Protein AF-A0A958AZ83-F1 (afdb_monomer)

Radius of gyration: 58.03 Å; Cα contacts (8 Å, |Δi|>4): 622; chains: 1; bounding box: 111×53×204 Å

Nearest PDB structures (foldseek):
  6x3m-assembly1_B  TM=1.385E-01  e=1.671E+00  Streptococcus pyogenes phage H4489A
  6x3m-assembly2_D  TM=1.745E-01  e=7.903E+00  Streptococcus pyogenes phage H4489A

Secondary structure (DSSP, 8-state):
------------------PPPPPPPPPPPPPPPP-TTS---TTS-SS-SSS--HHHHHHHHTTTT--S-----TT---TT----STT------S--PTTT--S-----SSS-SS-----SS-SS-----SS-SS--S--SS-SS--S--SS-SS--S--SS-SS--S--SS-SEEES-BSS--PPPPP-S--SEEES-BSS-SS-----SS-SS-----SS-SS--S--SS-SS-----SS-SEEES-BSS-------SS--SEEES-BSS-SS--S--SS-SS-----SS-SS---S-SS-SS--S--SS-SS--S--SS-SS--SS-SSSS--S--SS-S---SS----SS--TT--EEEEEEE-SSS-B-TT-EEEEEEEEE--STT-SEEEEEEE--TT--EEEEEEEEEEEEE-TTT--EEEEE-TT--B-TT-EEEEEEEEEEEEEBSS---TT-EEEE-TTS-EEEPPEEEETTEEEE--S---EEEEEE-STTEEEEEE---

pLDDT: mean 73.68, std 17.36, range [32.81, 97.94]

Sequence (510 aa):
MRLRTILTLALTLGLLLPAVAAAAPTPSALAGPCAPGQTYDPACDVDHDGDVDVMDVQLSAGHWNQSGTWMSDNDHDHLGQTWVGSNNPLKIGGSFGAPDYAALVLANGSGSGLSVGAAAATGVYVGSAGGTGLLVSSAGADGVFVDTAGNTGVSINSAGTYGVNVVDSGSDGIHVCRAGSADTCGQFSTNNGVEIGSAEHHGVFVSDTGGSGVVVNDTNGNGLWVVEAVFDGLRVDDPGNDGVSICRAGNATQCFSSSTNNGVEIGSAQDHGVRVIQAGSAGLRVDTAGGTGVYLDQIGGSGMYVENATNDGLHVNQAGQSGVYVGSAINGINVNSASNWAATFGGNVNISGTCTGCLLAQMAINAGGETLEPGDAVAIDGIDASPFGGQDKLLRVRRATPGSALVGVVSGRAEPYTSPEDGANTLVPRNDEPAAPGEYLSVVIYGPVQVKAAGELEVGQRVTADDTGEVRAMRRVEVEGVTLDEGGPSLGMVLDIAKDGLVWVLVNPQ

Structure (mmCIF, N/CA/C/O backbone):
data_AF-A0A958A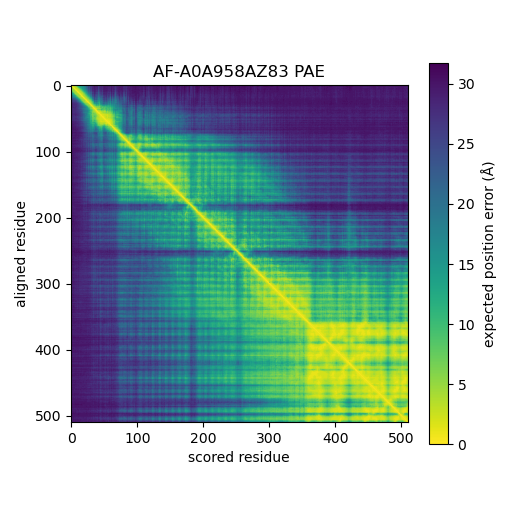Z83-F1
#
_entry.id   AF-A0A958AZ83-F1
#
loop_
_atom_site.group_PDB
_atom_site.id
_atom_site.type_symbol
_atom_site.label_atom_id
_atom_site.label_alt_id
_atom_site.label_comp_id
_atom_site.label_asym_id
_atom_site.label_entity_id
_atom_site.label_seq_id
_atom_site.pdbx_PDB_ins_code
_atom_site.Cartn_x
_atom_site.Cartn_y
_atom_site.Cartn_z
_atom_site.occupancy
_atom_site.B_iso_or_equiv
_atom_site.auth_seq_id
_atom_site.auth_comp_id
_atom_site.auth_asym_id
_atom_site.auth_atom_id
_atom_site.pdbx_PDB_model_num
ATOM 1 N N . MET A 1 1 ? -0.906 5.733 -131.269 1.00 35.16 1 MET A N 1
ATOM 2 C CA . MET A 1 1 ? -1.115 6.493 -132.522 1.00 35.16 1 MET A CA 1
ATOM 3 C C . MET A 1 1 ? -0.155 7.677 -132.465 1.00 35.16 1 MET A C 1
ATOM 5 O O . MET A 1 1 ? -0.240 8.420 -131.506 1.00 35.16 1 MET A O 1
ATOM 9 N N . ARG A 1 2 ? 0.982 7.593 -133.179 1.00 35.34 2 ARG A N 1
ATOM 10 C CA . ARG A 1 2 ? 1.389 8.548 -134.239 1.00 35.34 2 ARG A CA 1
ATOM 11 C C . ARG A 1 2 ? 1.339 10.022 -133.770 1.00 35.34 2 ARG A C 1
ATOM 13 O O . ARG A 1 2 ? 0.275 10.465 -133.391 1.00 35.34 2 ARG A O 1
ATOM 20 N N . LEU A 1 3 ? 2.357 10.874 -133.873 1.00 33.28 3 LEU A N 1
ATOM 21 C CA . LEU A 1 3 ? 3.564 10.908 -134.702 1.00 33.28 3 LEU A CA 1
ATOM 22 C C . LEU A 1 3 ? 4.126 12.350 -134.546 1.00 33.28 3 LEU A C 1
ATOM 24 O O . LEU A 1 3 ? 3.310 13.252 -134.674 1.00 33.28 3 LEU A O 1
ATOM 28 N N . ARG A 1 4 ? 5.461 12.542 -134.436 1.00 39.25 4 ARG A N 1
ATOM 29 C CA . ARG A 1 4 ? 6.243 13.698 -134.988 1.00 39.25 4 ARG A CA 1
ATOM 30 C C . ARG A 1 4 ? 5.944 15.127 -134.452 1.00 39.25 4 ARG A C 1
ATOM 32 O O . ARG A 1 4 ? 4.845 15.390 -134.010 1.00 39.25 4 ARG A O 1
ATOM 39 N N . THR A 1 5 ? 6.780 16.171 -134.498 1.00 39.88 5 THR A N 1
ATOM 40 C CA . THR A 1 5 ? 8.195 16.516 -134.799 1.00 39.88 5 THR A CA 1
ATOM 41 C C . THR A 1 5 ? 8.317 18.039 -134.496 1.00 39.88 5 THR A C 1
ATOM 43 O O . THR A 1 5 ? 7.288 18.704 -134.418 1.00 39.88 5 THR A O 1
ATOM 46 N N . ILE A 1 6 ? 9.547 18.588 -134.499 1.00 44.12 6 ILE A N 1
ATOM 47 C CA . ILE A 1 6 ? 9.941 20.009 -134.753 1.00 44.12 6 ILE A CA 1
ATOM 48 C C . ILE A 1 6 ? 9.992 20.871 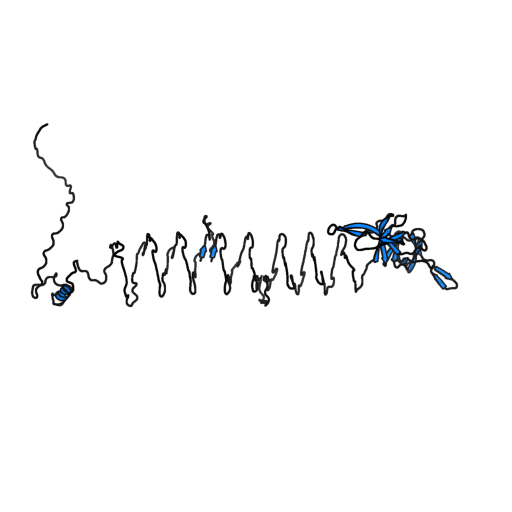-133.469 1.00 44.12 6 ILE A C 1
ATOM 50 O O . ILE A 1 6 ? 8.961 21.129 -132.870 1.00 44.12 6 ILE A O 1
ATOM 54 N N . LEU A 1 7 ? 11.144 21.205 -132.861 1.00 38.66 7 LEU A N 1
ATOM 55 C CA . LEU A 1 7 ? 12.343 21.976 -133.278 1.00 38.66 7 LEU A CA 1
ATOM 56 C C . LEU A 1 7 ? 12.107 23.496 -133.445 1.00 38.66 7 LEU A C 1
ATOM 58 O O . LEU A 1 7 ? 11.855 23.926 -134.561 1.00 38.66 7 LEU A O 1
ATOM 62 N N . THR A 1 8 ? 12.318 24.303 -132.386 1.00 39.66 8 THR A N 1
ATOM 63 C CA . THR A 1 8 ? 12.788 25.711 -132.510 1.00 39.66 8 THR A CA 1
ATOM 64 C C . THR A 1 8 ? 13.344 26.308 -131.200 1.00 39.66 8 THR A C 1
ATOM 66 O O . THR A 1 8 ? 12.617 26.555 -130.247 1.00 39.66 8 THR A O 1
ATOM 69 N N . LEU A 1 9 ? 14.667 26.493 -131.213 1.00 35.06 9 LEU A N 1
ATOM 70 C CA . LEU A 1 9 ? 15.554 27.553 -130.693 1.00 35.06 9 LEU A CA 1
ATOM 71 C C . LEU A 1 9 ? 14.975 28.794 -129.949 1.00 35.06 9 LEU A C 1
ATOM 73 O O . LEU A 1 9 ? 14.146 29.493 -130.521 1.00 35.06 9 LEU A O 1
ATOM 77 N N . ALA A 1 10 ? 15.542 29.127 -128.768 1.00 36.91 10 ALA A N 1
ATOM 78 C CA . ALA A 1 10 ? 15.971 30.468 -128.265 1.00 36.91 10 ALA A CA 1
ATOM 79 C C . ALA A 1 10 ? 16.075 30.455 -126.713 1.00 36.91 10 ALA A C 1
ATOM 81 O O . ALA A 1 10 ? 15.078 30.247 -126.038 1.00 36.91 10 ALA A O 1
ATOM 82 N N . LEU A 1 11 ? 17.274 30.407 -126.117 1.00 33.84 11 LEU A N 1
ATOM 83 C CA . LEU A 1 11 ? 18.126 31.516 -125.629 1.00 33.84 11 LEU A CA 1
ATOM 84 C C . LEU A 1 11 ? 17.853 31.922 -124.154 1.00 33.84 11 LEU A C 1
ATOM 86 O O . LEU A 1 11 ? 16.716 32.159 -123.770 1.00 33.84 11 LEU A O 1
ATOM 90 N N . THR A 1 12 ? 18.947 32.080 -123.388 1.00 34.81 12 THR A N 1
ATOM 91 C CA . THR A 1 12 ? 19.113 32.638 -122.015 1.00 34.81 12 THR A CA 1
ATOM 92 C C . THR A 1 12 ? 18.620 31.769 -120.839 1.00 34.81 12 THR A C 1
ATOM 94 O O . THR A 1 12 ? 17.436 31.502 -120.716 1.00 34.81 12 THR A O 1
ATOM 97 N N . LEU A 1 13 ? 19.491 31.104 -120.063 1.00 32.81 13 LEU A N 1
ATOM 98 C CA . LEU A 1 13 ? 20.481 31.556 -119.055 1.00 32.81 13 LEU A CA 1
ATOM 99 C C . LEU A 1 13 ? 19.849 31.754 -117.659 1.00 32.81 13 LEU A C 1
ATOM 101 O O . LEU A 1 13 ? 19.236 32.778 -117.386 1.00 32.81 13 LEU A O 1
ATOM 105 N N . GLY A 1 14 ? 20.064 30.777 -116.770 1.00 36.16 14 GLY A N 1
ATOM 106 C CA . GLY A 1 14 ? 19.716 30.832 -115.347 1.00 36.16 14 GLY A CA 1
ATOM 107 C C . GLY A 1 14 ? 20.205 29.580 -114.612 1.00 36.16 14 GLY A C 1
ATOM 108 O O . GLY A 1 14 ? 19.648 28.503 -114.791 1.00 36.16 14 GLY A O 1
ATOM 109 N N . LEU A 1 15 ? 21.290 29.738 -113.850 1.00 36.34 15 LEU A N 1
ATOM 110 C CA . LEU A 1 15 ? 22.006 28.736 -113.052 1.00 36.34 15 LEU A CA 1
ATOM 111 C C . LEU A 1 15 ? 21.103 27.884 -112.132 1.00 36.34 15 LEU A C 1
ATOM 113 O O . LEU A 1 15 ? 20.364 28.429 -111.319 1.00 36.34 15 LEU A O 1
ATOM 117 N N . LEU A 1 16 ? 21.312 26.564 -112.150 1.00 36.44 16 LEU A N 1
ATOM 118 C CA . LEU A 1 16 ? 21.061 25.636 -111.038 1.00 36.44 16 LEU A CA 1
ATOM 119 C C . LEU A 1 16 ? 22.089 24.492 -111.131 1.00 36.44 16 LEU A C 1
ATOM 121 O O . LEU A 1 16 ? 22.045 23.700 -112.070 1.00 36.44 16 LEU A O 1
ATOM 125 N N . LEU A 1 17 ? 23.031 24.423 -110.183 1.00 38.59 17 LEU A N 1
ATOM 126 C CA . LEU A 1 17 ? 23.919 23.268 -109.992 1.00 38.59 17 LEU A CA 1
ATOM 127 C C . LEU A 1 17 ? 23.268 22.260 -109.028 1.00 38.59 17 LEU A C 1
ATOM 129 O O . LEU A 1 17 ? 22.898 22.660 -107.924 1.00 38.59 17 LEU A O 1
ATOM 133 N N . PRO A 1 18 ? 23.240 20.958 -109.359 1.00 42.81 18 PRO A N 1
ATOM 134 C CA . PRO A 1 18 ? 23.283 19.886 -108.380 1.00 42.81 18 PRO A CA 1
ATOM 135 C C . PRO A 1 18 ? 24.673 19.231 -108.341 1.00 42.81 18 PRO A C 1
ATOM 137 O O . PRO A 1 18 ? 25.374 19.120 -109.348 1.00 42.81 18 PRO A O 1
ATOM 140 N N . ALA A 1 19 ? 25.053 18.819 -107.134 1.00 41.00 19 ALA A N 1
ATOM 141 C CA . ALA A 1 19 ? 26.315 18.191 -106.775 1.00 41.00 19 ALA A CA 1
ATOM 142 C C . ALA A 1 19 ? 26.608 16.925 -107.597 1.00 41.00 19 ALA A C 1
ATOM 144 O O . ALA A 1 19 ? 25.789 16.009 -107.675 1.00 41.00 19 ALA A O 1
ATOM 145 N N . VAL A 1 20 ? 27.810 16.872 -108.171 1.00 41.81 20 VAL A N 1
ATOM 146 C CA . VAL A 1 20 ? 28.370 15.680 -108.811 1.00 41.81 20 VAL A CA 1
ATOM 147 C C . VAL A 1 20 ? 29.165 14.908 -107.762 1.00 41.81 20 VAL A C 1
ATOM 149 O O . VAL A 1 20 ? 30.031 15.467 -107.091 1.00 41.81 20 VAL A O 1
ATOM 152 N N . ALA A 1 21 ? 28.849 13.621 -107.636 1.00 46.06 21 ALA A N 1
ATOM 153 C CA . ALA A 1 21 ? 29.601 12.646 -106.865 1.00 46.06 21 ALA A CA 1
ATOM 154 C C . ALA A 1 21 ? 31.067 12.608 -107.330 1.00 46.06 21 ALA A C 1
ATOM 156 O O . ALA A 1 21 ? 31.347 12.362 -108.505 1.00 46.06 21 ALA A O 1
ATOM 157 N N . ALA A 1 22 ? 31.996 12.856 -106.407 1.00 42.56 22 ALA A N 1
ATOM 158 C CA . ALA A 1 22 ? 33.422 12.712 -106.655 1.00 42.56 22 ALA A CA 1
ATOM 159 C C . ALA A 1 22 ? 33.787 11.221 -106.705 1.00 42.56 22 ALA A C 1
ATOM 161 O O . ALA A 1 22 ? 33.528 10.465 -105.769 1.00 42.56 22 ALA A O 1
ATOM 162 N N . ALA A 1 23 ? 34.368 10.815 -107.832 1.00 42.72 23 ALA A N 1
ATOM 163 C CA . ALA A 1 23 ? 34.969 9.508 -108.027 1.00 42.72 23 ALA A CA 1
ATOM 164 C C . ALA A 1 23 ? 36.169 9.315 -107.084 1.00 42.72 23 ALA A C 1
ATOM 166 O O . ALA A 1 23 ? 36.919 10.255 -106.817 1.00 42.72 23 ALA A O 1
ATOM 167 N N . ALA A 1 24 ? 36.337 8.085 -106.598 1.00 43.59 24 ALA A N 1
ATOM 168 C CA . ALA A 1 24 ? 37.454 7.678 -105.756 1.00 43.59 24 ALA A CA 1
ATOM 169 C C . ALA A 1 24 ? 38.811 7.925 -106.453 1.00 43.59 24 ALA A C 1
ATOM 171 O O . ALA A 1 24 ? 38.929 7.662 -107.655 1.00 43.59 24 ALA A O 1
ATOM 172 N N . PRO A 1 25 ? 39.837 8.400 -105.723 1.00 44.31 25 PRO A N 1
ATOM 173 C CA . PRO A 1 25 ? 41.175 8.566 -106.269 1.00 44.31 25 PRO A CA 1
ATOM 174 C C . PRO A 1 25 ? 41.787 7.203 -106.612 1.00 44.31 25 PRO A C 1
ATOM 176 O O . PRO A 1 25 ? 41.776 6.264 -105.818 1.00 44.31 25 PRO A O 1
ATOM 179 N N . THR A 1 26 ? 42.320 7.102 -107.826 1.00 45.03 26 THR A N 1
ATOM 180 C CA . THR A 1 26 ? 43.178 6.002 -108.277 1.00 45.03 26 THR A CA 1
ATOM 181 C C . THR A 1 26 ? 44.392 5.853 -107.352 1.00 45.03 26 THR A C 1
ATOM 183 O O . THR A 1 26 ? 44.977 6.876 -106.995 1.00 45.03 26 THR A O 1
ATOM 186 N N . PRO A 1 27 ? 44.804 4.623 -106.986 1.00 44.47 27 PRO A N 1
ATOM 187 C CA . PRO A 1 27 ? 45.958 4.410 -106.121 1.00 44.47 27 PRO A CA 1
ATOM 188 C C . PRO A 1 27 ? 47.224 4.973 -106.771 1.00 44.47 27 PRO A C 1
ATOM 190 O O . PRO A 1 27 ? 47.541 4.658 -107.921 1.00 44.47 27 PRO A O 1
ATOM 193 N N . SER A 1 28 ? 47.919 5.827 -106.021 1.00 45.66 28 SER A N 1
ATOM 194 C CA . SER A 1 28 ? 49.230 6.363 -106.367 1.00 45.66 28 SER A CA 1
ATOM 195 C C . SER A 1 28 ? 50.200 5.219 -106.648 1.00 45.66 28 SER A C 1
ATOM 197 O O . SER A 1 28 ? 50.214 4.211 -105.940 1.00 45.66 28 SER A O 1
ATOM 199 N N . ALA A 1 29 ? 50.987 5.374 -107.711 1.00 41.19 29 ALA A N 1
ATOM 200 C CA . ALA A 1 29 ? 52.022 4.429 -108.092 1.00 41.19 29 ALA A CA 1
ATOM 201 C C . ALA A 1 29 ? 52.949 4.154 -106.899 1.00 41.19 29 ALA A C 1
ATOM 203 O O . ALA A 1 29 ? 53.442 5.088 -106.270 1.00 41.19 29 ALA A O 1
ATOM 204 N N . LEU A 1 30 ? 53.160 2.869 -106.602 1.00 46.84 30 LEU A N 1
ATOM 205 C CA . LEU A 1 30 ? 54.171 2.403 -105.658 1.00 46.84 30 LEU A CA 1
ATOM 206 C C . LEU A 1 30 ? 55.509 3.062 -106.014 1.00 46.84 30 LEU A C 1
ATOM 208 O O . LEU A 1 30 ? 55.990 2.901 -107.140 1.00 46.84 30 LEU A O 1
ATOM 212 N N . ALA A 1 31 ? 56.071 3.816 -105.066 1.00 50.44 31 ALA A N 1
ATOM 213 C CA . ALA A 1 31 ? 57.424 4.338 -105.171 1.00 50.44 31 ALA A CA 1
ATOM 214 C C . ALA A 1 31 ? 58.376 3.166 -105.460 1.00 50.44 31 ALA A C 1
ATOM 216 O O . ALA A 1 31 ? 58.262 2.089 -104.868 1.00 50.44 31 ALA A O 1
ATOM 217 N N . GLY A 1 32 ? 59.262 3.345 -106.442 1.00 57.78 32 GLY A N 1
ATOM 218 C CA . GLY A 1 32 ? 60.286 2.352 -106.756 1.00 57.78 32 GLY A CA 1
ATOM 219 C C . GLY A 1 32 ? 61.223 2.129 -105.559 1.00 57.78 32 GLY A C 1
ATOM 220 O O . GLY A 1 32 ? 61.268 2.962 -104.659 1.00 57.78 32 GLY A O 1
ATOM 221 N N . PRO A 1 33 ? 61.977 1.017 -105.525 1.00 60.88 33 PRO A N 1
ATOM 222 C CA . PRO A 1 33 ? 62.866 0.712 -104.406 1.00 60.88 33 PRO A CA 1
ATOM 223 C C . PRO A 1 33 ? 63.883 1.843 -104.183 1.00 60.88 33 PRO A C 1
ATOM 225 O O . PRO A 1 33 ? 64.644 2.170 -105.098 1.00 60.88 33 PRO A O 1
ATOM 228 N N . CYS A 1 34 ? 63.898 2.420 -102.974 1.00 63.75 34 CYS A N 1
ATOM 229 C CA . CYS A 1 34 ? 64.882 3.419 -102.556 1.00 63.75 34 CYS A CA 1
ATOM 230 C C . CYS A 1 34 ? 66.284 2.782 -102.659 1.00 63.75 34 CYS A C 1
ATOM 232 O O . CYS A 1 34 ? 66.558 1.752 -102.038 1.00 63.75 34 CYS A O 1
ATOM 234 N N . ALA A 1 35 ? 67.156 3.344 -103.500 1.00 60.88 35 ALA A N 1
ATOM 235 C CA . ALA A 1 35 ? 68.512 2.844 -103.722 1.00 60.88 35 ALA A CA 1
ATOM 236 C C . ALA A 1 35 ? 69.536 3.826 -103.123 1.00 60.88 35 ALA A C 1
ATOM 238 O O . ALA A 1 35 ? 69.427 5.027 -103.390 1.00 60.88 35 ALA A O 1
ATOM 239 N N . PRO A 1 36 ? 70.552 3.350 -102.374 1.00 55.09 36 PRO A N 1
ATOM 240 C CA . PRO A 1 36 ? 71.575 4.219 -101.796 1.00 55.09 36 PRO A CA 1
ATOM 241 C C . PRO A 1 36 ? 72.254 5.096 -102.860 1.00 55.09 36 PRO A C 1
ATOM 243 O O . PRO A 1 36 ? 72.711 4.591 -103.889 1.00 55.09 36 PRO A O 1
ATOM 246 N N . GLY A 1 37 ? 72.331 6.407 -102.611 1.00 61.34 37 GLY A N 1
ATOM 247 C CA . GLY A 1 37 ? 72.984 7.382 -1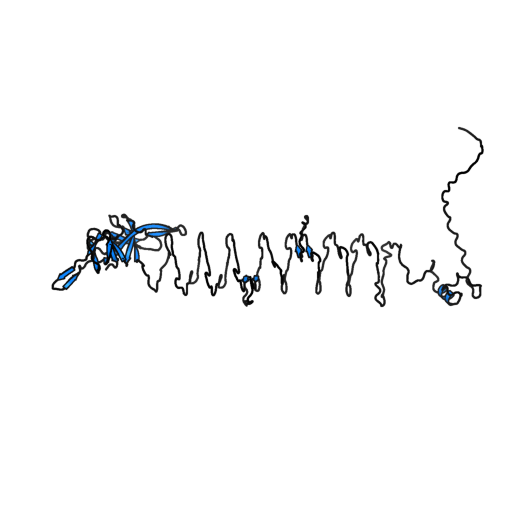03.496 1.00 61.34 37 GLY A CA 1
ATOM 248 C C . GLY A 1 37 ? 72.095 8.026 -104.571 1.00 61.34 37 GLY A C 1
ATOM 249 O O . GLY A 1 37 ? 72.624 8.709 -105.449 1.00 61.34 37 GLY A O 1
ATOM 250 N N . GLN A 1 38 ? 70.773 7.824 -104.534 1.00 65.69 38 GLN A N 1
ATOM 251 C CA . GLN A 1 38 ? 69.821 8.601 -105.341 1.00 65.69 38 GLN A CA 1
ATOM 252 C C . GLN A 1 38 ? 69.504 9.963 -104.699 1.00 65.69 38 GLN A C 1
ATOM 254 O O . GLN A 1 38 ? 69.857 10.232 -103.554 1.00 65.69 38 GLN A O 1
ATOM 259 N N . THR A 1 39 ? 68.872 10.853 -105.468 1.00 67.44 39 THR A N 1
ATOM 260 C CA . THR A 1 39 ? 68.388 12.154 -104.981 1.00 67.44 39 THR A CA 1
ATOM 261 C C . THR A 1 39 ? 67.352 11.941 -103.873 1.00 67.44 39 THR A C 1
ATOM 263 O O . THR A 1 39 ? 66.472 11.104 -104.045 1.00 67.44 39 THR A O 1
ATOM 266 N N . TYR A 1 40 ? 67.477 12.683 -102.768 1.00 67.81 40 TYR A N 1
ATOM 267 C CA . TYR A 1 40 ? 66.604 12.607 -101.590 1.00 67.81 40 TYR A CA 1
ATOM 268 C C . TYR A 1 40 ? 65.114 12.578 -101.973 1.00 67.81 40 TYR A C 1
ATOM 270 O O . TYR A 1 40 ? 64.633 13.482 -102.664 1.00 67.81 40 TYR A O 1
ATOM 278 N N . ASP A 1 41 ? 64.412 11.534 -101.526 1.00 71.69 41 ASP A N 1
ATOM 279 C CA . ASP A 1 41 ? 62.961 11.384 -101.632 1.00 71.69 41 ASP A CA 1
ATOM 280 C C . ASP A 1 41 ? 62.384 11.440 -100.208 1.00 71.69 41 ASP A C 1
ATOM 282 O O . ASP A 1 41 ? 62.678 10.538 -99.423 1.00 71.69 41 ASP A O 1
ATOM 286 N N . PRO A 1 42 ? 61.566 12.453 -99.862 1.00 69.94 42 PRO A N 1
ATOM 287 C CA . PRO A 1 42 ? 60.946 12.561 -98.541 1.00 69.94 42 PRO A CA 1
ATOM 288 C C . PRO A 1 42 ? 60.074 11.355 -98.168 1.00 69.94 42 PRO A C 1
ATOM 290 O O . PRO A 1 42 ? 59.722 11.197 -97.009 1.00 69.94 42 PRO A O 1
ATOM 293 N N . ALA A 1 43 ? 59.674 10.524 -99.136 1.00 67.94 43 ALA A N 1
ATOM 294 C CA . ALA A 1 43 ? 58.947 9.288 -98.864 1.00 67.94 43 ALA A CA 1
ATOM 295 C C . ALA A 1 43 ? 59.854 8.131 -98.394 1.00 67.94 43 ALA A C 1
ATOM 297 O O . ALA A 1 43 ? 59.331 7.099 -97.975 1.00 67.94 43 ALA A O 1
ATOM 298 N N . CYS A 1 44 ? 61.181 8.275 -98.500 1.00 69.88 44 CYS A N 1
ATOM 299 C CA . CYS A 1 44 ? 62.183 7.285 -98.090 1.00 69.88 44 CYS A CA 1
ATOM 300 C C . CYS A 1 44 ? 62.916 7.658 -96.779 1.00 69.88 44 CYS A C 1
ATOM 302 O O . CYS A 1 44 ? 63.718 6.846 -96.329 1.00 69.88 44 CYS A O 1
ATOM 304 N N . ASP A 1 45 ? 62.657 8.839 -96.206 1.00 74.88 45 ASP A N 1
ATOM 305 C CA . ASP A 1 45 ? 63.165 9.314 -94.906 1.00 74.88 45 ASP A CA 1
ATOM 306 C C . ASP A 1 45 ? 62.101 8.995 -93.837 1.00 74.88 45 ASP A C 1
ATOM 308 O O . ASP A 1 45 ? 61.069 9.664 -93.738 1.00 74.88 45 ASP A O 1
ATOM 312 N N . VAL A 1 46 ? 62.267 7.861 -93.151 1.00 75.06 46 VAL A N 1
ATOM 313 C CA . VAL A 1 46 ? 61.246 7.278 -92.266 1.00 75.06 46 VAL A CA 1
ATOM 314 C C . VAL A 1 46 ? 61.239 7.966 -90.906 1.00 75.06 46 VAL A C 1
ATOM 316 O O . VAL A 1 46 ? 60.169 8.082 -90.297 1.00 75.06 46 VAL A O 1
ATOM 319 N N . ASP A 1 47 ? 62.395 8.414 -90.420 1.00 76.75 47 ASP A N 1
ATOM 320 C CA . ASP A 1 47 ? 62.492 9.147 -89.156 1.00 76.75 47 ASP A CA 1
ATOM 321 C C . ASP A 1 47 ? 62.482 10.680 -89.312 1.00 76.75 47 ASP A C 1
ATOM 323 O O . ASP A 1 47 ? 62.343 11.390 -88.310 1.00 76.75 47 ASP A O 1
ATOM 327 N N . HIS A 1 48 ? 62.410 11.175 -90.551 1.00 78.44 48 HIS A N 1
ATOM 328 C CA . HIS A 1 48 ? 62.282 12.582 -90.938 1.00 78.44 48 HIS A CA 1
ATOM 329 C C . HIS A 1 48 ? 63.464 13.455 -90.492 1.00 78.44 48 HIS A C 1
ATOM 331 O O . HIS A 1 48 ? 63.266 14.627 -90.133 1.00 78.44 48 HIS A O 1
ATOM 337 N N . ASP A 1 49 ? 64.680 12.908 -90.473 1.00 80.12 49 ASP A N 1
ATOM 338 C CA . ASP A 1 49 ? 65.875 13.635 -90.040 1.00 80.12 49 ASP A CA 1
ATOM 339 C C . ASP A 1 49 ? 66.588 14.405 -91.170 1.00 80.12 49 ASP A C 1
ATOM 341 O O . ASP A 1 49 ? 67.429 15.278 -90.907 1.00 80.12 49 ASP A O 1
ATOM 345 N N . GLY A 1 50 ? 66.124 14.233 -92.411 1.00 78.81 50 GLY A N 1
ATOM 346 C CA . GLY A 1 50 ? 66.559 14.989 -93.577 1.00 78.81 50 GLY A CA 1
ATOM 347 C C . GLY A 1 50 ? 67.667 14.323 -94.391 1.00 78.81 50 GLY A C 1
ATOM 348 O O . GLY A 1 50 ? 68.122 14.929 -95.373 1.00 78.81 50 GLY A O 1
ATOM 349 N N . ASP A 1 51 ? 68.074 13.100 -94.052 1.00 76.50 51 ASP A N 1
ATOM 350 C CA . ASP A 1 51 ? 68.791 12.204 -94.952 1.00 76.50 51 ASP A CA 1
ATOM 351 C C . ASP A 1 51 ? 68.091 10.845 -95.115 1.00 76.50 51 ASP A C 1
ATOM 353 O O . ASP A 1 51 ? 66.980 10.637 -94.660 1.00 76.50 51 ASP A O 1
ATOM 357 N N . VAL A 1 52 ? 68.639 9.990 -95.982 1.00 76.12 52 VAL A N 1
ATOM 358 C CA . VAL A 1 52 ? 68.152 8.614 -96.157 1.00 76.12 52 VAL A CA 1
ATOM 359 C C . VAL A 1 52 ? 69.348 7.717 -95.913 1.00 76.12 52 VAL A C 1
ATOM 361 O O . VAL A 1 52 ? 70.223 7.591 -96.785 1.00 76.12 52 VAL A O 1
ATOM 364 N N . ASP A 1 53 ? 69.417 7.131 -94.726 1.00 77.81 53 ASP A N 1
ATOM 365 C CA . ASP A 1 53 ? 70.562 6.376 -94.248 1.00 77.81 53 ASP A CA 1
ATOM 366 C C . ASP A 1 53 ? 70.200 4.919 -93.882 1.00 77.81 53 ASP A C 1
ATOM 368 O O . ASP A 1 53 ? 69.192 4.347 -94.310 1.00 77.81 53 ASP A O 1
ATOM 372 N N . VAL A 1 54 ? 71.111 4.217 -93.205 1.00 78.19 54 VAL A N 1
ATOM 373 C CA . VAL A 1 54 ? 70.880 2.808 -92.853 1.00 78.19 54 VAL A CA 1
ATOM 374 C C . VAL A 1 54 ? 69.816 2.650 -91.760 1.00 78.19 54 VAL A C 1
ATOM 376 O O . VAL A 1 54 ? 69.224 1.573 -91.658 1.00 78.19 54 VAL A O 1
ATOM 379 N N . MET A 1 55 ? 69.567 3.690 -90.966 1.00 74.69 55 MET A N 1
ATOM 380 C CA . MET A 1 55 ? 68.553 3.735 -89.922 1.00 74.69 55 MET A CA 1
ATOM 381 C C . MET A 1 55 ? 67.155 3.688 -90.548 1.00 74.69 55 MET A C 1
ATOM 383 O O . MET A 1 55 ? 66.361 2.833 -90.152 1.00 74.69 55 MET A O 1
ATOM 387 N N . ASP A 1 56 ? 66.901 4.446 -91.620 1.00 74.31 56 ASP A N 1
ATOM 388 C CA . ASP A 1 56 ? 65.638 4.403 -92.381 1.00 74.31 56 ASP A CA 1
ATOM 389 C C . ASP A 1 56 ? 65.340 3.022 -92.958 1.00 74.31 56 ASP A C 1
ATOM 391 O O . ASP A 1 56 ? 64.215 2.509 -92.909 1.00 74.31 56 ASP A O 1
ATOM 395 N N . VAL A 1 57 ? 66.376 2.372 -93.495 1.00 69.69 57 VAL A N 1
ATOM 396 C CA . VAL A 1 57 ? 66.264 1.025 -94.067 1.00 69.69 57 VAL A CA 1
ATOM 397 C C . VAL A 1 57 ? 66.008 -0.006 -92.968 1.00 69.69 57 VAL A C 1
ATOM 399 O O . VAL A 1 57 ? 65.235 -0.942 -93.177 1.00 69.69 57 VAL A O 1
ATOM 402 N N . GLN A 1 58 ? 66.615 0.151 -91.790 1.00 71.00 58 GLN A N 1
ATOM 403 C CA . GLN A 1 58 ? 66.375 -0.727 -90.643 1.00 71.00 58 GLN A CA 1
ATOM 404 C C . GLN A 1 58 ? 64.980 -0.522 -90.036 1.00 71.00 58 GLN A C 1
ATOM 406 O O . GLN A 1 58 ? 64.312 -1.515 -89.732 1.00 71.00 58 GLN A O 1
ATOM 411 N N . LEU A 1 59 ? 64.507 0.723 -89.939 1.00 68.31 59 LEU A N 1
ATOM 412 C CA . LEU A 1 59 ? 63.143 1.071 -89.531 1.00 68.31 59 LEU A CA 1
ATOM 413 C C . LEU A 1 59 ? 62.112 0.514 -90.520 1.00 68.31 59 LEU A C 1
ATOM 415 O O . LEU A 1 59 ? 61.113 -0.074 -90.115 1.00 68.31 59 LEU A O 1
ATOM 419 N N . SER A 1 60 ? 62.398 0.572 -91.820 1.00 66.88 60 SER A N 1
ATOM 420 C CA . SER A 1 60 ? 61.559 -0.044 -92.854 1.00 66.88 60 SER A CA 1
ATOM 421 C C . SER A 1 60 ? 61.553 -1.579 -92.772 1.00 66.88 60 SER A C 1
ATOM 423 O O . SER A 1 60 ? 60.505 -2.220 -92.886 1.00 66.88 60 SER A O 1
ATOM 425 N N . ALA A 1 61 ? 62.720 -2.196 -92.558 1.00 65.56 61 ALA A N 1
ATOM 426 C CA . ALA A 1 61 ? 62.882 -3.651 -92.533 1.00 65.56 61 ALA A CA 1
ATOM 427 C C . ALA A 1 61 ? 62.301 -4.312 -91.268 1.00 65.56 61 ALA A C 1
ATOM 429 O O . ALA A 1 61 ? 61.857 -5.460 -91.333 1.00 65.56 61 ALA A O 1
ATOM 430 N N . GLY A 1 62 ? 62.248 -3.601 -90.135 1.00 62.34 62 GLY A N 1
ATOM 431 C CA . GLY A 1 62 ? 61.629 -4.082 -88.892 1.00 62.34 62 GLY A CA 1
ATOM 432 C C . GLY A 1 62 ? 60.108 -4.277 -88.970 1.00 62.34 62 GLY A C 1
ATOM 433 O O . GLY A 1 62 ? 59.527 -4.930 -88.104 1.00 62.34 62 GLY A O 1
ATOM 434 N N . HIS A 1 63 ? 59.457 -3.754 -90.015 1.00 62.38 63 HIS A N 1
ATOM 435 C CA . HIS A 1 63 ? 58.002 -3.583 -90.067 1.00 62.38 63 HIS A CA 1
ATOM 436 C C . HIS A 1 63 ? 57.345 -4.159 -91.332 1.00 62.38 63 HIS A C 1
ATOM 438 O O . HIS A 1 63 ? 56.252 -3.744 -91.722 1.00 62.38 63 HIS A O 1
ATOM 444 N N . TRP A 1 64 ? 57.971 -5.174 -91.937 1.00 49.28 64 TRP A N 1
ATOM 445 C CA . TRP A 1 64 ? 57.523 -5.893 -93.140 1.00 49.28 64 TRP A CA 1
ATOM 446 C C . TRP A 1 64 ? 56.225 -6.720 -92.935 1.00 49.28 64 TRP A C 1
ATOM 448 O O . TRP A 1 64 ? 56.218 -7.931 -93.125 1.00 49.28 64 TRP A O 1
ATOM 458 N N . ASN A 1 65 ? 55.124 -6.087 -92.497 1.00 51.25 65 ASN A N 1
ATOM 459 C CA . ASN A 1 65 ? 53.731 -6.541 -92.675 1.00 51.25 65 ASN A CA 1
ATOM 460 C C . ASN A 1 65 ? 52.641 -5.562 -92.164 1.00 51.25 65 ASN A C 1
ATOM 462 O O . ASN A 1 65 ? 51.495 -5.978 -91.992 1.00 51.25 65 ASN A O 1
ATOM 466 N N . GLN A 1 66 ? 52.951 -4.293 -91.872 1.00 54.34 66 GLN A N 1
ATOM 467 C CA . GLN A 1 66 ? 51.942 -3.316 -91.424 1.00 54.34 66 GLN A CA 1
ATOM 468 C C . GLN A 1 66 ? 51.492 -2.420 -92.594 1.00 54.34 66 GLN A C 1
ATOM 470 O O . GLN A 1 66 ? 52.320 -1.974 -93.382 1.00 54.34 66 GLN A O 1
ATOM 475 N N . SER A 1 67 ? 50.184 -2.160 -92.731 1.00 57.44 67 SER A N 1
ATOM 476 C CA . SER A 1 67 ? 49.614 -1.256 -93.747 1.00 57.44 67 SER A CA 1
ATOM 477 C C . SER A 1 67 ? 48.788 -0.145 -93.089 1.00 57.44 67 SER A C 1
ATOM 479 O O . SER A 1 67 ? 47.850 -0.455 -92.357 1.00 57.44 67 SER A O 1
ATOM 481 N N . GLY A 1 68 ? 49.099 1.122 -93.382 1.00 62.94 68 GLY A N 1
ATOM 482 C CA . GLY A 1 68 ? 48.412 2.322 -92.877 1.00 62.94 68 GLY A CA 1
ATOM 483 C C . GLY A 1 68 ? 49.372 3.513 -92.743 1.00 62.94 68 GLY A C 1
ATOM 484 O O . GLY A 1 68 ? 50.583 3.315 -92.721 1.00 62.94 68 GLY A O 1
ATOM 485 N N . THR A 1 69 ? 48.851 4.745 -92.687 1.00 50.81 69 THR A N 1
ATOM 486 C CA . THR A 1 69 ? 49.656 5.949 -92.409 1.00 50.81 69 THR A CA 1
ATOM 487 C C . THR A 1 69 ? 50.200 5.861 -90.986 1.00 50.81 69 THR A C 1
ATOM 489 O O . THR A 1 69 ? 49.422 5.760 -90.037 1.00 50.81 69 THR A O 1
ATOM 492 N N . TRP A 1 70 ? 51.521 5.854 -90.839 1.00 50.03 70 TRP A N 1
ATOM 493 C CA . TRP A 1 70 ? 52.180 5.773 -89.542 1.00 50.03 70 TRP A CA 1
ATOM 494 C C . TRP A 1 70 ? 52.012 7.094 -88.782 1.00 50.03 70 TRP A C 1
ATOM 496 O O . TRP A 1 70 ? 52.386 8.155 -89.273 1.00 50.03 70 TRP A O 1
ATOM 506 N N . MET A 1 71 ? 51.447 7.016 -87.582 1.00 55.56 71 MET A N 1
ATOM 507 C CA . MET A 1 71 ? 51.679 7.976 -86.508 1.00 55.56 71 MET A CA 1
ATOM 508 C C . MET A 1 71 ? 52.186 7.121 -85.347 1.00 55.56 71 MET A C 1
ATOM 510 O O . MET A 1 71 ? 51.371 6.499 -84.670 1.00 55.56 71 MET A O 1
ATOM 514 N N . SER A 1 72 ? 53.506 6.972 -85.164 1.00 53.44 72 SER A N 1
ATOM 515 C CA . SER A 1 72 ? 53.977 6.629 -83.820 1.00 53.44 72 SER A CA 1
ATOM 516 C C . SER A 1 72 ? 54.191 7.923 -83.074 1.00 53.44 72 SER A C 1
ATOM 518 O O . SER A 1 72 ? 55.192 8.617 -83.242 1.00 53.44 72 SER A O 1
ATOM 520 N N . ASP A 1 73 ? 53.242 8.194 -82.208 1.00 47.91 73 ASP A N 1
ATOM 521 C CA . ASP A 1 73 ? 53.538 8.730 -80.908 1.00 47.91 73 ASP A CA 1
ATOM 522 C C . ASP A 1 73 ? 53.032 7.706 -79.883 1.00 47.91 73 ASP A C 1
ATOM 524 O O . ASP A 1 73 ? 52.155 6.877 -80.140 1.00 47.91 73 ASP A O 1
ATOM 528 N N . ASN A 1 74 ? 53.613 7.716 -78.692 1.00 54.97 74 ASN A N 1
ATOM 529 C CA . ASN A 1 74 ? 53.060 6.988 -77.554 1.00 54.97 74 ASN A CA 1
ATOM 530 C C . ASN A 1 74 ? 51.800 7.703 -77.002 1.00 54.97 74 ASN A C 1
ATOM 532 O O . ASN A 1 74 ? 51.530 7.592 -75.811 1.00 54.97 74 ASN A O 1
ATOM 536 N N . ASP A 1 75 ? 51.057 8.423 -77.856 1.00 54.19 75 ASP A N 1
ATOM 537 C CA . ASP A 1 75 ? 49.973 9.360 -77.533 1.00 54.19 75 ASP A CA 1
ATOM 538 C C . ASP A 1 75 ? 48.744 9.170 -78.456 1.00 54.19 75 ASP A C 1
ATOM 540 O O . ASP A 1 75 ? 47.944 10.084 -78.658 1.00 54.19 75 ASP A O 1
ATOM 544 N N . HIS A 1 76 ? 48.524 7.965 -78.996 1.00 62.06 76 HIS A N 1
ATOM 545 C CA . HIS A 1 76 ? 47.268 7.687 -79.697 1.00 62.06 76 HIS A CA 1
ATOM 546 C C . HIS A 1 76 ? 46.101 7.589 -78.701 1.00 62.06 76 HIS A C 1
ATOM 548 O O . HIS A 1 76 ? 46.142 6.823 -77.735 1.00 62.06 76 HIS A O 1
ATOM 554 N N . ASP A 1 77 ? 45.026 8.337 -78.951 1.00 61.84 77 ASP A N 1
ATOM 555 C CA . ASP A 1 77 ? 43.755 8.154 -78.257 1.00 61.84 77 ASP A CA 1
ATOM 556 C C . ASP A 1 77 ? 42.845 7.160 -79.010 1.00 61.84 77 ASP A C 1
ATOM 558 O O . ASP A 1 77 ? 43.013 6.861 -80.195 1.00 61.84 77 ASP A O 1
ATOM 562 N N . HIS A 1 78 ? 41.877 6.585 -78.295 1.00 70.50 78 HIS A N 1
ATOM 563 C CA . HIS A 1 78 ? 40.875 5.679 -78.868 1.00 70.50 78 HIS A CA 1
ATOM 564 C C . HIS A 1 78 ? 39.557 6.404 -79.200 1.00 70.50 78 HIS A C 1
ATOM 566 O O . HIS A 1 78 ? 38.494 5.772 -79.240 1.00 70.50 78 HIS A O 1
ATOM 572 N N . LEU A 1 79 ? 39.579 7.728 -79.410 1.00 64.81 79 LEU A N 1
ATOM 573 C CA . LEU A 1 79 ? 38.359 8.499 -79.649 1.00 64.81 79 LEU A CA 1
ATOM 574 C C . LEU A 1 79 ? 37.679 8.064 -80.962 1.00 64.81 79 LEU A C 1
ATOM 576 O O . LEU A 1 79 ? 38.310 7.875 -81.999 1.00 64.81 79 LEU A O 1
ATOM 580 N N . GLY A 1 80 ? 36.356 7.871 -80.915 1.00 64.75 80 GLY A N 1
ATOM 581 C CA . GLY A 1 80 ? 35.544 7.473 -82.075 1.00 64.75 80 GLY A CA 1
ATOM 582 C C . GLY A 1 80 ? 35.564 5.977 -82.424 1.00 64.75 80 GLY A C 1
ATOM 583 O O . GLY A 1 80 ? 34.861 5.562 -83.348 1.00 64.75 80 GLY A O 1
ATOM 584 N N . GLN A 1 81 ? 36.306 5.145 -81.688 1.00 72.12 81 GLN A N 1
ATOM 585 C CA . GLN A 1 81 ? 36.306 3.694 -81.887 1.00 72.12 81 GLN A CA 1
ATOM 586 C C . GLN A 1 81 ? 35.132 3.039 -81.141 1.00 72.12 81 GLN A C 1
ATOM 588 O O . GLN A 1 81 ? 34.900 3.303 -79.964 1.00 72.12 81 GLN A O 1
ATOM 593 N N . THR A 1 82 ? 34.392 2.150 -81.813 1.00 69.50 82 THR A N 1
ATOM 594 C CA . THR A 1 82 ? 33.367 1.310 -81.169 1.00 69.50 82 THR A CA 1
ATOM 595 C C . THR A 1 82 ? 33.871 -0.124 -81.075 1.00 69.50 82 THR A C 1
ATOM 597 O O . THR A 1 82 ? 34.130 -0.768 -82.090 1.00 69.50 82 THR A O 1
ATOM 600 N N . TRP A 1 83 ? 33.963 -0.642 -79.854 1.00 70.19 83 TRP A N 1
ATOM 601 C CA . TRP A 1 83 ? 34.369 -2.017 -79.584 1.00 70.19 83 TRP A CA 1
ATOM 602 C C . TRP A 1 83 ? 33.109 -2.873 -79.418 1.00 70.19 83 TRP A C 1
ATOM 604 O O . TRP A 1 83 ? 32.411 -2.766 -78.412 1.00 70.19 83 TRP A O 1
ATOM 614 N N . VAL A 1 84 ? 32.781 -3.693 -80.421 1.00 65.50 84 VAL A N 1
ATOM 615 C CA . VAL A 1 84 ? 31.605 -4.582 -80.403 1.00 65.50 84 VAL A CA 1
ATOM 616 C C . VAL A 1 84 ? 32.005 -6.056 -80.488 1.00 65.50 84 VAL A C 1
ATOM 618 O O . VAL A 1 84 ? 32.868 -6.434 -81.277 1.00 65.50 84 VAL A O 1
ATOM 621 N N . GLY A 1 85 ? 31.318 -6.901 -79.714 1.00 56.78 85 GLY A N 1
ATOM 622 C CA . GLY A 1 85 ? 31.388 -8.363 -79.809 1.00 56.78 85 GLY A CA 1
ATOM 623 C C . GLY A 1 85 ? 32.091 -9.052 -78.634 1.00 56.78 85 GLY A C 1
ATOM 624 O O . GLY A 1 85 ? 33.079 -8.567 -78.092 1.00 56.78 85 GLY A O 1
ATOM 625 N N . SER A 1 86 ? 31.603 -10.242 -78.268 1.00 63.78 86 SER A N 1
ATOM 626 C CA . SER A 1 86 ? 32.137 -11.073 -77.173 1.00 63.78 86 SER A CA 1
ATOM 627 C C . SER A 1 86 ? 33.574 -11.562 -77.391 1.00 63.78 86 SER A C 1
ATOM 629 O O . SER A 1 86 ? 34.210 -12.039 -76.456 1.00 63.78 86 SER A O 1
ATOM 631 N N . ASN A 1 87 ? 34.077 -11.467 -78.625 1.00 66.00 87 ASN A N 1
ATOM 632 C CA . ASN A 1 87 ? 35.367 -12.023 -79.031 1.00 66.00 87 ASN A CA 1
ATOM 633 C C . ASN A 1 87 ? 36.493 -10.980 -79.075 1.00 66.00 87 ASN A C 1
ATOM 635 O O . ASN A 1 87 ? 37.636 -11.362 -79.308 1.00 66.00 87 ASN A O 1
ATOM 639 N N . ASN A 1 88 ? 36.197 -9.692 -78.856 1.00 64.69 88 ASN A N 1
ATOM 640 C CA . ASN A 1 88 ? 37.205 -8.628 -78.879 1.00 64.69 88 ASN A CA 1
ATOM 641 C C . ASN A 1 88 ? 36.999 -7.595 -77.751 1.00 64.69 88 ASN A C 1
ATOM 643 O O . ASN A 1 88 ? 36.739 -6.423 -78.027 1.00 64.69 88 ASN A O 1
ATOM 647 N N . PRO A 1 89 ? 37.050 -8.015 -76.471 1.00 73.38 89 PRO A N 1
ATOM 648 C CA . PRO A 1 89 ? 36.939 -7.077 -75.362 1.00 73.38 89 PRO A CA 1
ATOM 649 C C . PRO A 1 89 ? 38.146 -6.135 -75.343 1.00 73.38 89 PRO A C 1
ATOM 651 O O . PRO A 1 89 ? 39.287 -6.585 -75.476 1.00 73.38 89 PRO A O 1
ATOM 654 N N . LEU A 1 90 ? 37.903 -4.848 -75.094 1.00 77.25 90 LEU A N 1
ATOM 655 C CA . LEU A 1 90 ? 38.964 -3.928 -74.704 1.00 77.25 90 LEU A CA 1
ATOM 656 C C . LEU A 1 90 ? 39.557 -4.425 -73.379 1.00 77.25 90 LEU A C 1
ATOM 658 O O . LEU A 1 90 ? 38.902 -4.389 -72.337 1.00 77.25 90 LEU A O 1
ATOM 662 N N . LYS A 1 91 ? 40.786 -4.938 -73.432 1.00 74.69 91 LYS A N 1
ATOM 663 C CA . LYS A 1 91 ? 41.552 -5.352 -72.257 1.00 74.69 91 LYS A CA 1
ATOM 664 C C . LYS A 1 91 ? 42.673 -4.351 -72.049 1.00 74.69 91 LYS A C 1
ATOM 666 O O . LYS A 1 91 ? 43.616 -4.323 -72.830 1.00 74.69 91 LYS A O 1
ATOM 671 N N . ILE A 1 92 ? 42.572 -3.571 -70.982 1.00 77.19 92 ILE A N 1
ATOM 672 C CA . ILE A 1 92 ? 43.642 -2.682 -70.541 1.00 77.19 92 ILE A CA 1
ATOM 673 C C . ILE A 1 92 ? 44.327 -3.359 -69.353 1.00 77.19 92 ILE A C 1
ATOM 675 O O . ILE A 1 92 ? 43.691 -3.616 -68.332 1.00 77.19 92 ILE A O 1
ATOM 679 N N . GLY A 1 93 ? 45.602 -3.716 -69.502 1.00 71.75 93 GLY A N 1
ATOM 680 C CA . GLY A 1 93 ? 46.368 -4.420 -68.475 1.00 71.75 93 GLY A CA 1
ATOM 681 C C . GLY A 1 93 ? 47.871 -4.387 -68.747 1.00 71.75 93 GLY A C 1
ATOM 682 O O . GLY A 1 93 ? 48.295 -4.194 -69.881 1.00 71.75 93 GLY A O 1
ATOM 683 N N . GLY A 1 94 ? 48.670 -4.566 -67.697 1.00 69.50 94 GLY A N 1
ATOM 684 C CA . GLY A 1 94 ? 50.130 -4.476 -67.737 1.00 69.50 94 GLY A CA 1
ATOM 685 C C . GLY A 1 94 ? 50.691 -4.028 -66.386 1.00 69.50 94 GLY A C 1
ATOM 686 O O . GLY A 1 94 ? 49.932 -3.723 -65.465 1.00 69.50 94 GLY A O 1
ATOM 687 N N . SER A 1 95 ? 52.017 -3.992 -66.259 1.00 66.25 95 SER A N 1
ATOM 688 C CA . SER A 1 95 ? 52.676 -3.312 -65.141 1.00 66.25 95 SER A CA 1
ATOM 689 C C . SER A 1 95 ? 52.780 -1.830 -65.483 1.00 66.25 95 SER A C 1
ATOM 691 O O . SER A 1 95 ? 53.631 -1.443 -66.281 1.00 66.25 95 SER A O 1
ATOM 693 N N . PHE A 1 96 ? 51.909 -1.006 -64.908 1.00 70.00 96 PHE A N 1
ATOM 694 C CA . PHE A 1 96 ? 52.007 0.447 -65.034 1.00 70.00 96 PHE A CA 1
ATOM 695 C C . PHE A 1 96 ? 53.156 0.903 -64.127 1.00 70.00 96 PHE A C 1
ATOM 697 O O . PHE A 1 96 ? 53.073 0.804 -62.905 1.00 70.00 96 PHE A O 1
ATOM 704 N N . GLY A 1 97 ? 54.296 1.230 -64.740 1.00 56.69 97 GLY A N 1
ATOM 705 C CA . GLY A 1 97 ? 55.526 1.583 -64.030 1.00 56.69 97 GLY A CA 1
ATOM 706 C C . GLY A 1 97 ? 55.394 2.887 -63.243 1.00 56.69 97 GLY A C 1
ATOM 707 O O . GLY A 1 97 ? 54.514 3.696 -63.515 1.00 56.69 97 GLY A O 1
ATOM 708 N N . ALA A 1 98 ? 56.291 3.090 -62.276 1.00 56.69 98 ALA A N 1
ATOM 709 C CA . ALA A 1 98 ? 56.372 4.342 -61.531 1.00 56.69 98 ALA A CA 1
ATOM 710 C C . ALA A 1 98 ? 56.725 5.526 -62.458 1.00 56.69 98 ALA A C 1
ATOM 712 O O . ALA A 1 98 ? 57.560 5.352 -63.353 1.00 56.69 98 ALA A O 1
ATOM 713 N N . PRO A 1 99 ? 56.197 6.737 -62.199 1.00 58.09 99 PRO A N 1
ATOM 714 C CA . PRO A 1 99 ? 55.223 7.091 -61.153 1.00 58.09 99 PRO A CA 1
ATOM 715 C C . PRO A 1 99 ? 53.804 6.597 -61.490 1.00 58.09 99 PRO A C 1
ATOM 717 O O . PRO A 1 99 ? 53.475 6.510 -62.660 1.00 58.09 99 PRO A O 1
ATOM 720 N N . ASP A 1 100 ? 52.990 6.265 -60.480 1.00 58.09 100 ASP A N 1
ATOM 721 C CA . ASP A 1 100 ? 51.671 5.610 -60.600 1.00 58.09 100 ASP A CA 1
ATOM 722 C C . ASP A 1 100 ? 50.789 6.141 -61.750 1.00 58.09 100 ASP A C 1
ATOM 724 O O . ASP A 1 100 ? 50.002 7.076 -61.582 1.00 58.09 100 ASP A O 1
ATOM 728 N N . TYR A 1 101 ? 50.870 5.516 -62.925 1.00 64.62 101 TYR A N 1
ATOM 729 C CA . TYR A 1 101 ? 49.917 5.762 -64.001 1.00 64.62 101 TYR A CA 1
ATOM 730 C C . TYR A 1 101 ? 48.703 4.861 -63.788 1.00 64.62 101 TYR A C 1
ATOM 732 O O . TYR A 1 101 ? 48.816 3.634 -63.746 1.00 64.62 101 TYR A O 1
ATOM 740 N N . ALA A 1 102 ? 47.522 5.465 -63.647 1.00 69.19 102 ALA A N 1
ATOM 741 C CA . ALA A 1 102 ? 46.284 4.702 -63.640 1.00 69.19 102 ALA A CA 1
ATOM 742 C C . ALA A 1 102 ? 46.126 4.001 -64.994 1.00 69.19 102 ALA A C 1
ATOM 744 O O . ALA A 1 102 ? 46.240 4.633 -66.042 1.00 69.19 102 ALA A O 1
ATOM 745 N N . ALA A 1 103 ? 45.820 2.703 -64.958 1.00 73.38 103 ALA A N 1
ATOM 746 C CA . ALA A 1 103 ? 45.609 1.890 -66.154 1.00 73.38 103 ALA A CA 1
ATOM 747 C C . ALA A 1 103 ? 44.589 2.509 -67.120 1.00 73.38 103 ALA A C 1
ATOM 749 O O . ALA A 1 103 ? 44.700 2.364 -68.330 1.00 73.38 103 ALA A O 1
ATOM 750 N N . LEU A 1 104 ? 43.591 3.200 -66.571 1.00 80.56 104 LEU A N 1
ATOM 751 C CA . LEU A 1 104 ? 42.543 3.878 -67.307 1.00 80.56 104 LEU A CA 1
ATOM 752 C C . LEU A 1 104 ? 42.186 5.172 -66.573 1.00 80.56 104 LEU A C 1
ATOM 754 O O . LEU A 1 104 ? 41.772 5.133 -65.415 1.00 80.56 104 LEU A O 1
ATOM 758 N N . VAL A 1 105 ? 42.309 6.305 -67.263 1.00 78.31 105 VAL A N 1
ATOM 759 C CA . VAL A 1 105 ? 41.812 7.604 -66.800 1.00 78.31 105 VAL A CA 1
ATOM 760 C C . VAL A 1 105 ? 40.657 8.015 -67.703 1.00 78.31 105 VAL A C 1
ATOM 762 O O . VAL A 1 105 ? 40.836 8.213 -68.900 1.00 78.31 105 VAL A O 1
ATOM 765 N N . LEU A 1 106 ? 39.464 8.141 -67.124 1.00 80.94 106 LEU A N 1
ATOM 766 C CA . LEU A 1 106 ? 38.284 8.666 -67.806 1.00 80.94 106 LEU A CA 1
ATOM 767 C C . LEU A 1 106 ? 38.033 10.082 -67.290 1.00 80.94 106 LEU A C 1
ATOM 769 O O . LEU A 1 106 ? 37.526 10.260 -66.184 1.00 80.94 106 LEU A O 1
ATOM 773 N N . ALA A 1 107 ? 38.405 11.088 -68.078 1.00 78.38 107 ALA A N 1
ATOM 774 C CA . ALA A 1 107 ? 38.152 12.490 -67.771 1.00 78.38 107 ALA A CA 1
ATOM 775 C C . ALA A 1 107 ? 37.163 13.055 -68.791 1.00 78.38 107 ALA A C 1
ATOM 777 O O . ALA A 1 107 ? 37.413 13.024 -69.993 1.00 78.38 107 ALA A O 1
ATOM 778 N N . ASN A 1 108 ? 36.032 13.565 -68.312 1.00 76.44 108 ASN A N 1
ATOM 779 C CA . ASN A 1 108 ? 35.035 14.203 -69.157 1.00 76.44 108 ASN A CA 1
ATOM 780 C C . ASN A 1 108 ? 34.592 15.520 -68.510 1.00 76.44 108 ASN A C 1
ATOM 782 O O . ASN A 1 108 ? 34.278 15.551 -67.322 1.00 76.44 108 ASN A O 1
ATOM 786 N N . GLY A 1 109 ? 34.587 16.609 -69.283 1.00 74.88 109 GLY A N 1
ATOM 787 C CA . GLY A 1 109 ? 34.193 17.939 -68.803 1.00 74.88 109 GLY A CA 1
ATOM 788 C C . GLY A 1 109 ? 32.683 18.092 -68.582 1.00 74.88 109 GLY A C 1
ATOM 789 O O . GLY A 1 109 ? 32.258 19.021 -67.900 1.00 74.88 109 GLY A O 1
ATOM 790 N N . SER A 1 110 ? 31.870 17.191 -69.145 1.00 74.94 110 SER A N 1
ATOM 791 C CA . SER A 1 110 ? 30.413 17.167 -68.967 1.00 74.94 110 SER A CA 1
ATOM 792 C C . SER A 1 110 ? 29.829 15.782 -69.256 1.00 74.94 110 SER A C 1
ATOM 794 O O . SER A 1 110 ? 30.176 15.174 -70.265 1.00 74.94 110 SER A O 1
ATOM 796 N N . GLY A 1 111 ? 28.879 15.317 -68.443 1.00 75.25 111 GLY A N 1
ATOM 797 C CA . GLY A 1 111 ? 28.261 13.990 -68.587 1.00 75.25 111 GLY A CA 1
ATOM 798 C C . GLY A 1 111 ? 28.990 12.902 -67.792 1.00 75.25 111 GLY A C 1
ATOM 799 O O . GLY A 1 111 ? 29.789 13.197 -66.908 1.00 75.25 111 GLY A O 1
ATOM 800 N N . SER A 1 112 ? 28.692 11.631 -68.069 1.00 79.69 112 SER A N 1
ATOM 801 C CA . SER A 1 112 ? 29.291 10.502 -67.344 1.00 79.69 112 SER A CA 1
ATOM 802 C C . SER A 1 112 ? 30.719 10.220 -67.825 1.00 79.69 112 SER A C 1
ATOM 804 O O . SER A 1 112 ? 30.957 10.139 -69.029 1.00 79.69 112 SER A O 1
ATOM 806 N N . GLY A 1 113 ? 31.658 10.021 -66.893 1.00 81.62 113 GLY A N 1
ATOM 807 C CA . GLY A 1 113 ? 32.996 9.499 -67.212 1.00 81.62 113 GLY A CA 1
ATOM 808 C C . GLY A 1 113 ? 32.954 8.016 -67.600 1.00 81.62 113 GLY A C 1
ATOM 809 O O . GLY A 1 113 ? 33.551 7.617 -68.593 1.00 81.62 113 GLY A O 1
ATOM 810 N N . LEU A 1 114 ? 32.169 7.221 -66.865 1.00 84.88 114 LEU A N 1
ATOM 811 C CA . LEU A 1 114 ? 31.824 5.831 -67.167 1.00 84.88 114 LEU A CA 1
ATOM 812 C C . LEU A 1 114 ? 30.297 5.684 -67.116 1.00 84.88 114 LEU A C 1
ATOM 814 O O . LEU A 1 114 ? 29.681 6.066 -66.124 1.00 84.88 114 LEU A O 1
ATOM 818 N N . SER A 1 115 ? 29.684 5.131 -68.165 1.00 83.88 115 SER A N 1
ATOM 819 C CA . SER A 1 115 ? 28.251 4.811 -68.199 1.00 83.88 115 SER A CA 1
ATOM 820 C C . SER A 1 115 ? 28.053 3.350 -68.592 1.00 83.88 115 SER A C 1
ATOM 822 O O . SER A 1 115 ? 28.517 2.918 -69.646 1.00 83.88 115 SER A O 1
ATOM 824 N N . VAL A 1 116 ? 27.368 2.585 -67.739 1.00 84.50 116 VAL A N 1
ATOM 825 C CA . VAL A 1 116 ? 26.986 1.191 -68.000 1.00 84.50 116 VAL A CA 1
ATOM 826 C C . VAL A 1 116 ? 25.464 1.137 -68.093 1.00 84.50 116 VAL A C 1
ATOM 828 O O . VAL A 1 116 ? 24.782 1.103 -67.076 1.00 84.50 116 VAL A O 1
ATOM 831 N N . GLY A 1 117 ? 24.925 1.175 -69.316 1.00 75.75 117 GLY A N 1
ATOM 832 C CA . GLY A 1 117 ? 23.477 1.307 -69.537 1.00 75.75 117 GLY A CA 1
ATOM 833 C C . GLY A 1 117 ? 22.657 0.062 -69.177 1.00 75.75 117 GLY A C 1
ATOM 834 O O . GLY A 1 117 ? 21.562 0.182 -68.640 1.00 75.75 117 GLY A O 1
ATOM 835 N N . ALA A 1 118 ? 23.178 -1.135 -69.456 1.00 79.06 118 ALA A N 1
ATOM 836 C CA . ALA A 1 118 ? 22.580 -2.398 -69.033 1.00 79.06 118 ALA A CA 1
ATOM 837 C C . ALA A 1 118 ? 23.660 -3.478 -68.918 1.00 79.06 118 ALA A C 1
ATOM 839 O O . ALA A 1 118 ? 24.467 -3.657 -69.830 1.00 79.06 118 ALA A O 1
ATOM 840 N N . ALA A 1 119 ? 23.645 -4.227 -67.819 1.00 79.50 119 ALA A N 1
ATOM 841 C CA . ALA A 1 119 ? 24.460 -5.421 -67.645 1.00 79.50 119 ALA A CA 1
ATOM 842 C C . ALA A 1 119 ? 23.541 -6.595 -67.302 1.00 79.50 119 ALA A C 1
ATOM 844 O O . ALA A 1 119 ? 22.710 -6.490 -66.406 1.00 79.50 119 ALA A O 1
ATOM 845 N N . ALA A 1 120 ? 23.694 -7.724 -67.998 1.00 75.50 120 ALA A N 1
ATOM 846 C CA . ALA A 1 120 ? 22.883 -8.917 -67.739 1.00 75.50 120 ALA A CA 1
ATOM 847 C C . ALA A 1 120 ? 23.199 -9.586 -66.383 1.00 75.50 120 ALA A C 1
ATOM 849 O O . ALA A 1 120 ? 22.414 -10.404 -65.914 1.00 75.50 120 ALA A O 1
ATOM 850 N N . ALA A 1 121 ? 24.344 -9.259 -65.770 1.00 79.12 121 ALA A N 1
ATOM 851 C CA . ALA A 1 121 ? 24.762 -9.780 -64.467 1.00 79.12 121 ALA A CA 1
ATOM 852 C C . ALA A 1 121 ? 25.487 -8.714 -63.627 1.00 79.12 121 ALA A C 1
ATOM 854 O O . ALA A 1 121 ? 24.912 -8.178 -62.686 1.00 79.12 121 ALA A O 1
ATOM 855 N N . THR A 1 122 ? 26.734 -8.374 -63.971 1.00 81.00 122 THR A N 1
ATOM 856 C CA . THR A 1 122 ? 27.553 -7.415 -63.210 1.00 81.00 122 THR A CA 1
ATOM 857 C C . THR A 1 122 ? 28.034 -6.288 -64.113 1.00 81.00 122 THR A C 1
ATOM 859 O O . THR A 1 122 ? 28.652 -6.552 -65.140 1.00 81.00 122 THR A O 1
ATOM 862 N N . GLY A 1 123 ? 27.736 -5.039 -63.739 1.00 84.56 123 GLY A N 1
ATOM 863 C CA . GLY A 1 123 ? 28.180 -3.853 -64.480 1.00 84.56 123 GLY A CA 1
ATOM 864 C C . GLY A 1 123 ? 29.633 -3.486 -64.182 1.00 84.56 123 GLY A C 1
ATOM 865 O O . GLY A 1 123 ? 30.456 -3.432 -65.090 1.00 84.56 123 GLY A O 1
ATOM 866 N N . VAL A 1 124 ? 29.956 -3.289 -62.900 1.00 86.56 124 VAL A N 1
ATOM 867 C CA . VAL A 1 124 ? 31.313 -3.014 -62.405 1.00 86.56 124 VAL A CA 1
ATOM 868 C C . VAL A 1 124 ? 31.626 -4.001 -61.282 1.00 86.56 124 VAL A C 1
ATOM 870 O O . VAL A 1 124 ? 30.846 -4.132 -60.341 1.00 86.56 124 VAL A O 1
ATOM 873 N N . TYR A 1 125 ? 32.752 -4.709 -61.385 1.00 86.06 125 TYR A N 1
ATOM 874 C CA . TYR A 1 125 ? 33.226 -5.651 -60.370 1.00 86.06 125 TYR A CA 1
ATOM 875 C C . TYR A 1 125 ? 34.652 -5.305 -59.955 1.00 86.06 125 TYR A C 1
ATOM 877 O O . TYR A 1 125 ? 35.559 -5.306 -60.786 1.00 86.06 125 TYR A O 1
ATOM 885 N N . VAL A 1 126 ? 34.852 -5.059 -58.662 1.00 84.81 126 VAL A N 1
ATOM 886 C CA . VAL A 1 126 ? 36.178 -4.921 -58.052 1.00 84.81 126 VAL A CA 1
ATOM 887 C C . VAL A 1 126 ? 36.406 -6.154 -57.182 1.00 84.81 126 VAL A C 1
ATOM 889 O O . VAL A 1 126 ? 35.817 -6.275 -56.114 1.00 84.81 126 VAL A O 1
ATOM 892 N N . GLY A 1 127 ? 37.222 -7.100 -57.658 1.00 78.56 127 GLY A N 1
ATOM 893 C CA . GLY A 1 127 ? 37.432 -8.377 -56.959 1.00 78.56 127 GLY A CA 1
ATOM 894 C C . GLY A 1 127 ? 38.321 -8.275 -55.719 1.00 78.56 127 GLY A C 1
ATOM 895 O O . GLY A 1 127 ? 38.087 -8.958 -54.727 1.00 78.56 127 GLY A O 1
ATOM 896 N N . SER A 1 128 ? 39.336 -7.413 -55.763 1.00 79.19 128 SER A N 1
ATOM 897 C CA . SER A 1 128 ? 40.182 -7.058 -54.624 1.00 79.19 128 SER A CA 1
ATOM 898 C C . SER A 1 128 ? 40.887 -5.741 -54.931 1.00 79.19 128 SER A C 1
ATOM 900 O O . SER A 1 128 ? 41.343 -5.532 -56.054 1.00 79.19 128 SER A O 1
ATOM 902 N N . ALA A 1 129 ? 40.983 -4.863 -53.938 1.00 80.81 129 ALA A N 1
ATOM 903 C CA . ALA A 1 129 ? 41.848 -3.695 -53.978 1.00 80.81 129 ALA A CA 1
ATOM 904 C C . ALA A 1 129 ? 42.848 -3.815 -52.825 1.00 80.81 129 ALA A C 1
ATOM 906 O O . ALA A 1 129 ? 42.454 -4.103 -51.698 1.00 80.81 129 ALA A O 1
ATOM 907 N N . GLY A 1 130 ? 44.137 -3.587 -53.092 1.00 72.88 130 GLY A N 1
ATOM 908 C CA . GLY A 1 130 ? 45.156 -3.519 -52.034 1.00 72.88 130 GLY A CA 1
ATOM 909 C C . GLY A 1 130 ? 45.001 -2.296 -51.115 1.00 72.88 130 GLY A C 1
ATOM 910 O O . GLY A 1 130 ? 45.614 -2.249 -50.055 1.00 72.88 130 GLY A O 1
ATOM 911 N N . GLY A 1 131 ? 44.177 -1.323 -51.524 1.00 77.62 131 GLY A N 1
ATOM 912 C CA . GLY A 1 131 ? 43.808 -0.120 -50.778 1.00 77.62 131 GLY A CA 1
ATOM 913 C C . GLY A 1 131 ? 42.344 0.244 -51.044 1.00 77.62 131 GLY A C 1
ATOM 914 O O . GLY A 1 131 ? 41.444 -0.536 -50.743 1.00 77.62 131 GLY A O 1
ATOM 915 N N . THR A 1 132 ? 42.088 1.410 -51.637 1.00 79.25 132 THR A N 1
ATOM 916 C CA . THR A 1 132 ? 40.721 1.872 -51.931 1.00 79.25 132 THR A CA 1
ATOM 917 C C . THR A 1 132 ? 40.174 1.261 -53.223 1.00 79.25 132 THR A C 1
ATOM 919 O O . THR A 1 132 ? 40.768 1.432 -54.283 1.00 79.25 132 THR A O 1
ATOM 922 N N . GLY A 1 133 ? 39.030 0.568 -53.150 1.00 83.06 133 GLY A N 1
ATOM 923 C CA . GLY A 1 133 ? 38.357 0.002 -54.329 1.00 83.06 133 GLY A CA 1
ATOM 924 C C . GLY A 1 133 ? 37.546 1.027 -55.131 1.00 83.06 133 GLY A C 1
ATOM 925 O O . GLY A 1 133 ? 37.659 1.080 -56.351 1.00 83.06 133 GLY A O 1
ATOM 926 N N . LEU A 1 134 ? 36.762 1.861 -54.440 1.00 85.31 134 LEU A N 1
ATOM 927 C CA . LEU A 1 134 ? 36.015 2.990 -55.001 1.00 85.31 134 LEU A CA 1
ATOM 928 C C . LEU A 1 134 ? 36.197 4.198 -54.077 1.00 85.31 134 LEU A C 1
ATOM 930 O O . LEU A 1 134 ? 35.906 4.105 -52.886 1.00 85.31 134 LEU A O 1
ATOM 934 N N . LEU A 1 135 ? 36.679 5.317 -54.621 1.00 83.69 135 LEU A N 1
ATOM 935 C CA . LEU A 1 135 ? 36.808 6.588 -53.910 1.00 83.69 135 LEU A CA 1
ATOM 936 C C . LEU A 1 135 ? 35.994 7.655 -54.632 1.00 83.69 135 LEU A C 1
ATOM 938 O O . LEU A 1 135 ? 36.242 7.929 -55.804 1.00 83.69 135 LEU A O 1
ATOM 942 N N . VAL A 1 136 ? 35.077 8.295 -53.912 1.00 83.81 136 VAL A N 1
ATOM 943 C CA . VAL A 1 136 ? 34.394 9.506 -54.370 1.00 83.81 136 VAL A CA 1
ATOM 944 C C . VAL A 1 136 ? 34.820 10.649 -53.457 1.00 83.81 136 VAL A C 1
ATOM 946 O O . VAL A 1 136 ? 34.307 10.789 -52.352 1.00 83.81 136 VAL A O 1
ATOM 949 N N . SER A 1 137 ? 35.803 11.440 -53.894 1.00 79.31 137 SER A N 1
ATOM 950 C CA . SER A 1 137 ? 36.365 12.528 -53.076 1.00 79.31 137 SER A CA 1
ATOM 951 C C . SER A 1 137 ? 35.436 13.739 -52.964 1.00 79.31 137 SER A C 1
ATOM 953 O O . SER A 1 137 ? 35.514 14.494 -52.002 1.00 79.31 137 SER A O 1
ATOM 955 N N . SER A 1 138 ? 34.582 13.952 -53.966 1.00 78.06 138 SER A N 1
ATOM 956 C CA . SER A 1 138 ? 33.550 14.986 -53.979 1.00 78.06 138 SER A CA 1
ATOM 957 C C . SER A 1 138 ? 32.487 14.610 -55.007 1.00 78.06 138 SER A C 1
ATOM 959 O O . SER A 1 138 ? 32.818 14.174 -56.110 1.00 78.06 138 SER A O 1
ATOM 961 N N . ALA A 1 139 ? 31.221 14.788 -54.647 1.00 79.06 139 ALA A N 1
ATOM 962 C CA . ALA A 1 139 ? 30.095 14.710 -55.562 1.00 79.06 139 ALA A CA 1
ATOM 963 C C . ALA A 1 139 ? 29.246 15.972 -55.408 1.00 79.06 139 ALA A C 1
ATOM 965 O O . ALA A 1 139 ? 29.106 16.493 -54.304 1.00 79.06 139 ALA A O 1
ATOM 966 N N . GLY A 1 140 ? 28.705 16.478 -56.518 1.00 72.69 140 GLY A N 1
ATOM 967 C CA . GLY A 1 140 ? 27.850 17.668 -56.490 1.00 72.69 140 GLY A CA 1
ATOM 968 C C . GLY A 1 140 ? 26.465 17.405 -55.890 1.00 72.69 140 GLY A C 1
ATOM 969 O O . GLY A 1 140 ? 25.920 18.287 -55.237 1.00 72.69 140 GLY A O 1
ATOM 970 N N . ALA A 1 141 ? 25.915 16.206 -56.113 1.00 73.25 141 ALA A N 1
ATOM 971 C CA . ALA A 1 141 ? 24.636 15.755 -55.561 1.00 73.25 141 ALA A CA 1
ATOM 972 C C . ALA A 1 141 ? 24.834 14.431 -54.809 1.00 73.25 141 ALA A C 1
ATOM 974 O O . ALA A 1 141 ? 25.027 14.447 -53.598 1.00 73.25 141 ALA A O 1
ATOM 975 N N . ASP A 1 142 ? 24.911 13.311 -55.534 1.00 77.50 142 ASP A N 1
ATOM 976 C CA . ASP A 1 142 ? 25.080 11.983 -54.941 1.00 77.50 142 ASP A CA 1
ATOM 977 C C . ASP A 1 142 ? 26.461 11.399 -55.243 1.00 77.50 142 ASP A C 1
ATOM 979 O O . ASP A 1 142 ? 26.891 11.354 -56.399 1.00 77.50 142 ASP A O 1
ATOM 983 N N . GLY A 1 143 ? 27.156 10.914 -54.210 1.00 79.88 143 GLY A N 1
ATOM 984 C CA . GLY A 1 143 ? 28.394 10.152 -54.398 1.00 79.88 143 GLY A CA 1
ATOM 985 C C . GLY A 1 143 ? 28.128 8.725 -54.873 1.00 79.88 143 GLY A C 1
ATOM 986 O O . GLY A 1 143 ? 28.748 8.252 -55.824 1.00 79.88 143 GLY A O 1
ATOM 987 N N . VAL A 1 144 ? 27.167 8.057 -54.231 1.00 82.62 144 VAL A N 1
ATOM 988 C CA . VAL A 1 144 ? 26.633 6.749 -54.621 1.00 82.62 144 VAL A CA 1
ATOM 989 C C . VAL A 1 144 ? 25.114 6.828 -54.493 1.00 82.62 144 VAL A C 1
ATOM 991 O O . VAL A 1 144 ? 24.605 6.989 -53.388 1.00 82.62 144 VAL A O 1
ATOM 994 N N . PHE A 1 145 ? 24.400 6.713 -55.615 1.00 78.56 145 PHE A N 1
ATOM 995 C CA . PHE A 1 145 ? 22.936 6.717 -55.660 1.00 78.56 145 PHE A CA 1
ATOM 996 C C . PHE A 1 145 ? 22.418 5.372 -56.165 1.00 78.56 145 PHE A C 1
ATOM 998 O O . PHE A 1 145 ? 22.865 4.877 -57.202 1.00 78.56 145 PHE A O 1
ATOM 1005 N N . VAL A 1 146 ? 21.467 4.790 -55.437 1.00 79.56 146 VAL A N 1
ATOM 1006 C CA . VAL A 1 146 ? 20.770 3.561 -55.829 1.00 79.56 146 VAL A CA 1
ATOM 1007 C C . VAL A 1 146 ? 19.277 3.870 -55.890 1.00 79.56 146 VAL A C 1
ATOM 1009 O O . VAL A 1 146 ? 18.618 3.899 -54.857 1.00 79.56 146 VAL A O 1
ATOM 1012 N N . ASP A 1 147 ? 18.761 4.102 -57.100 1.00 71.44 147 ASP A N 1
ATOM 1013 C CA . ASP A 1 147 ? 17.350 4.460 -57.335 1.00 71.44 147 ASP A CA 1
ATOM 1014 C C . ASP A 1 147 ? 16.398 3.303 -57.002 1.00 71.44 147 ASP A C 1
ATOM 1016 O O . ASP A 1 147 ? 15.405 3.435 -56.293 1.00 71.44 147 ASP A O 1
ATOM 1020 N N . THR A 1 148 ? 16.714 2.109 -57.505 1.00 68.69 148 THR A N 1
ATOM 1021 C CA . THR A 1 148 ? 15.963 0.888 -57.215 1.00 68.69 148 THR A CA 1
ATOM 1022 C C . THR A 1 148 ? 16.916 -0.293 -57.187 1.00 68.69 148 THR A C 1
ATOM 1024 O O . THR A 1 148 ? 17.716 -0.491 -58.102 1.00 68.69 148 THR A O 1
ATOM 1027 N N . ALA A 1 149 ? 16.801 -1.113 -56.147 1.00 73.19 149 ALA A N 1
ATOM 1028 C CA . ALA A 1 149 ? 17.467 -2.400 -56.063 1.00 73.19 149 ALA A CA 1
ATOM 1029 C C . ALA A 1 149 ? 16.420 -3.512 -56.032 1.00 73.19 149 ALA A C 1
ATOM 1031 O O . ALA A 1 149 ? 15.417 -3.392 -55.336 1.00 73.19 149 ALA A O 1
ATOM 1032 N N . GLY A 1 150 ? 16.656 -4.600 -56.771 1.00 68.00 150 GLY A N 1
ATOM 1033 C CA . GLY A 1 150 ? 15.752 -5.753 -56.749 1.00 68.00 150 GLY A CA 1
ATOM 1034 C C . GLY A 1 150 ? 15.701 -6.413 -55.367 1.00 68.00 150 GLY A C 1
ATOM 1035 O O . GLY A 1 150 ? 14.633 -6.517 -54.779 1.00 68.00 150 GLY A O 1
ATOM 1036 N N . ASN A 1 151 ? 16.868 -6.815 -54.843 1.00 67.69 151 ASN A N 1
ATOM 1037 C CA . ASN A 1 151 ? 16.986 -7.455 -53.524 1.00 67.69 151 ASN A CA 1
ATOM 1038 C C . ASN A 1 151 ? 17.835 -6.639 -52.540 1.00 67.69 151 ASN A C 1
ATOM 1040 O O . ASN A 1 151 ? 17.467 -6.485 -51.381 1.00 67.69 151 ASN A O 1
ATOM 1044 N N . THR A 1 152 ? 18.995 -6.138 -52.974 1.00 69.56 152 THR A N 1
ATOM 1045 C CA . THR A 1 152 ? 19.949 -5.452 -52.092 1.00 69.56 152 THR A CA 1
ATOM 1046 C C . THR A 1 152 ? 20.591 -4.289 -52.830 1.00 69.56 152 THR A C 1
ATOM 1048 O O . THR A 1 152 ? 21.154 -4.492 -53.903 1.00 69.56 152 THR A O 1
ATOM 1051 N N . GLY A 1 153 ? 20.480 -3.079 -52.271 1.00 76.00 153 GLY A N 1
ATOM 1052 C CA . GLY A 1 153 ? 21.104 -1.879 -52.835 1.00 76.00 153 GLY A CA 1
ATOM 1053 C C . GLY A 1 153 ? 22.577 -1.777 -52.457 1.00 76.00 153 GLY A C 1
ATOM 1054 O O . GLY A 1 153 ? 23.447 -1.858 -53.318 1.00 76.00 153 GLY A O 1
ATOM 1055 N N . VAL A 1 154 ? 22.853 -1.671 -51.155 1.00 80.31 154 VAL A N 1
ATOM 1056 C CA . VAL A 1 154 ? 24.208 -1.655 -50.587 1.00 80.31 154 VAL A CA 1
ATOM 1057 C C . VAL A 1 154 ? 24.301 -2.752 -49.527 1.00 80.31 154 VAL A C 1
ATOM 1059 O O . VAL A 1 154 ? 23.489 -2.784 -48.608 1.00 80.31 154 VAL A O 1
ATOM 1062 N N . SER A 1 155 ? 25.275 -3.658 -49.662 1.00 76.44 155 SER A N 1
ATOM 1063 C CA . SER A 1 155 ? 25.554 -4.715 -48.679 1.00 76.44 155 SER A CA 1
ATOM 1064 C C . SER A 1 155 ? 26.995 -4.640 -48.208 1.00 76.44 155 SER A C 1
ATOM 1066 O O . SER A 1 155 ? 27.911 -4.578 -49.029 1.00 76.44 155 SER A O 1
ATOM 1068 N N . ILE A 1 156 ? 27.199 -4.721 -46.895 1.00 76.75 156 ILE A N 1
ATOM 1069 C CA . ILE A 1 156 ? 28.522 -4.802 -46.276 1.00 76.75 156 ILE A CA 1
ATOM 1070 C C . ILE A 1 156 ? 28.553 -6.074 -45.431 1.00 76.75 156 ILE A C 1
ATOM 1072 O O . ILE A 1 156 ? 28.025 -6.106 -44.325 1.00 76.75 156 ILE A O 1
ATOM 1076 N N . ASN A 1 157 ? 29.159 -7.138 -45.966 1.00 65.50 157 ASN A N 1
ATOM 1077 C CA . ASN A 1 157 ? 29.201 -8.443 -45.290 1.00 65.50 157 ASN A CA 1
ATOM 1078 C C . ASN A 1 157 ? 30.191 -8.470 -44.114 1.00 65.50 157 ASN A C 1
ATOM 1080 O O . ASN A 1 157 ? 29.999 -9.211 -43.158 1.00 65.50 157 ASN A O 1
ATOM 1084 N N . SER A 1 158 ? 31.274 -7.696 -44.205 1.00 64.94 158 SER A N 1
ATOM 1085 C CA . SER A 1 158 ? 32.268 -7.531 -43.146 1.00 64.94 158 SER A CA 1
ATOM 1086 C C . SER A 1 158 ? 32.987 -6.209 -43.358 1.00 64.94 158 SER A C 1
ATOM 1088 O O . SER A 1 158 ? 33.396 -5.897 -44.476 1.00 64.94 158 SER A O 1
ATOM 1090 N N . ALA A 1 159 ? 33.185 -5.465 -42.279 1.00 72.12 159 ALA A N 1
ATOM 1091 C CA . ALA A 1 159 ? 34.022 -4.278 -42.256 1.00 72.12 159 ALA A CA 1
ATOM 1092 C C . ALA A 1 159 ? 35.141 -4.458 -41.229 1.00 72.12 159 ALA A C 1
ATOM 1094 O O . ALA A 1 159 ? 34.994 -5.238 -40.292 1.00 72.12 159 ALA A O 1
ATOM 1095 N N . GLY A 1 160 ? 36.264 -3.767 -41.429 1.00 67.88 160 GLY A N 1
ATOM 1096 C CA . GLY A 1 160 ? 37.314 -3.667 -40.416 1.00 67.88 160 GLY A CA 1
ATOM 1097 C C . GLY A 1 160 ? 36.860 -2.744 -39.286 1.00 67.88 160 GLY A C 1
ATOM 1098 O O . GLY A 1 160 ? 36.079 -3.136 -38.430 1.00 67.88 160 GLY A O 1
ATOM 1099 N N . THR A 1 161 ? 37.330 -1.495 -39.302 1.00 58.88 161 THR A N 1
ATOM 1100 C CA . THR A 1 161 ? 36.997 -0.510 -38.258 1.00 58.88 161 THR A CA 1
ATOM 1101 C C . THR A 1 161 ? 35.609 0.110 -38.433 1.00 58.88 161 THR A C 1
ATOM 1103 O O . THR A 1 161 ? 34.892 0.276 -37.454 1.00 58.88 161 THR A O 1
ATOM 1106 N N . TYR A 1 162 ? 35.217 0.447 -39.666 1.00 64.75 162 TYR A N 1
ATOM 1107 C CA . TYR A 1 162 ? 33.923 1.065 -39.962 1.00 64.75 162 TYR A CA 1
ATOM 1108 C C . TYR A 1 162 ? 33.313 0.451 -41.224 1.00 64.75 162 TYR A C 1
ATOM 1110 O O . TYR A 1 162 ? 34.006 0.338 -42.235 1.00 64.75 162 TYR A O 1
ATOM 1118 N N . GLY A 1 163 ? 32.034 0.062 -41.167 1.00 68.62 163 GLY A N 1
ATOM 1119 C CA . GLY A 1 163 ? 31.265 -0.357 -42.347 1.00 68.62 163 GLY A CA 1
ATOM 1120 C C . GLY A 1 163 ? 30.732 0.845 -43.118 1.00 68.62 163 GLY A C 1
ATOM 1121 O O . GLY A 1 163 ? 31.129 1.080 -44.254 1.00 68.62 163 GLY A O 1
ATOM 1122 N N . VAL A 1 164 ? 29.899 1.648 -42.457 1.00 77.06 164 VAL A N 1
ATOM 1123 C CA . VAL A 1 164 ? 29.481 2.977 -42.916 1.00 77.06 164 VAL A CA 1
ATOM 1124 C C . VAL A 1 164 ? 29.988 3.984 -41.887 1.00 77.06 164 VAL A C 1
ATOM 1126 O O . VAL A 1 164 ? 29.671 3.854 -40.707 1.00 77.06 164 VAL A O 1
ATOM 1129 N N . ASN A 1 165 ? 30.803 4.950 -42.312 1.00 71.31 165 ASN A N 1
ATOM 1130 C CA . ASN A 1 165 ? 31.276 6.042 -41.461 1.00 71.31 165 ASN A CA 1
ATOM 1131 C C . ASN A 1 165 ? 30.817 7.374 -42.049 1.00 71.31 165 ASN A C 1
ATOM 1133 O O . ASN A 1 165 ? 31.220 7.723 -43.159 1.00 71.31 165 ASN A O 1
ATOM 1137 N N . VAL A 1 166 ? 30.003 8.109 -41.299 1.00 72.25 166 VAL A N 1
ATOM 1138 C CA . VAL A 1 166 ? 29.549 9.452 -41.659 1.00 72.25 166 VAL A CA 1
ATOM 1139 C C . VAL A 1 166 ? 30.184 10.417 -40.665 1.00 72.25 166 VAL A C 1
ATOM 1141 O O . VAL A 1 166 ? 29.808 10.430 -39.497 1.00 72.25 166 VAL A O 1
ATOM 1144 N N . VAL A 1 167 ? 31.196 11.166 -41.115 1.00 58.72 167 VAL A N 1
ATOM 1145 C CA . VAL A 1 167 ? 31.983 12.063 -40.246 1.00 58.72 167 VAL A CA 1
ATOM 1146 C C . VAL A 1 167 ? 31.327 13.436 -40.123 1.00 58.72 167 VAL A C 1
ATOM 1148 O O . VAL A 1 167 ? 31.286 13.978 -39.028 1.00 58.72 167 VAL A O 1
ATOM 1151 N N . ASP A 1 168 ? 30.771 13.950 -41.223 1.00 60.94 168 ASP A N 1
ATOM 1152 C CA . ASP A 1 168 ? 30.043 15.216 -41.288 1.00 60.94 168 ASP A CA 1
ATOM 1153 C C . ASP A 1 168 ? 28.910 15.082 -42.316 1.00 60.94 168 ASP A C 1
ATOM 1155 O O . ASP A 1 168 ? 29.169 14.844 -43.498 1.00 60.94 168 ASP A O 1
ATOM 1159 N N . SER A 1 169 ? 27.656 15.247 -41.893 1.00 62.66 169 SER A N 1
ATOM 1160 C CA . SER A 1 169 ? 26.514 15.395 -42.800 1.00 62.66 169 SER A CA 1
ATOM 1161 C C . SER A 1 169 ? 25.942 16.806 -42.676 1.00 62.66 169 SER A C 1
ATOM 1163 O O . SER A 1 169 ? 25.674 17.295 -41.583 1.00 62.66 169 SER A O 1
ATOM 1165 N N . GLY A 1 170 ? 25.755 17.496 -43.807 1.00 52.44 170 GLY A N 1
ATOM 1166 C CA . GLY A 1 170 ? 25.093 18.811 -43.829 1.00 52.44 170 GLY A CA 1
ATOM 1167 C C . GLY A 1 170 ? 23.591 18.746 -43.504 1.00 52.44 170 GLY A C 1
ATOM 1168 O O . GLY A 1 170 ? 22.957 19.769 -43.249 1.00 52.44 170 GLY A O 1
ATOM 1169 N N . SER A 1 171 ? 23.018 17.544 -43.532 1.00 59.00 171 SER A N 1
ATOM 1170 C CA . SER A 1 171 ? 21.638 17.206 -43.173 1.00 59.00 171 SER A CA 1
ATOM 1171 C C . SER A 1 171 ? 21.676 15.841 -42.474 1.00 59.00 171 SER A C 1
ATOM 1173 O O . SER A 1 171 ? 22.558 15.627 -41.638 1.00 59.00 171 SER A O 1
ATOM 1175 N N . ASP A 1 172 ? 20.795 14.906 -42.815 1.00 53.62 172 ASP A N 1
ATOM 1176 C CA . ASP A 1 172 ? 20.805 13.582 -42.199 1.00 53.62 172 ASP A CA 1
ATOM 1177 C C . ASP A 1 172 ? 22.051 12.774 -42.569 1.00 53.62 172 ASP A C 1
ATOM 1179 O O . ASP A 1 172 ? 22.490 12.771 -43.723 1.00 53.62 172 ASP A O 1
ATOM 1183 N N . GLY A 1 173 ? 22.628 12.089 -41.579 1.00 59.69 173 GLY A N 1
ATOM 1184 C CA . GLY A 1 173 ? 23.791 11.230 -41.791 1.00 59.69 173 GLY A CA 1
ATOM 1185 C C . GLY A 1 173 ? 23.397 9.890 -42.402 1.00 59.69 173 GLY A C 1
ATOM 1186 O O . GLY A 1 173 ? 23.934 9.478 -43.429 1.00 59.69 173 GLY A O 1
ATOM 1187 N N . ILE A 1 174 ? 22.419 9.228 -41.779 1.00 69.75 174 ILE A N 1
ATOM 1188 C CA . ILE A 1 174 ? 21.765 8.020 -42.289 1.00 69.75 174 ILE A CA 1
ATOM 1189 C C . ILE A 1 174 ? 20.254 8.252 -42.234 1.00 69.75 174 ILE A C 1
ATOM 1191 O O . ILE A 1 174 ? 19.646 8.208 -41.165 1.00 69.75 174 ILE A O 1
ATOM 1195 N N . HIS A 1 175 ? 19.639 8.485 -43.391 1.00 58.56 175 HIS A N 1
ATOM 1196 C CA . HIS A 1 175 ? 18.195 8.669 -43.502 1.00 58.56 175 HIS A CA 1
ATOM 1197 C C . HIS A 1 175 ? 17.530 7.410 -44.061 1.00 58.56 175 HIS A C 1
ATOM 1199 O O . HIS A 1 175 ? 17.807 6.998 -45.189 1.00 58.56 175 HIS A O 1
ATOM 1205 N N . VAL A 1 176 ? 16.631 6.807 -43.285 1.00 63.44 176 VAL A N 1
ATOM 1206 C CA . VAL A 1 176 ? 15.802 5.677 -43.706 1.00 63.44 176 VAL A CA 1
ATOM 1207 C C . VAL A 1 176 ? 14.339 6.105 -43.630 1.00 63.44 176 VAL A C 1
ATOM 1209 O O . VAL A 1 176 ? 13.701 6.037 -42.583 1.00 63.44 176 VAL A O 1
ATOM 1212 N N . CYS A 1 177 ? 13.758 6.511 -44.760 1.00 54.31 177 CYS A N 1
ATOM 1213 C CA . CYS A 1 177 ? 12.352 6.926 -44.790 1.00 54.31 177 CYS A CA 1
ATOM 1214 C C . CYS A 1 177 ? 11.405 5.815 -44.287 1.00 54.31 177 CYS A C 1
ATOM 1216 O O . CYS A 1 177 ? 10.410 6.086 -43.613 1.00 54.31 177 CYS A O 1
ATOM 1218 N N . ARG A 1 178 ? 11.716 4.553 -44.622 1.00 57.56 178 ARG A N 1
ATOM 1219 C CA . ARG A 1 178 ? 10.971 3.349 -44.231 1.00 57.56 178 ARG A CA 1
ATOM 1220 C C . ARG A 1 178 ? 11.855 2.105 -44.268 1.00 57.56 178 ARG A C 1
ATOM 1222 O O . ARG A 1 178 ? 12.602 1.920 -45.223 1.00 57.56 178 ARG A O 1
ATOM 1229 N N . ALA A 1 179 ? 11.699 1.221 -43.285 1.00 55.19 179 ALA A N 1
ATOM 1230 C CA . ALA A 1 179 ? 12.234 -0.141 -43.307 1.00 55.19 179 ALA A CA 1
ATOM 1231 C C . ALA A 1 179 ? 11.061 -1.137 -43.432 1.00 55.19 179 ALA A C 1
ATOM 1233 O O . ALA A 1 179 ? 10.407 -1.451 -42.435 1.00 55.19 179 ALA A O 1
ATOM 1234 N N . GLY A 1 180 ? 10.739 -1.586 -44.655 1.00 51.94 180 GLY A N 1
ATOM 1235 C CA . GLY A 1 180 ? 9.599 -2.485 -44.914 1.00 51.94 180 GLY A CA 1
ATOM 1236 C C . GLY A 1 180 ? 8.947 -2.310 -46.292 1.00 51.94 180 GLY A C 1
ATOM 1237 O O . GLY A 1 180 ? 9.544 -1.725 -47.197 1.00 51.94 180 GLY A O 1
ATOM 1238 N N . SER A 1 181 ? 7.726 -2.828 -46.461 1.00 45.06 181 SER A N 1
ATOM 1239 C CA . SER A 1 181 ? 6.967 -2.771 -47.716 1.00 45.06 181 SER A CA 1
ATOM 1240 C C . SER A 1 181 ? 6.306 -1.395 -47.956 1.00 45.06 181 SER A C 1
ATOM 1242 O O . SER A 1 181 ? 5.981 -0.640 -47.035 1.00 45.06 181 SER A O 1
ATOM 1244 N N . ALA A 1 182 ? 6.231 -1.002 -49.231 1.00 40.59 182 ALA A N 1
ATOM 1245 C CA . ALA A 1 182 ? 6.105 0.387 -49.678 1.00 40.59 182 ALA A CA 1
ATOM 1246 C C . ALA A 1 182 ? 4.746 1.050 -49.381 1.00 40.59 182 ALA A C 1
ATOM 1248 O O . ALA A 1 182 ? 3.714 0.494 -49.725 1.00 40.59 182 ALA A O 1
ATOM 1249 N N . ASP A 1 183 ? 4.788 2.276 -48.840 1.00 41.69 183 ASP A N 1
ATOM 1250 C CA . ASP A 1 183 ? 3.823 3.370 -49.046 1.00 41.69 183 ASP A CA 1
ATOM 1251 C C . ASP A 1 183 ? 4.525 4.719 -48.758 1.00 41.69 183 ASP A C 1
ATOM 1253 O O . ASP A 1 183 ? 5.559 4.761 -48.089 1.00 41.69 183 ASP A O 1
ATOM 1257 N N . THR A 1 184 ? 3.988 5.808 -49.321 1.00 47.91 184 THR A N 1
ATOM 1258 C CA . THR A 1 184 ? 4.588 7.151 -49.501 1.00 47.91 184 THR A CA 1
ATOM 1259 C C . THR A 1 184 ? 5.305 7.771 -48.290 1.00 47.91 184 THR A C 1
ATOM 1261 O O . THR A 1 184 ? 4.739 7.846 -47.200 1.00 47.91 184 THR A O 1
ATOM 1264 N N . CYS A 1 185 ? 6.500 8.331 -48.531 1.00 50.06 185 CYS A N 1
ATOM 1265 C CA . CYS A 1 185 ? 7.297 9.094 -47.563 1.00 50.06 185 CYS A CA 1
ATOM 1266 C C . CYS A 1 185 ? 6.649 10.443 -47.206 1.00 50.06 185 CYS A C 1
ATOM 1268 O O . CYS A 1 185 ? 6.390 11.266 -48.086 1.00 50.06 185 CYS A O 1
ATOM 1270 N N . GLY A 1 186 ? 6.443 10.698 -45.913 1.00 48.75 186 GLY A N 1
ATOM 1271 C CA . GLY A 1 186 ? 6.196 12.046 -45.401 1.00 48.75 186 GLY A CA 1
ATOM 1272 C C . GLY A 1 186 ? 7.508 12.828 -45.329 1.00 48.75 186 GLY A C 1
ATOM 1273 O O . GLY A 1 186 ? 8.540 12.263 -44.984 1.00 48.75 186 GLY A O 1
ATOM 1274 N N . GLN A 1 187 ? 7.487 14.115 -45.678 1.00 48.28 187 GLN A N 1
ATOM 1275 C CA . GLN A 1 187 ? 8.642 14.987 -45.463 1.00 48.28 187 GLN A CA 1
ATOM 1276 C C . GLN A 1 187 ? 8.751 15.322 -43.974 1.00 48.28 187 GLN A C 1
ATOM 1278 O O . GLN A 1 187 ? 7.835 15.926 -43.415 1.00 48.28 187 GLN A O 1
ATOM 1283 N N . PHE A 1 188 ? 9.872 14.967 -43.353 1.00 50.72 188 PHE A N 1
ATOM 1284 C CA . PHE A 1 188 ? 10.228 15.435 -42.018 1.00 50.72 188 PHE A CA 1
ATOM 1285 C C . PHE A 1 188 ? 11.192 16.621 -42.148 1.00 50.72 188 PHE A C 1
ATOM 1287 O O . PHE A 1 188 ? 12.049 16.657 -43.028 1.00 50.72 188 PHE A O 1
ATOM 1294 N N . SER A 1 189 ? 10.979 17.662 -41.342 1.00 46.03 189 SER A N 1
ATOM 1295 C CA . SER A 1 189 ? 11.603 18.984 -41.514 1.00 46.03 189 SER A CA 1
ATOM 1296 C C . SER A 1 189 ? 12.782 19.239 -40.567 1.00 46.03 189 SER A C 1
ATOM 1298 O O . SER A 1 189 ? 13.067 20.395 -40.250 1.00 46.03 189 SER A O 1
ATOM 1300 N N . THR A 1 190 ? 13.421 18.192 -40.045 1.00 51.12 190 THR A N 1
ATOM 1301 C CA . THR A 1 190 ? 14.458 18.304 -39.007 1.00 51.12 190 THR A CA 1
ATOM 1302 C C . THR A 1 190 ? 15.673 17.460 -39.355 1.00 51.12 190 THR A C 1
ATOM 1304 O O . THR A 1 190 ? 15.507 16.312 -39.738 1.00 51.12 190 THR A O 1
ATOM 1307 N N . ASN A 1 191 ? 16.874 18.013 -39.167 1.00 49.19 191 ASN A N 1
ATOM 1308 C CA . ASN A 1 191 ? 18.131 17.295 -39.379 1.00 49.19 191 ASN A CA 1
ATOM 1309 C C . ASN A 1 191 ? 18.379 16.301 -38.233 1.00 49.19 191 ASN A C 1
ATOM 1311 O O . ASN A 1 191 ? 18.509 16.720 -37.079 1.00 49.19 191 ASN A O 1
ATOM 1315 N N . ASN A 1 192 ? 18.500 15.019 -38.559 1.00 55.19 192 ASN A N 1
ATOM 1316 C CA . ASN A 1 192 ? 18.637 13.902 -37.632 1.00 55.19 192 ASN A CA 1
ATOM 1317 C C . ASN A 1 192 ? 19.887 13.057 -37.954 1.00 55.19 192 ASN A C 1
ATOM 1319 O O . ASN A 1 192 ? 20.244 12.849 -39.108 1.00 55.19 192 ASN A O 1
ATOM 1323 N N . GLY A 1 193 ? 20.570 12.521 -36.935 1.00 55.69 193 GLY A N 1
ATOM 1324 C CA . GLY A 1 193 ? 21.739 11.650 -37.157 1.00 55.69 193 GLY A CA 1
ATOM 1325 C C . GLY A 1 193 ? 21.365 10.324 -37.835 1.00 55.69 193 GLY A C 1
ATOM 1326 O O . GLY A 1 193 ? 21.936 9.964 -38.866 1.00 55.69 193 GLY A O 1
ATOM 1327 N N . VAL A 1 194 ? 20.373 9.632 -37.265 1.00 66.44 194 VAL A N 1
ATOM 1328 C CA . VAL A 1 194 ? 19.726 8.439 -37.829 1.00 66.44 194 VAL A CA 1
ATOM 1329 C C . VAL A 1 194 ? 18.217 8.639 -37.744 1.00 66.44 194 VAL A C 1
ATOM 1331 O O . VAL A 1 194 ? 17.683 8.777 -36.644 1.00 66.44 194 VAL A O 1
ATOM 1334 N N . GLU A 1 195 ? 17.530 8.647 -38.884 1.00 60.16 195 GLU A N 1
ATOM 1335 C CA . GLU A 1 195 ? 16.069 8.764 -38.945 1.00 60.16 195 GLU A CA 1
ATOM 1336 C C . GLU A 1 195 ? 15.443 7.490 -39.509 1.00 60.16 195 GLU A C 1
ATOM 1338 O O . GLU A 1 195 ? 15.877 6.995 -40.548 1.00 60.16 195 GLU A O 1
ATOM 1343 N N . ILE A 1 196 ? 14.413 6.974 -38.828 1.00 64.62 196 ILE A N 1
ATOM 1344 C CA . ILE A 1 196 ? 13.611 5.835 -39.287 1.00 64.62 196 ILE A CA 1
ATOM 1345 C C . ILE A 1 196 ? 12.132 6.207 -39.182 1.00 64.62 196 ILE A C 1
ATOM 1347 O O . ILE A 1 196 ? 11.546 6.130 -38.104 1.00 64.62 196 ILE A O 1
ATOM 1351 N N . GLY A 1 197 ? 11.530 6.623 -40.299 1.00 52.94 197 GLY A N 1
ATOM 1352 C CA . GLY A 1 197 ? 10.168 7.180 -40.317 1.00 52.94 197 GLY A CA 1
ATOM 1353 C C . GLY A 1 197 ? 9.063 6.158 -40.018 1.00 52.94 197 GLY A C 1
ATOM 1354 O O . GLY A 1 197 ? 8.049 6.484 -39.407 1.00 52.94 197 GLY A O 1
ATOM 1355 N N . SER A 1 198 ? 9.244 4.902 -40.432 1.00 54.59 198 SER A N 1
ATOM 1356 C CA . SER A 1 198 ? 8.453 3.762 -39.945 1.00 54.59 198 SER A CA 1
ATOM 1357 C C . SER A 1 198 ? 9.177 2.441 -40.197 1.00 54.59 198 SER A C 1
ATOM 1359 O O . SER A 1 198 ? 9.860 2.272 -41.210 1.00 54.59 198 SER A O 1
ATOM 1361 N N . ALA A 1 199 ? 9.013 1.498 -39.271 1.00 58.72 199 ALA A N 1
ATOM 1362 C CA . ALA A 1 199 ? 9.491 0.130 -39.401 1.00 58.72 199 ALA A CA 1
ATOM 1363 C C . ALA A 1 199 ? 8.329 -0.826 -39.129 1.00 58.72 199 ALA A C 1
ATOM 1365 O O . ALA A 1 199 ? 7.601 -0.653 -38.155 1.00 58.72 199 ALA A O 1
ATOM 1366 N N . GLU A 1 200 ? 8.156 -1.837 -39.978 1.00 50.97 200 GLU A N 1
ATOM 1367 C CA . GLU A 1 200 ? 7.144 -2.881 -39.745 1.00 50.97 200 GLU A CA 1
ATOM 1368 C C . GLU A 1 200 ? 7.509 -3.783 -38.551 1.00 50.97 200 GLU A C 1
ATOM 1370 O O . GLU A 1 200 ? 6.638 -4.431 -37.980 1.00 50.97 200 GLU A O 1
ATOM 1375 N N . HIS A 1 201 ? 8.795 -3.819 -38.180 1.00 60.25 201 HIS A N 1
ATOM 1376 C CA . HIS A 1 201 ? 9.332 -4.611 -37.072 1.00 60.25 201 HIS A CA 1
ATOM 1377 C C . HIS A 1 201 ? 10.241 -3.745 -36.182 1.00 60.25 201 HIS A C 1
ATOM 1379 O O . HIS A 1 201 ? 9.756 -2.955 -35.378 1.00 60.25 201 HIS A O 1
ATOM 1385 N N . HIS A 1 202 ? 11.563 -3.853 -36.338 1.00 58.69 202 HIS A N 1
ATOM 1386 C CA . HIS A 1 202 ? 12.538 -3.035 -35.618 1.00 58.69 202 HIS A CA 1
ATOM 1387 C C . HIS A 1 202 ? 13.064 -1.925 -36.527 1.00 58.69 202 HIS A C 1
ATOM 1389 O O . HIS A 1 202 ? 13.475 -2.200 -37.652 1.00 58.69 202 HIS A O 1
ATOM 1395 N N . GLY A 1 203 ? 13.067 -0.683 -36.037 1.00 63.16 203 GLY A N 1
ATOM 1396 C CA . GLY A 1 203 ? 13.767 0.412 -36.708 1.00 63.16 203 GLY A CA 1
ATOM 1397 C C . GLY A 1 203 ? 15.275 0.257 -36.539 1.00 63.16 203 GLY A C 1
ATOM 1398 O O . GLY A 1 203 ? 15.987 -0.059 -37.487 1.00 63.16 203 GLY A O 1
ATOM 1399 N N . VAL A 1 204 ? 15.754 0.421 -35.305 1.00 72.38 204 VAL A N 1
ATOM 1400 C CA . VAL A 1 204 ? 17.141 0.130 -34.924 1.00 72.38 204 VAL A CA 1
ATOM 1401 C C . VAL A 1 204 ? 17.150 -1.187 -34.154 1.00 72.38 204 VAL A C 1
ATOM 1403 O O . VAL A 1 204 ? 16.555 -1.277 -33.082 1.00 72.38 204 VAL A O 1
ATOM 1406 N N . PHE A 1 205 ? 17.803 -2.212 -34.702 1.00 62.91 205 PHE A N 1
ATOM 1407 C CA . PHE A 1 205 ? 18.001 -3.496 -34.031 1.00 62.91 205 PHE A CA 1
ATOM 1408 C C . PHE A 1 205 ? 19.477 -3.683 -33.704 1.00 62.91 205 PHE A C 1
ATOM 1410 O O . PHE A 1 205 ? 20.326 -3.655 -34.594 1.00 62.91 205 PHE A O 1
ATOM 1417 N N . VAL A 1 206 ? 19.771 -3.884 -32.425 1.00 67.94 206 VAL A N 1
ATOM 1418 C CA . VAL A 1 206 ? 21.116 -4.167 -31.936 1.00 67.94 206 VAL A CA 1
ATOM 1419 C C . VAL A 1 206 ? 21.059 -5.489 -31.176 1.00 67.94 206 VAL A C 1
ATOM 1421 O O . VAL A 1 206 ? 20.488 -5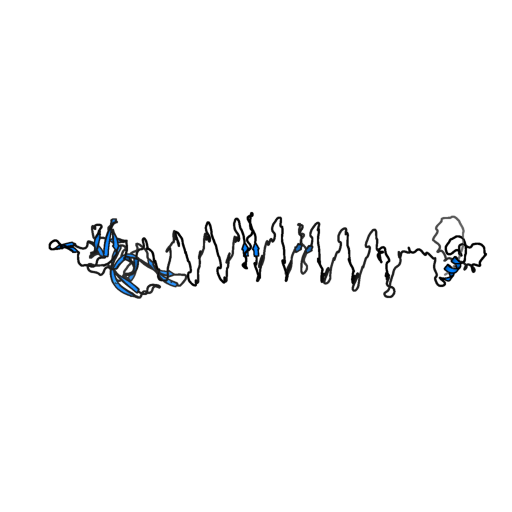.548 -30.091 1.00 67.94 206 VAL A O 1
ATOM 1424 N N . SER A 1 207 ? 21.620 -6.550 -31.758 1.00 57.81 207 SER A N 1
ATOM 1425 C CA . SER A 1 207 ? 21.747 -7.871 -31.125 1.00 57.81 207 SER A CA 1
ATOM 1426 C C . SER A 1 207 ? 23.184 -8.159 -30.713 1.00 57.81 207 SER A C 1
ATOM 1428 O O . SER A 1 207 ? 24.096 -7.835 -31.473 1.00 57.81 207 SER A O 1
ATOM 1430 N N . ASP A 1 208 ? 23.362 -8.830 -29.570 1.00 58.56 208 ASP A N 1
ATOM 1431 C CA . ASP A 1 208 ? 24.639 -9.367 -29.076 1.00 58.56 208 ASP A CA 1
ATOM 1432 C C . ASP A 1 208 ? 25.816 -8.387 -29.181 1.00 58.56 208 ASP A C 1
ATOM 1434 O O . ASP A 1 208 ? 26.766 -8.572 -29.947 1.00 58.56 208 ASP A O 1
ATOM 1438 N N . THR A 1 209 ? 25.788 -7.331 -28.369 1.00 60.72 209 THR A N 1
ATOM 1439 C CA . THR A 1 209 ? 26.943 -6.445 -28.226 1.00 60.72 209 THR A CA 1
ATOM 1440 C C . THR A 1 20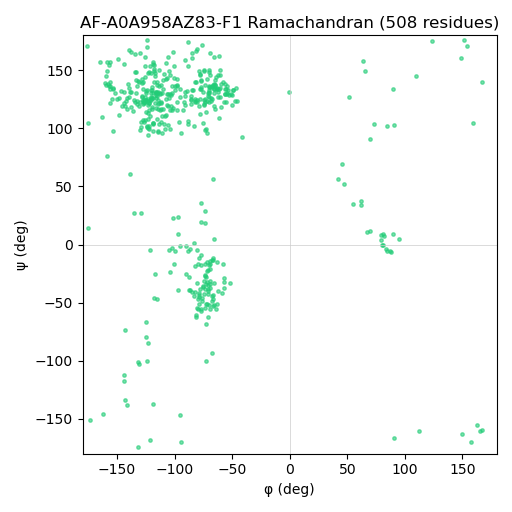9 ? 27.889 -6.994 -27.168 1.00 60.72 209 THR A C 1
ATOM 1442 O O . THR A 1 209 ? 27.525 -7.157 -26.009 1.00 60.72 209 THR A O 1
ATOM 1445 N N . GLY A 1 210 ? 29.161 -7.193 -27.521 1.00 49.66 210 GLY A N 1
ATOM 1446 C CA . GLY A 1 210 ? 30.220 -7.456 -26.531 1.00 49.66 210 GLY A CA 1
ATOM 1447 C C . GLY A 1 210 ? 30.510 -6.271 -25.587 1.00 49.66 210 GLY A C 1
ATOM 1448 O O . GLY A 1 210 ? 31.455 -6.336 -24.807 1.00 49.66 210 GLY A O 1
ATOM 1449 N N . GLY A 1 211 ? 29.734 -5.183 -25.685 1.00 58.22 211 GLY A N 1
ATOM 1450 C CA . GLY A 1 211 ? 29.848 -3.919 -24.954 1.00 58.22 211 GLY A CA 1
ATOM 1451 C C . GLY A 1 211 ? 28.534 -3.128 -25.036 1.00 58.22 211 GLY A C 1
ATOM 1452 O O . GLY A 1 211 ? 27.461 -3.726 -25.085 1.00 58.22 211 GLY A O 1
ATOM 1453 N N . SER A 1 212 ? 28.590 -1.796 -25.076 1.00 57.53 212 SER A N 1
ATOM 1454 C CA . SER A 1 212 ? 27.387 -0.957 -25.182 1.00 57.53 212 SER A CA 1
ATOM 1455 C C . 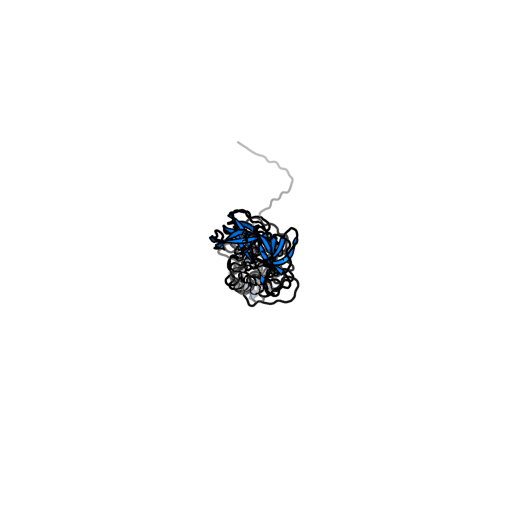SER A 1 212 ? 26.732 -1.049 -26.565 1.00 57.53 212 SER A C 1
ATOM 1457 O O . SER A 1 212 ? 27.411 -0.867 -27.574 1.00 57.53 212 SER A O 1
ATOM 1459 N N . GLY A 1 213 ? 25.417 -1.291 -26.613 1.00 64.88 213 GLY A N 1
ATOM 1460 C CA . GLY A 1 213 ? 24.670 -1.374 -27.873 1.00 64.88 213 GLY A CA 1
ATOM 1461 C C . GLY A 1 213 ? 24.300 -0.020 -28.470 1.00 64.88 213 GLY A C 1
ATOM 1462 O O . GLY A 1 213 ? 24.657 0.275 -29.606 1.00 64.88 213 GLY A O 1
ATOM 1463 N N . VAL A 1 214 ? 23.632 0.829 -27.686 1.00 72.19 214 VAL A N 1
ATOM 1464 C CA . VAL A 1 214 ? 23.334 2.222 -28.044 1.00 72.19 214 VAL A CA 1
ATOM 1465 C C . VAL A 1 214 ? 23.932 3.116 -26.965 1.00 72.19 214 VAL A C 1
ATOM 1467 O O . VAL A 1 214 ? 23.612 2.965 -25.788 1.00 72.19 214 VAL A O 1
ATOM 1470 N N . VAL A 1 215 ? 24.822 4.027 -27.359 1.00 63.56 215 VAL A N 1
ATOM 1471 C CA . VAL A 1 215 ? 25.464 4.987 -26.450 1.00 63.56 215 VAL A CA 1
ATOM 1472 C C . VAL A 1 215 ? 25.048 6.392 -26.840 1.00 63.56 215 VAL A C 1
ATOM 1474 O O . VAL A 1 215 ? 25.245 6.809 -27.979 1.00 63.56 215 VAL A O 1
ATOM 1477 N N . VAL A 1 216 ? 24.522 7.131 -25.870 1.00 67.00 216 VAL A N 1
ATOM 1478 C CA . VAL A 1 216 ? 24.182 8.546 -26.005 1.00 67.00 216 VAL A CA 1
ATOM 1479 C C . VAL A 1 216 ? 24.954 9.299 -24.923 1.00 67.00 216 VAL A C 1
ATOM 1481 O O . VAL A 1 216 ? 24.599 9.221 -23.752 1.00 67.00 216 VAL A O 1
ATOM 1484 N N . ASN A 1 217 ? 26.058 9.955 -25.300 1.00 50.66 217 ASN A N 1
ATOM 1485 C CA . ASN A 1 217 ? 26.977 10.586 -24.339 1.00 50.66 217 ASN A CA 1
ATOM 1486 C C . ASN A 1 217 ? 26.579 12.023 -23.977 1.00 50.66 217 ASN A C 1
ATOM 1488 O O . ASN A 1 217 ? 26.680 12.390 -22.813 1.00 50.66 217 ASN A O 1
ATOM 1492 N N . ASP A 1 218 ? 26.107 12.807 -24.952 1.00 53.94 218 ASP A N 1
ATOM 1493 C CA . ASP A 1 218 ? 25.720 14.208 -24.770 1.00 53.94 218 ASP A CA 1
ATOM 1494 C C . ASP A 1 218 ? 24.489 14.532 -25.621 1.00 53.94 218 ASP A C 1
ATOM 1496 O O . ASP A 1 218 ? 24.533 14.462 -26.851 1.00 53.94 218 ASP A O 1
ATOM 1500 N N . THR A 1 219 ? 23.395 14.941 -24.979 1.00 57.69 219 THR A N 1
ATOM 1501 C CA . THR A 1 219 ? 22.256 15.559 -25.662 1.00 57.69 219 THR A CA 1
ATOM 1502 C C . THR A 1 219 ? 22.018 16.954 -25.116 1.00 57.69 219 THR A C 1
ATOM 1504 O O . THR A 1 219 ? 21.863 17.154 -23.916 1.00 57.69 219 THR A O 1
ATOM 1507 N N . ASN A 1 220 ? 21.886 17.940 -26.004 1.00 42.66 220 ASN A N 1
ATOM 1508 C CA . ASN A 1 220 ? 21.390 19.276 -25.647 1.00 42.66 220 ASN A CA 1
ATOM 1509 C C . ASN A 1 220 ? 19.857 19.273 -25.378 1.00 42.66 220 ASN A C 1
ATOM 1511 O O . ASN A 1 220 ? 19.198 20.303 -25.474 1.00 42.66 220 ASN A O 1
ATOM 1515 N N . GLY A 1 221 ? 19.274 18.094 -25.123 1.00 54.31 221 GLY A N 1
ATOM 1516 C CA . GLY A 1 221 ? 17.841 17.790 -25.077 1.00 54.31 221 GLY A CA 1
ATOM 1517 C C . GLY A 1 221 ? 17.590 16.351 -24.597 1.00 54.31 221 GLY A C 1
ATOM 1518 O O . GLY A 1 221 ? 18.393 15.807 -23.842 1.00 54.31 221 GLY A O 1
ATOM 1519 N N . ASN A 1 222 ? 16.499 15.716 -25.033 1.00 49.84 222 ASN A N 1
ATOM 1520 C CA . ASN A 1 222 ? 16.180 14.332 -24.653 1.00 49.84 222 ASN A CA 1
ATOM 1521 C C . ASN A 1 222 ? 17.157 13.330 -25.300 1.00 49.84 222 ASN A C 1
ATOM 1523 O O . ASN A 1 222 ? 17.354 13.375 -26.511 1.00 49.84 222 ASN A O 1
ATOM 1527 N N . GLY A 1 223 ? 17.723 12.413 -24.504 1.00 60.97 223 GLY A N 1
ATOM 1528 C CA . GLY A 1 223 ? 18.580 11.321 -24.994 1.00 60.97 223 GLY A CA 1
ATOM 1529 C C . GLY A 1 223 ? 17.801 10.236 -25.737 1.00 60.97 223 GLY A C 1
ATOM 1530 O O . GLY A 1 223 ? 18.115 9.900 -26.873 1.00 60.97 223 GLY A O 1
ATOM 1531 N N . LEU A 1 224 ? 16.740 9.739 -25.100 1.00 71.31 224 LEU A N 1
ATOM 1532 C CA . LEU A 1 224 ? 15.743 8.841 -25.676 1.00 71.31 224 LEU A CA 1
ATOM 1533 C C . LEU A 1 224 ? 14.366 9.451 -25.409 1.00 71.31 224 LEU A C 1
ATOM 1535 O O . LEU A 1 224 ? 14.007 9.675 -24.253 1.00 71.31 224 LEU A O 1
ATOM 1539 N N . TRP A 1 225 ? 13.602 9.740 -26.463 1.00 55.88 225 TRP A N 1
ATOM 1540 C CA . TRP A 1 225 ? 12.249 10.281 -26.345 1.00 55.88 225 TRP A CA 1
ATOM 1541 C C . TRP A 1 225 ? 11.248 9.362 -27.038 1.00 55.88 225 TRP A C 1
ATOM 1543 O O . TRP A 1 225 ? 11.296 9.182 -28.251 1.00 55.88 225 TRP A O 1
ATOM 1553 N N . VAL A 1 226 ? 10.339 8.788 -26.253 1.00 64.81 226 VAL A N 1
ATOM 1554 C CA . VAL A 1 226 ? 9.253 7.932 -26.737 1.00 64.81 226 VAL A CA 1
ATOM 1555 C C . VAL A 1 226 ? 7.944 8.687 -26.520 1.00 64.81 226 VAL A C 1
ATOM 1557 O O . VAL A 1 226 ? 7.558 8.927 -25.378 1.00 64.81 226 VAL A O 1
ATOM 1560 N N . VAL A 1 227 ? 7.306 9.128 -27.609 1.00 47.50 227 VAL A N 1
ATOM 1561 C CA . VAL A 1 227 ? 6.075 9.942 -27.557 1.00 47.50 227 VAL A CA 1
ATOM 1562 C C . VAL A 1 227 ? 4.852 9.060 -27.309 1.00 47.50 227 VAL A C 1
ATOM 1564 O O . VAL A 1 227 ? 4.055 9.354 -26.424 1.00 47.50 227 VAL A O 1
ATOM 1567 N N . GLU A 1 228 ? 4.739 7.955 -28.049 1.00 52.16 228 GLU A N 1
ATOM 1568 C CA . GLU A 1 228 ? 3.677 6.960 -27.907 1.00 52.16 228 GLU A CA 1
ATOM 1569 C C . GLU A 1 228 ? 4.250 5.563 -28.163 1.00 52.16 228 GLU A C 1
ATOM 1571 O O . GLU A 1 228 ? 4.930 5.332 -29.163 1.00 52.16 228 GLU A O 1
ATOM 1576 N N . ALA A 1 229 ? 3.962 4.626 -27.262 1.00 58.91 229 ALA A N 1
ATOM 1577 C CA . ALA A 1 229 ? 4.258 3.214 -27.446 1.00 58.91 229 ALA A CA 1
ATOM 1578 C C . ALA A 1 229 ? 2.952 2.425 -27.373 1.00 58.91 229 ALA A C 1
ATOM 1580 O O . ALA A 1 229 ? 2.199 2.553 -26.411 1.00 58.91 229 ALA A O 1
ATOM 1581 N N . VAL A 1 230 ? 2.676 1.621 -28.401 1.00 49.16 230 VAL A N 1
ATOM 1582 C CA . VAL A 1 230 ? 1.445 0.813 -28.479 1.00 49.16 230 VAL A CA 1
ATOM 1583 C C . VAL A 1 230 ? 1.496 -0.385 -27.515 1.00 49.16 230 VAL A C 1
ATOM 1585 O O . VAL A 1 230 ? 0.451 -0.841 -27.059 1.00 49.16 230 VAL A O 1
ATOM 1588 N N . PHE A 1 231 ? 2.702 -0.870 -27.184 1.00 55.53 231 PHE A N 1
ATOM 1589 C CA . PHE A 1 231 ? 2.946 -1.970 -26.240 1.00 55.53 231 PHE A CA 1
ATOM 1590 C C . PHE A 1 231 ? 3.884 -1.530 -25.106 1.00 55.53 231 PHE A C 1
ATOM 1592 O O . PHE A 1 231 ? 3.410 -1.075 -24.071 1.00 55.53 231 PHE A O 1
ATOM 1599 N N . ASP A 1 232 ? 5.201 -1.598 -25.329 1.00 53.38 232 ASP A N 1
ATOM 1600 C CA . ASP A 1 232 ? 6.236 -1.194 -24.373 1.00 53.38 232 ASP A CA 1
ATOM 1601 C C . ASP A 1 232 ? 7.029 -0.005 -24.935 1.00 53.38 232 ASP A C 1
ATOM 1603 O O . ASP A 1 232 ? 7.461 -0.038 -26.087 1.00 53.38 232 ASP A O 1
ATOM 1607 N N . GLY A 1 233 ? 7.226 1.054 -24.138 1.00 58.91 233 GLY A N 1
ATOM 1608 C CA . GLY A 1 233 ? 8.050 2.202 -24.548 1.00 58.91 233 GLY A CA 1
ATOM 1609 C C . GLY A 1 233 ? 9.549 1.936 -24.423 1.00 58.91 233 GLY A C 1
ATOM 1610 O O . GLY A 1 233 ? 10.318 2.238 -25.329 1.00 58.91 233 GLY A O 1
ATOM 1611 N N . LEU A 1 234 ? 9.948 1.322 -23.310 1.00 70.69 234 LEU A N 1
ATOM 1612 C CA . LEU A 1 234 ? 11.287 0.799 -23.066 1.00 70.69 234 LEU A CA 1
ATOM 1613 C C . LEU A 1 234 ? 11.121 -0.556 -22.381 1.00 70.69 234 LEU A C 1
ATOM 1615 O O . LEU A 1 234 ? 10.566 -0.622 -21.285 1.00 70.69 234 LEU A O 1
ATOM 1619 N N . ARG A 1 235 ? 11.596 -1.620 -23.027 1.00 64.31 235 ARG A N 1
ATOM 1620 C CA . ARG A 1 235 ? 11.605 -2.975 -22.475 1.00 64.31 235 ARG A CA 1
ATOM 1621 C C . ARG A 1 235 ? 13.040 -3.443 -22.300 1.00 64.31 235 ARG A C 1
ATOM 1623 O O . ARG A 1 235 ? 13.830 -3.367 -23.238 1.00 64.31 235 ARG A O 1
ATOM 1630 N N . VAL A 1 236 ? 13.352 -3.925 -21.102 1.00 65.38 236 VAL A N 1
ATOM 1631 C CA . VAL A 1 236 ? 14.651 -4.506 -20.760 1.00 65.38 236 VAL A CA 1
ATOM 1632 C C . VAL A 1 236 ? 14.398 -5.895 -20.186 1.00 65.38 236 VAL A C 1
ATOM 1634 O O . VAL A 1 236 ? 13.884 -6.013 -19.075 1.00 65.38 236 VAL A O 1
ATOM 1637 N N . ASP A 1 237 ? 14.728 -6.928 -20.959 1.00 53.22 237 ASP A N 1
ATOM 1638 C CA . ASP A 1 237 ? 14.579 -8.331 -20.561 1.00 53.22 237 ASP A CA 1
ATOM 1639 C C . ASP A 1 237 ? 15.930 -8.883 -20.090 1.00 53.22 237 ASP A C 1
ATOM 1641 O O . ASP A 1 237 ? 16.940 -8.678 -20.763 1.00 53.22 237 ASP A O 1
ATOM 1645 N N . ASP A 1 238 ? 15.938 -9.577 -18.947 1.00 55.66 238 ASP A N 1
ATOM 1646 C CA . ASP A 1 238 ? 17.104 -10.259 -18.364 1.00 55.66 238 ASP A CA 1
ATOM 1647 C C . ASP A 1 238 ? 18.424 -9.459 -18.427 1.00 55.66 238 ASP A C 1
ATOM 1649 O O . ASP A 1 238 ? 19.430 -9.947 -18.959 1.00 55.66 238 ASP A O 1
ATOM 1653 N N . PRO A 1 239 ? 18.477 -8.228 -17.878 1.00 58.53 239 PRO A N 1
ATOM 1654 C CA . PRO A 1 239 ? 19.739 -7.517 -17.801 1.00 58.53 239 PRO A CA 1
ATOM 1655 C C . PRO A 1 239 ? 20.663 -8.301 -16.867 1.00 58.53 239 PRO A C 1
ATOM 1657 O O . PRO A 1 239 ? 20.371 -8.494 -15.689 1.00 58.53 239 PRO A O 1
ATOM 1660 N N . GLY A 1 240 ? 21.778 -8.811 -17.392 1.00 49.06 240 GLY A N 1
ATOM 1661 C CA . GLY A 1 240 ? 22.744 -9.547 -16.570 1.00 49.06 240 GLY A CA 1
ATOM 1662 C C . GLY A 1 240 ? 23.275 -8.717 -15.388 1.00 49.06 240 GLY A C 1
ATOM 1663 O O . GLY A 1 240 ? 23.598 -9.294 -14.352 1.00 49.06 240 GLY A O 1
ATOM 1664 N N . ASN A 1 241 ? 23.321 -7.385 -15.549 1.00 58.34 241 ASN A N 1
ATOM 1665 C CA . ASN A 1 241 ? 23.622 -6.374 -14.526 1.00 58.34 241 ASN A CA 1
ATOM 1666 C C . ASN A 1 241 ? 22.412 -5.426 -14.359 1.00 58.34 241 ASN A C 1
ATOM 1668 O O . ASN A 1 241 ? 21.275 -5.891 -14.343 1.00 58.34 241 ASN A O 1
ATOM 1672 N N . ASP A 1 242 ? 22.623 -4.111 -14.250 1.00 50.56 242 ASP A N 1
ATOM 1673 C CA . ASP A 1 242 ? 21.521 -3.151 -14.182 1.00 50.56 242 ASP A CA 1
ATOM 1674 C C . ASP A 1 242 ? 20.737 -3.071 -15.496 1.00 50.56 242 ASP A C 1
ATOM 1676 O O . ASP A 1 242 ? 21.328 -3.020 -16.577 1.00 50.56 242 ASP A O 1
ATOM 1680 N N . GLY A 1 243 ? 19.405 -3.036 -15.403 1.00 55.28 243 GLY A N 1
ATOM 1681 C CA . GLY A 1 243 ? 18.531 -2.931 -16.573 1.00 55.28 243 GLY A CA 1
ATOM 1682 C C . GLY A 1 243 ? 18.476 -1.524 -17.149 1.00 55.28 243 GLY A C 1
ATOM 1683 O O . GLY A 1 243 ? 18.804 -1.296 -18.312 1.00 55.28 243 GLY A O 1
ATOM 1684 N N . VAL A 1 244 ? 18.079 -0.569 -16.312 1.00 69.81 244 VAL A N 1
ATOM 1685 C CA . VAL A 1 244 ? 18.100 0.864 -16.606 1.00 69.81 244 VAL A CA 1
ATOM 1686 C C . VAL A 1 244 ? 18.855 1.559 -15.479 1.00 69.81 244 VAL A C 1
ATOM 1688 O O . VAL A 1 244 ? 18.324 1.727 -14.383 1.00 69.81 244 VAL A O 1
ATOM 1691 N N . SER A 1 245 ? 20.091 1.980 -15.740 1.00 57.81 245 SER A N 1
ATOM 1692 C CA . SER A 1 245 ? 20.867 2.775 -14.783 1.00 57.81 245 SER A CA 1
ATOM 1693 C C . SER A 1 245 ? 20.832 4.248 -15.182 1.00 57.81 245 SER A C 1
ATOM 1695 O O . SER A 1 245 ? 21.286 4.640 -16.259 1.00 57.81 245 SER A O 1
ATOM 1697 N N . ILE A 1 246 ? 20.261 5.073 -14.307 1.00 62.59 246 ILE A N 1
ATOM 1698 C CA . ILE A 1 246 ? 20.286 6.527 -14.402 1.00 62.59 246 ILE A CA 1
ATOM 1699 C C . ILE A 1 246 ? 21.224 7.024 -13.310 1.00 62.59 246 ILE A C 1
ATOM 1701 O O . ILE A 1 246 ? 20.853 7.191 -12.147 1.00 62.59 246 ILE A O 1
ATOM 1705 N N . CYS A 1 247 ? 22.456 7.334 -13.702 1.00 55.47 247 CYS A N 1
ATOM 1706 C CA . CYS A 1 247 ? 23.447 7.863 -12.772 1.00 55.47 247 CYS A CA 1
ATOM 1707 C C . CYS A 1 247 ? 22.970 9.157 -12.078 1.00 55.47 247 CYS A C 1
ATOM 1709 O O . CYS A 1 247 ? 23.374 9.416 -10.944 1.00 55.47 247 CYS A O 1
ATOM 1711 N N . ARG A 1 248 ? 22.166 10.002 -12.759 1.00 62.75 248 ARG A N 1
ATOM 1712 C CA . ARG A 1 248 ? 21.755 11.344 -12.290 1.00 62.75 248 ARG A CA 1
ATOM 1713 C C . ARG A 1 248 ? 20.415 11.809 -12.881 1.00 62.75 248 ARG A C 1
ATOM 1715 O O . ARG A 1 248 ? 20.252 11.775 -14.096 1.00 62.75 248 ARG A O 1
ATOM 1722 N N . ALA A 1 249 ? 19.526 12.355 -12.047 1.00 54.41 249 ALA A N 1
ATOM 1723 C CA . ALA A 1 249 ? 18.341 13.108 -12.473 1.00 54.41 249 ALA A CA 1
ATOM 1724 C C . ALA A 1 249 ? 18.297 14.489 -11.767 1.00 54.41 249 ALA A C 1
ATOM 1726 O O . ALA A 1 249 ? 18.028 14.571 -10.570 1.00 54.41 249 ALA A O 1
ATOM 1727 N N . GLY A 1 250 ? 18.581 15.589 -12.484 1.00 51.62 250 GLY A N 1
ATOM 1728 C CA . GLY A 1 250 ? 18.570 16.970 -11.943 1.00 51.62 250 GLY A CA 1
ATOM 1729 C C . GLY A 1 250 ? 19.949 17.658 -11.868 1.00 51.62 250 GLY A C 1
ATOM 1730 O O . GLY A 1 250 ? 20.880 17.250 -12.562 1.00 51.62 250 GLY A O 1
ATOM 1731 N N . ASN A 1 251 ? 20.097 18.720 -11.052 1.00 43.09 251 ASN A N 1
ATOM 1732 C CA . ASN A 1 251 ? 21.384 19.420 -10.863 1.00 43.09 251 ASN A CA 1
ATOM 1733 C C . ASN A 1 251 ? 22.333 18.658 -9.907 1.00 43.09 251 ASN A C 1
ATOM 1735 O O . ASN A 1 251 ? 21.922 17.923 -9.015 1.00 43.09 251 ASN A O 1
ATOM 1739 N N . ALA A 1 252 ? 23.641 18.786 -10.130 1.00 39.06 252 ALA A N 1
ATOM 1740 C CA . ALA A 1 252 ? 24.636 17.792 -9.717 1.00 39.06 252 ALA A CA 1
ATOM 1741 C C . ALA A 1 252 ? 25.110 17.850 -8.251 1.00 39.06 252 ALA A C 1
ATOM 1743 O O . ALA A 1 252 ? 25.506 18.918 -7.796 1.00 39.06 252 ALA A O 1
ATOM 1744 N N . THR A 1 253 ? 25.288 16.670 -7.628 1.00 35.97 253 THR A N 1
ATOM 1745 C CA . THR A 1 253 ? 26.408 16.339 -6.711 1.00 35.97 253 THR A CA 1
ATOM 1746 C C . THR A 1 253 ? 26.699 14.817 -6.696 1.00 35.97 253 THR A C 1
ATOM 1748 O O . THR A 1 253 ? 26.058 14.086 -5.958 1.00 35.97 253 THR A O 1
ATOM 1751 N N . GLN A 1 254 ? 27.705 14.377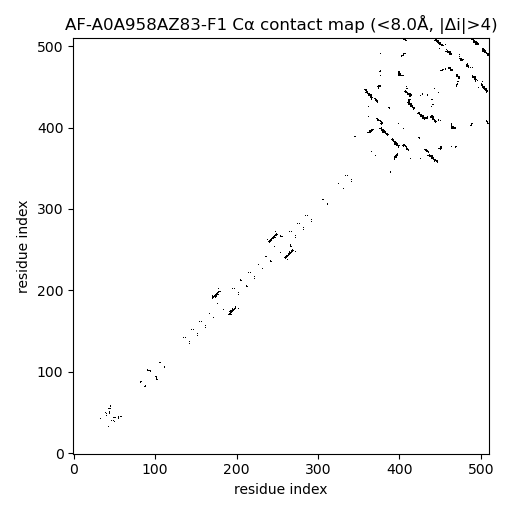 -7.476 1.00 44.19 254 GLN A N 1
ATOM 1752 C CA . GLN A 1 254 ? 28.408 13.063 -7.455 1.00 44.19 254 GLN A CA 1
ATOM 1753 C C . GLN A 1 254 ? 27.625 11.770 -7.815 1.00 44.19 254 GLN A C 1
ATOM 1755 O O . GLN A 1 254 ? 26.420 11.681 -7.646 1.00 44.19 254 GLN A O 1
ATOM 1760 N N . CYS A 1 255 ? 28.334 10.780 -8.390 1.00 47.31 255 CYS A N 1
ATOM 1761 C CA . CYS A 1 255 ? 27.803 9.448 -8.730 1.00 47.31 255 CYS A CA 1
ATOM 1762 C C . CYS A 1 255 ? 28.254 8.427 -7.683 1.00 47.31 255 CYS A C 1
ATOM 1764 O O . CYS A 1 255 ? 29.444 8.380 -7.368 1.00 47.31 255 CYS A O 1
ATOM 1766 N N . PHE A 1 256 ? 27.349 7.555 -7.251 1.00 52.19 256 PHE A N 1
ATOM 1767 C CA . PHE A 1 256 ? 27.690 6.326 -6.545 1.00 52.19 256 PHE A CA 1
ATOM 1768 C C . PHE A 1 256 ? 27.269 5.166 -7.441 1.00 52.19 256 PHE A C 1
ATOM 1770 O O . PHE A 1 256 ? 26.116 5.103 -7.844 1.00 52.19 256 PHE A O 1
ATOM 1777 N N . SER A 1 257 ? 28.211 4.309 -7.820 1.00 48.53 257 SER A N 1
ATOM 1778 C CA . SER A 1 257 ? 27.914 3.057 -8.512 1.00 48.53 257 SER A CA 1
ATOM 1779 C C . SER A 1 257 ? 27.483 2.020 -7.481 1.00 48.53 257 SER A C 1
ATOM 1781 O O . SER A 1 257 ? 28.258 1.756 -6.552 1.00 48.53 257 SER A O 1
ATOM 1783 N N . SER A 1 258 ? 26.303 1.421 -7.636 1.00 50.84 258 SER A N 1
ATOM 1784 C CA . SER A 1 258 ? 25.969 0.209 -6.896 1.00 50.84 258 SER A CA 1
ATOM 1785 C C . SER A 1 258 ? 26.788 -0.985 -7.404 1.00 50.84 258 SER A C 1
ATOM 1787 O O . SER A 1 258 ? 27.179 -1.055 -8.567 1.00 50.84 258 SER A O 1
ATOM 1789 N N . SER A 1 259 ? 27.101 -1.925 -6.510 1.00 48.03 259 SER A N 1
ATOM 1790 C CA . SER A 1 259 ? 27.703 -3.222 -6.852 1.00 48.03 259 SER A CA 1
ATOM 1791 C C . SER A 1 259 ? 26.662 -4.341 -6.968 1.00 48.03 259 SER A C 1
ATOM 1793 O O . SER A 1 259 ? 27.029 -5.517 -7.032 1.00 48.03 259 SER A O 1
ATOM 1795 N N . THR A 1 260 ? 25.373 -3.996 -6.942 1.00 52.78 260 THR A N 1
ATOM 1796 C CA . THR A 1 260 ? 24.252 -4.937 -7.029 1.00 52.78 260 THR A CA 1
ATOM 1797 C C . THR A 1 260 ? 23.539 -4.798 -8.364 1.00 52.78 260 THR A C 1
ATOM 1799 O O . THR A 1 260 ? 23.423 -3.693 -8.862 1.00 52.78 260 THR A O 1
ATOM 1802 N N . ASN A 1 261 ? 23.017 -5.900 -8.906 1.00 52.06 261 ASN A N 1
ATOM 1803 C CA . ASN A 1 261 ? 22.224 -5.878 -10.136 1.00 52.06 261 ASN A CA 1
ATOM 1804 C C . ASN A 1 261 ? 20.801 -5.379 -9.832 1.00 52.06 261 ASN A C 1
ATOM 1806 O O . ASN A 1 261 ? 20.036 -6.060 -9.140 1.00 52.06 261 ASN A O 1
ATOM 1810 N N . ASN A 1 262 ? 20.444 -4.202 -10.338 1.00 55.19 262 ASN A N 1
ATOM 1811 C CA . ASN A 1 262 ? 19.175 -3.519 -10.113 1.00 55.19 262 ASN A CA 1
ATOM 1812 C C . ASN A 1 262 ? 18.357 -3.392 -11.414 1.00 55.19 262 ASN A C 1
ATOM 1814 O O . ASN A 1 262 ? 18.872 -3.078 -12.479 1.00 55.19 262 ASN A O 1
ATOM 1818 N N . GLY A 1 263 ? 17.033 -3.578 -11.346 1.00 54.94 263 GLY A N 1
ATOM 1819 C CA . GLY A 1 263 ? 16.169 -3.366 -12.519 1.00 54.94 263 GLY A CA 1
ATOM 1820 C C . GLY A 1 263 ? 16.189 -1.909 -13.001 1.00 54.94 263 GLY A C 1
ATOM 1821 O O . GLY A 1 263 ? 16.453 -1.643 -14.171 1.00 54.94 263 GLY A O 1
ATOM 1822 N N . VAL A 1 264 ? 15.961 -0.969 -12.075 1.00 67.88 264 VAL A N 1
ATOM 1823 C CA . VAL A 1 264 ? 16.085 0.481 -12.289 1.00 67.88 264 VAL A CA 1
ATOM 1824 C C . VAL A 1 264 ? 16.894 1.077 -11.136 1.00 67.88 264 VAL A C 1
ATOM 1826 O O . VAL A 1 264 ? 16.479 0.965 -9.982 1.00 67.88 264 VAL A O 1
ATOM 1829 N N . GLU A 1 265 ? 18.023 1.717 -11.435 1.00 59.06 265 GLU A N 1
ATOM 1830 C CA . GLU A 1 265 ? 18.852 2.434 -10.458 1.00 59.06 265 GLU A CA 1
ATOM 1831 C C . GLU A 1 265 ? 18.810 3.941 -10.742 1.00 59.06 265 GLU A C 1
ATOM 1833 O O . GLU A 1 265 ? 19.023 4.372 -11.874 1.00 59.06 265 GLU A O 1
ATOM 1838 N N . ILE A 1 266 ? 18.543 4.753 -9.713 1.00 63.84 266 ILE A N 1
ATOM 1839 C CA . ILE A 1 266 ? 18.595 6.219 -9.796 1.00 63.84 266 ILE A CA 1
ATOM 1840 C C . ILE A 1 266 ? 19.452 6.735 -8.640 1.00 63.84 266 ILE A C 1
ATOM 1842 O O . ILE A 1 266 ? 18.987 6.803 -7.505 1.00 63.84 266 ILE A O 1
ATOM 1846 N N . GLY A 1 267 ? 20.710 7.086 -8.925 1.00 49.88 267 GLY A N 1
ATOM 1847 C CA . GLY A 1 267 ? 21.714 7.367 -7.887 1.00 49.88 267 GLY A CA 1
ATOM 1848 C C . GLY A 1 267 ? 21.504 8.677 -7.115 1.00 49.88 267 GLY A C 1
ATOM 1849 O O . GLY A 1 267 ? 21.845 8.776 -5.938 1.00 49.88 267 GLY A O 1
ATOM 1850 N N . SER A 1 268 ? 20.951 9.711 -7.752 1.00 54.03 268 SER A N 1
ATOM 1851 C CA . SER A 1 268 ? 20.572 10.972 -7.097 1.00 54.03 268 SER A CA 1
ATOM 1852 C C . SER A 1 268 ? 19.490 11.681 -7.902 1.00 54.03 268 SER A C 1
ATOM 1854 O O . SER A 1 268 ? 19.701 12.009 -9.073 1.00 54.03 268 SER A O 1
ATOM 1856 N N . ALA A 1 269 ? 18.350 11.936 -7.260 1.00 57.00 269 ALA A N 1
ATOM 1857 C CA . ALA A 1 269 ? 17.284 12.781 -7.778 1.00 57.00 269 ALA A CA 1
ATOM 1858 C C . ALA A 1 269 ? 17.080 13.962 -6.826 1.00 57.00 269 ALA A C 1
ATOM 1860 O O . ALA A 1 269 ? 16.895 13.759 -5.629 1.00 57.00 269 ALA A O 1
ATOM 1861 N N . GLN A 1 270 ? 17.133 15.192 -7.345 1.00 50.75 270 GLN A N 1
ATOM 1862 C CA . GLN A 1 270 ? 16.840 16.384 -6.533 1.00 50.75 270 GLN A CA 1
ATOM 1863 C C . GLN A 1 270 ? 15.346 16.516 -6.198 1.00 50.75 270 GLN A C 1
ATOM 1865 O O . GLN A 1 270 ? 15.010 17.147 -5.201 1.00 50.75 270 GLN A O 1
ATOM 1870 N N . ASP A 1 271 ? 14.486 15.888 -7.007 1.00 58.75 271 ASP A N 1
ATOM 1871 C CA . ASP A 1 271 ? 13.033 15.869 -6.841 1.00 58.75 271 ASP A CA 1
ATOM 1872 C C . ASP A 1 271 ? 12.510 14.419 -6.775 1.00 58.75 271 ASP A C 1
ATOM 1874 O O . ASP A 1 271 ? 12.606 13.755 -5.748 1.00 58.75 271 ASP A O 1
ATOM 1878 N N . HIS A 1 272 ? 11.975 13.896 -7.883 1.00 54.84 272 HIS A N 1
ATOM 1879 C CA . HIS A 1 272 ? 11.453 12.533 -7.981 1.00 54.84 272 HIS A CA 1
ATOM 1880 C C . HIS A 1 272 ? 12.422 11.689 -8.810 1.00 54.84 272 HIS A C 1
ATOM 1882 O O . HIS A 1 272 ? 12.773 12.091 -9.917 1.00 54.84 272 HIS A O 1
ATOM 1888 N N . GLY A 1 273 ? 12.825 10.518 -8.309 1.00 60.25 273 GLY A N 1
ATOM 1889 C CA . GLY A 1 273 ? 13.574 9.549 -9.116 1.00 60.25 273 GLY A CA 1
ATOM 1890 C C . GLY A 1 273 ? 12.670 8.911 -10.171 1.00 60.25 273 GLY A C 1
ATOM 1891 O O . GLY A 1 273 ? 12.859 9.105 -11.367 1.00 60.25 273 GLY A O 1
ATOM 1892 N N . VAL A 1 274 ? 11.633 8.205 -9.716 1.00 71.19 274 VAL A N 1
ATOM 1893 C CA . VAL A 1 274 ? 10.583 7.633 -10.570 1.00 71.19 274 VAL A CA 1
ATOM 1894 C C . VAL A 1 274 ? 9.278 8.369 -10.288 1.00 71.19 274 VAL A C 1
ATOM 1896 O O . VAL A 1 274 ? 8.810 8.385 -9.150 1.00 71.19 274 VAL A O 1
ATOM 1899 N N . ARG A 1 275 ? 8.678 8.983 -11.315 1.00 63.88 275 ARG A N 1
ATOM 1900 C CA . ARG A 1 275 ? 7.388 9.678 -11.200 1.00 63.88 275 ARG A CA 1
ATOM 1901 C C . ARG A 1 275 ? 6.351 9.052 -12.123 1.00 63.88 275 ARG A C 1
ATOM 1903 O O . ARG A 1 275 ? 6.464 9.145 -13.340 1.00 63.88 275 ARG A O 1
ATOM 1910 N N . VAL A 1 276 ? 5.300 8.495 -11.527 1.00 64.75 276 VAL A N 1
ATOM 1911 C CA . VAL A 1 276 ? 4.126 7.971 -12.235 1.00 64.75 276 VAL A CA 1
ATOM 1912 C C . VAL A 1 276 ? 2.960 8.931 -11.994 1.00 64.75 276 VAL A C 1
ATOM 1914 O O . VAL A 1 276 ? 2.510 9.080 -10.864 1.00 64.75 276 VAL A O 1
ATOM 1917 N N . ILE A 1 277 ? 2.515 9.642 -13.037 1.00 50.97 277 ILE A N 1
ATOM 1918 C CA . ILE A 1 277 ? 1.465 10.681 -12.929 1.00 50.97 277 ILE A CA 1
ATOM 1919 C C . ILE A 1 277 ? 0.072 10.055 -12.947 1.00 50.97 277 ILE A C 1
ATOM 1921 O O . ILE A 1 277 ? -0.816 10.465 -12.206 1.00 50.97 277 ILE A O 1
ATOM 1925 N N . GLN A 1 278 ? -0.106 9.061 -13.811 1.00 51.81 278 GLN A N 1
ATOM 1926 C CA . GLN A 1 278 ? -1.337 8.313 -13.953 1.00 51.81 278 GLN A CA 1
ATOM 1927 C C . GLN A 1 278 ? -0.972 6.892 -14.356 1.00 51.81 278 GLN A C 1
ATOM 1929 O O . GLN A 1 278 ? -0.254 6.678 -15.330 1.00 51.81 278 GLN A O 1
ATOM 1934 N N . ALA A 1 279 ? -1.467 5.930 -13.594 1.00 61.12 279 ALA A N 1
ATOM 1935 C CA . ALA A 1 279 ? -1.412 4.527 -13.945 1.00 61.12 279 ALA A CA 1
ATOM 1936 C C . ALA A 1 279 ? -2.837 3.991 -14.023 1.00 61.12 279 ALA A C 1
ATOM 1938 O O . ALA A 1 279 ? -3.708 4.467 -13.299 1.00 61.12 279 ALA A O 1
ATOM 1939 N N . GLY A 1 280 ? -3.071 3.026 -14.914 1.00 63.09 280 GLY A N 1
ATOM 1940 C CA . GLY A 1 280 ? -4.348 2.322 -14.995 1.00 63.09 280 GLY A CA 1
ATOM 1941 C C . GLY A 1 280 ? -4.567 1.459 -13.751 1.00 63.09 280 GLY A C 1
ATOM 1942 O O . GLY A 1 280 ? -5.082 1.925 -12.743 1.00 63.09 280 GLY A O 1
ATOM 1943 N N . SER A 1 281 ? -4.172 0.185 -13.816 1.00 56.44 281 SER A N 1
ATOM 1944 C CA . SER A 1 281 ? -4.395 -0.777 -12.726 1.00 56.44 281 SER A CA 1
ATOM 1945 C C . SER A 1 281 ? -3.292 -0.810 -11.661 1.00 56.44 281 SER A C 1
ATOM 1947 O O . SER A 1 281 ? -3.572 -1.164 -10.522 1.00 56.44 281 SER A O 1
ATOM 1949 N N . ALA A 1 282 ? -2.042 -0.484 -12.007 1.00 61.94 282 ALA A N 1
ATOM 1950 C CA . ALA A 1 282 ? -0.918 -0.451 -11.067 1.00 61.94 282 ALA A CA 1
ATOM 1951 C C . ALA A 1 282 ? 0.137 0.567 -11.520 1.00 61.94 282 ALA A C 1
ATOM 1953 O O . ALA A 1 282 ? 0.543 0.541 -12.679 1.00 61.94 282 ALA A O 1
ATOM 1954 N N . GLY A 1 283 ? 0.578 1.449 -10.614 1.00 65.81 283 GLY A N 1
ATOM 1955 C CA . GLY A 1 283 ? 1.660 2.406 -10.887 1.00 65.81 283 GLY A CA 1
ATOM 1956 C C . GLY A 1 283 ? 3.057 1.833 -10.660 1.00 65.81 283 GLY A C 1
ATOM 1957 O O . GLY A 1 283 ? 3.947 2.046 -11.474 1.00 65.81 283 GLY A O 1
ATOM 1958 N N . LEU A 1 284 ? 3.227 1.059 -9.588 1.00 77.88 284 LEU A N 1
ATOM 1959 C CA . LEU A 1 284 ? 4.428 0.283 -9.291 1.00 77.88 284 LEU A CA 1
ATOM 1960 C C . LEU A 1 284 ? 3.989 -1.131 -8.909 1.00 77.88 284 LEU A C 1
ATOM 1962 O O . LEU A 1 284 ? 3.194 -1.297 -7.985 1.00 77.88 284 LEU A O 1
ATOM 1966 N N . ARG A 1 285 ? 4.495 -2.143 -9.618 1.00 72.62 285 ARG A N 1
ATOM 1967 C CA . ARG A 1 285 ? 4.209 -3.555 -9.347 1.00 72.62 285 ARG A CA 1
ATOM 1968 C C . ARG A 1 285 ? 5.516 -4.315 -9.165 1.00 72.62 285 ARG A C 1
ATOM 1970 O O . ARG A 1 285 ? 6.359 -4.312 -10.053 1.00 72.62 285 ARG A O 1
ATOM 1977 N N . VAL A 1 286 ? 5.654 -4.975 -8.018 1.00 75.06 286 VAL A N 1
ATOM 1978 C CA . VAL A 1 286 ? 6.762 -5.886 -7.708 1.00 75.06 286 VAL A CA 1
ATOM 1979 C C . VAL A 1 286 ? 6.154 -7.267 -7.466 1.00 75.06 286 VAL A C 1
ATOM 1981 O O . VAL A 1 286 ? 5.537 -7.485 -6.428 1.00 75.06 286 VAL A O 1
ATOM 1984 N N . ASP A 1 287 ? 6.270 -8.176 -8.439 1.00 65.19 287 ASP A N 1
ATOM 1985 C CA . ASP A 1 287 ? 5.617 -9.497 -8.382 1.00 65.19 287 ASP A CA 1
ATOM 1986 C C . ASP A 1 287 ? 6.300 -10.463 -7.414 1.00 65.19 287 ASP A C 1
ATOM 1988 O O . ASP A 1 287 ? 5.649 -11.199 -6.675 1.00 65.19 287 ASP A O 1
ATOM 1992 N N . THR A 1 288 ? 7.630 -10.499 -7.420 1.00 66.25 288 THR A N 1
ATOM 1993 C CA . THR A 1 288 ? 8.412 -11.336 -6.511 1.00 66.25 288 THR A CA 1
ATOM 1994 C C . THR A 1 288 ? 9.740 -10.651 -6.238 1.00 66.25 288 THR A C 1
ATOM 1996 O O . THR A 1 288 ? 10.483 -10.337 -7.163 1.00 66.25 288 THR A O 1
ATOM 1999 N N . ALA A 1 289 ? 10.047 -10.440 -4.961 1.00 70.00 289 ALA A N 1
ATOM 2000 C CA . ALA A 1 289 ? 11.362 -10.008 -4.514 1.00 70.00 289 ALA A CA 1
ATOM 2001 C C . ALA A 1 289 ? 11.972 -11.126 -3.666 1.00 70.00 289 ALA A C 1
ATOM 2003 O O . ALA A 1 289 ? 11.349 -11.591 -2.715 1.00 70.00 289 ALA A O 1
ATOM 2004 N N . GLY A 1 290 ? 13.196 -11.554 -3.993 1.00 54.66 290 GLY A N 1
ATOM 2005 C CA . GLY A 1 290 ? 13.933 -12.532 -3.178 1.00 54.66 290 GLY A CA 1
ATOM 2006 C C . GLY A 1 290 ? 14.334 -12.001 -1.791 1.00 54.66 290 GLY A C 1
ATOM 2007 O O . GLY A 1 290 ? 14.756 -12.775 -0.938 1.00 54.66 290 GLY A O 1
ATOM 2008 N N . GLY A 1 291 ? 14.194 -10.689 -1.571 1.00 71.31 291 GLY A N 1
ATOM 2009 C CA . GLY A 1 291 ? 14.418 -9.995 -0.304 1.00 71.31 291 GLY A CA 1
ATOM 2010 C C . GLY A 1 291 ? 13.417 -8.850 -0.133 1.00 71.31 291 GLY A C 1
ATOM 2011 O O . GLY A 1 291 ? 12.220 -9.083 0.011 1.00 71.31 291 GLY A O 1
ATOM 2012 N N . THR A 1 292 ? 13.895 -7.606 -0.169 1.00 72.38 292 THR A N 1
ATOM 2013 C CA . THR A 1 292 ? 13.040 -6.415 -0.051 1.00 72.38 292 THR A CA 1
ATOM 2014 C C . THR A 1 292 ? 12.473 -6.004 -1.411 1.00 72.38 292 THR A C 1
ATOM 2016 O O . THR A 1 292 ? 13.233 -5.831 -2.358 1.00 72.38 292 THR A O 1
ATOM 2019 N N . GLY A 1 293 ? 11.150 -5.825 -1.508 1.00 76.75 293 GLY A N 1
ATOM 2020 C CA . GLY A 1 293 ? 10.503 -5.335 -2.734 1.00 76.75 293 GLY A CA 1
ATOM 2021 C C . GLY A 1 293 ? 10.657 -3.826 -2.927 1.00 76.75 293 GLY A C 1
ATOM 2022 O O . GLY A 1 293 ? 11.178 -3.381 -3.943 1.00 76.75 293 GLY A O 1
ATOM 2023 N N . VAL A 1 294 ? 10.243 -3.041 -1.927 1.00 82.69 294 VAL A N 1
ATOM 2024 C CA . VAL A 1 294 ? 10.434 -1.583 -1.876 1.00 82.69 294 VAL A CA 1
ATOM 2025 C C . VAL A 1 294 ? 11.180 -1.248 -0.590 1.00 82.69 294 VAL A C 1
ATOM 2027 O O . VAL A 1 294 ? 10.705 -1.565 0.500 1.00 82.69 294 VAL A O 1
ATOM 2030 N N . TYR A 1 295 ? 12.355 -0.633 -0.719 1.00 78.75 295 TYR A N 1
ATOM 2031 C CA . TYR A 1 295 ? 13.193 -0.216 0.402 1.00 78.75 295 TYR A CA 1
ATOM 2032 C C . TYR A 1 295 ? 13.373 1.297 0.378 1.00 78.75 295 TYR A C 1
ATOM 2034 O O . TYR A 1 295 ? 13.715 1.862 -0.658 1.00 78.75 295 TYR A O 1
ATOM 2042 N N . LEU A 1 296 ? 13.149 1.940 1.521 1.00 78.81 296 LEU A N 1
ATOM 2043 C CA . LEU A 1 296 ? 13.357 3.369 1.704 1.00 78.81 296 LEU A CA 1
ATOM 2044 C C . LEU A 1 296 ? 14.200 3.568 2.968 1.00 78.81 296 LEU A C 1
ATOM 2046 O O . LEU A 1 296 ? 13.797 3.118 4.041 1.00 78.81 296 LEU A O 1
ATOM 2050 N N . ASP A 1 297 ? 15.350 4.231 2.843 1.00 77.25 297 ASP A N 1
ATOM 2051 C CA . ASP A 1 297 ? 16.271 4.500 3.953 1.00 77.25 297 ASP A CA 1
ATOM 2052 C C . ASP A 1 297 ? 16.423 6.007 4.197 1.00 77.25 297 ASP A C 1
ATOM 2054 O O . ASP A 1 297 ? 16.385 6.800 3.259 1.00 77.25 297 ASP A O 1
ATOM 2058 N N . GLN A 1 298 ? 16.581 6.394 5.466 1.00 76.88 298 GLN A N 1
ATOM 2059 C CA . GLN A 1 298 ? 16.859 7.771 5.911 1.00 76.88 298 GLN A CA 1
ATOM 2060 C C . GLN A 1 298 ? 15.980 8.873 5.279 1.00 76.88 298 GLN A C 1
ATOM 2062 O O . GLN A 1 298 ? 16.466 9.889 4.783 1.00 76.88 298 GLN A O 1
ATOM 2067 N N . ILE A 1 299 ? 14.658 8.712 5.333 1.00 75.31 299 ILE A N 1
ATOM 2068 C CA . ILE A 1 299 ? 13.713 9.665 4.737 1.00 75.31 299 ILE A CA 1
ATOM 2069 C C . ILE A 1 299 ? 13.480 10.847 5.691 1.00 75.31 299 ILE A C 1
ATOM 2071 O O . ILE A 1 299 ? 13.073 10.658 6.834 1.00 75.31 299 ILE A O 1
ATOM 2075 N N . GLY A 1 300 ? 13.698 12.080 5.219 1.00 74.25 300 GLY A N 1
ATOM 2076 C CA . GLY A 1 300 ? 13.473 13.304 6.010 1.00 74.25 300 GLY A CA 1
ATOM 2077 C C . GLY A 1 300 ? 12.002 13.731 6.161 1.00 74.25 300 GLY A C 1
ATOM 2078 O O . GLY A 1 300 ? 11.708 14.645 6.928 1.00 74.25 300 GLY A O 1
ATOM 2079 N N . GLY A 1 301 ? 11.085 13.090 5.429 1.00 77.56 301 GLY A N 1
ATOM 2080 C CA . GLY A 1 301 ? 9.643 13.357 5.416 1.00 77.56 301 GLY A CA 1
ATOM 2081 C C . GLY A 1 301 ? 8.814 12.071 5.313 1.00 77.56 301 GLY A C 1
ATOM 2082 O O . GLY A 1 301 ? 9.131 11.070 5.952 1.00 77.56 301 GLY A O 1
ATOM 2083 N N . SER A 1 302 ? 7.752 12.080 4.505 1.00 78.25 302 SER A N 1
ATOM 2084 C CA . SER A 1 302 ? 6.937 10.884 4.252 1.00 78.25 302 SER A CA 1
ATOM 2085 C C . SER A 1 302 ? 7.665 9.911 3.326 1.00 78.25 302 SER A C 1
ATOM 2087 O O . SER A 1 302 ? 8.022 10.282 2.212 1.00 78.25 302 SER A O 1
ATOM 2089 N N . GLY A 1 303 ? 7.845 8.661 3.758 1.00 81.62 303 GLY A N 1
ATOM 2090 C CA . GLY A 1 303 ? 8.372 7.608 2.886 1.00 81.62 303 GLY A CA 1
ATOM 2091 C C . GLY A 1 303 ? 7.359 7.129 1.859 1.00 81.62 303 GLY A C 1
ATOM 2092 O O . GLY A 1 303 ? 7.607 7.168 0.659 1.00 81.62 303 GLY A O 1
ATOM 2093 N N . MET A 1 304 ? 6.188 6.724 2.346 1.00 85.56 304 MET A N 1
ATOM 2094 C CA . MET A 1 304 ? 5.026 6.388 1.533 1.00 85.56 304 MET A CA 1
ATOM 2095 C C . MET A 1 304 ? 3.885 7.320 1.933 1.00 85.56 304 MET A C 1
ATOM 2097 O O . MET A 1 304 ? 3.552 7.420 3.113 1.00 85.56 304 MET A O 1
ATOM 2101 N N . TYR A 1 305 ? 3.305 8.016 0.957 1.00 82.69 305 TYR A N 1
ATOM 2102 C CA . TYR A 1 305 ? 2.166 8.904 1.160 1.00 82.69 305 TYR A CA 1
ATOM 2103 C C . TYR A 1 305 ? 1.048 8.536 0.191 1.00 82.69 305 TYR A C 1
ATOM 2105 O O . TYR A 1 305 ? 1.258 8.500 -1.020 1.00 82.69 305 TYR A O 1
ATOM 2113 N N . VAL A 1 306 ? -0.133 8.266 0.741 1.00 85.69 306 VAL A N 1
ATOM 2114 C CA . VAL A 1 306 ? -1.350 7.962 -0.012 1.00 85.69 306 VAL A CA 1
ATOM 2115 C C . VAL A 1 306 ? -2.389 9.004 0.384 1.00 85.69 306 VAL A C 1
ATOM 2117 O O . VAL A 1 306 ? -2.831 9.021 1.530 1.00 85.69 306 VAL A O 1
ATOM 2120 N N . GLU A 1 307 ? -2.737 9.901 -0.541 1.00 81.81 307 GLU A N 1
ATOM 2121 C CA . GLU A 1 307 ? -3.683 10.993 -0.268 1.00 81.81 307 GLU A CA 1
ATOM 2122 C C . GLU A 1 307 ? -5.130 10.489 -0.233 1.00 81.81 307 GLU A C 1
ATOM 2124 O O . GLU A 1 307 ? -5.863 10.770 0.709 1.00 81.81 307 GLU A O 1
ATOM 2129 N N . ASN A 1 308 ? -5.526 9.717 -1.249 1.00 79.75 308 ASN A N 1
ATOM 2130 C CA . ASN A 1 308 ? -6.852 9.124 -1.362 1.00 79.75 308 ASN A CA 1
ATOM 2131 C C . ASN A 1 308 ? -6.732 7.711 -1.936 1.00 79.75 308 ASN A C 1
ATOM 2133 O O . ASN A 1 308 ? -6.178 7.526 -3.020 1.00 79.75 308 ASN A O 1
ATOM 2137 N N . ALA A 1 309 ? -7.292 6.729 -1.235 1.00 83.25 309 ALA A N 1
ATOM 2138 C CA . ALA A 1 309 ? -7.500 5.382 -1.748 1.00 83.25 309 ALA A CA 1
ATOM 2139 C C . ALA A 1 309 ? -9.004 5.108 -1.802 1.00 83.25 309 ALA A C 1
ATOM 2141 O O . ALA A 1 309 ? -9.717 5.366 -0.836 1.00 83.25 309 ALA A O 1
ATOM 2142 N N . THR A 1 310 ? -9.500 4.598 -2.930 1.00 81.25 310 THR A N 1
ATOM 2143 C CA . THR A 1 310 ? -10.913 4.196 -3.057 1.00 81.25 310 THR A CA 1
ATOM 2144 C C . THR A 1 310 ? -11.207 2.859 -2.380 1.00 81.25 310 THR A C 1
ATOM 2146 O O . THR A 1 310 ? -12.372 2.541 -2.174 1.00 81.25 310 THR A O 1
ATOM 2149 N N . ASN A 1 311 ? -10.166 2.073 -2.091 1.00 82.50 311 ASN A N 1
ATOM 2150 C CA . ASN A 1 311 ? -10.248 0.804 -1.378 1.00 82.50 311 ASN A CA 1
ATOM 2151 C C . ASN A 1 311 ? -9.197 0.791 -0.250 1.00 82.50 311 ASN A C 1
ATOM 2153 O O . ASN A 1 311 ? -9.357 1.511 0.731 1.00 82.50 311 ASN A O 1
ATOM 2157 N N . ASP A 1 312 ? -8.070 0.100 -0.438 1.00 83.06 312 ASP A N 1
ATOM 2158 C CA . ASP A 1 312 ? -6.989 0.040 0.548 1.00 83.06 312 ASP A CA 1
ATOM 2159 C C . ASP A 1 312 ? -5.889 1.071 0.273 1.00 83.06 312 ASP A C 1
ATOM 2161 O O . ASP A 1 312 ? -5.383 1.177 -0.845 1.00 83.06 312 ASP A O 1
ATOM 2165 N N . GLY A 1 313 ? -5.455 1.787 1.315 1.00 85.56 313 GLY A N 1
ATOM 2166 C CA . GLY A 1 313 ? -4.197 2.543 1.272 1.00 85.56 313 GLY A CA 1
ATOM 2167 C C . GLY A 1 313 ? -2.968 1.635 1.399 1.00 85.56 313 GLY A C 1
ATOM 2168 O O . GLY A 1 313 ? -1.954 1.863 0.745 1.00 85.56 313 GLY A O 1
ATOM 2169 N N . LEU A 1 314 ? -3.080 0.581 2.217 1.00 89.19 314 LEU A N 1
ATOM 2170 C CA . LEU A 1 314 ? -2.082 -0.471 2.404 1.00 89.19 314 LEU A CA 1
ATOM 2171 C C . LEU A 1 314 ? -2.803 -1.816 2.560 1.00 89.19 314 LEU A C 1
ATOM 2173 O O . LEU A 1 314 ? -3.520 -2.010 3.538 1.00 89.19 314 LEU A O 1
ATOM 2177 N N . HIS A 1 315 ? -2.571 -2.744 1.631 1.00 86.88 315 HIS A N 1
ATOM 2178 C CA . HIS A 1 315 ? -3.118 -4.100 1.678 1.00 86.88 315 HIS A CA 1
ATOM 2179 C C . HIS A 1 315 ? -1.996 -5.128 1.849 1.00 86.88 315 HIS A C 1
ATOM 2181 O O . HIS A 1 315 ? -1.077 -5.193 1.031 1.00 86.88 315 HIS A O 1
ATOM 2187 N N . VAL A 1 316 ? -2.084 -5.963 2.888 1.00 87.69 316 VAL A N 1
ATOM 2188 C CA . VAL A 1 316 ? -1.134 -7.056 3.145 1.00 87.69 316 VAL A CA 1
ATOM 2189 C C . VAL A 1 316 ? -1.908 -8.367 3.238 1.00 87.69 316 VAL A C 1
ATOM 2191 O O . VAL A 1 316 ? -2.511 -8.658 4.265 1.00 87.69 316 VAL A O 1
ATOM 2194 N N . ASN A 1 317 ? -1.882 -9.162 2.166 1.00 82.25 317 ASN A N 1
ATOM 2195 C CA . ASN A 1 317 ? -2.633 -10.421 2.094 1.00 82.25 317 ASN A CA 1
ATOM 2196 C C . ASN A 1 317 ? -2.003 -11.515 2.976 1.00 82.25 317 ASN A C 1
ATOM 2198 O O . ASN A 1 317 ? -2.668 -12.132 3.803 1.00 82.25 317 ASN A O 1
ATOM 2202 N N . GLN A 1 318 ? -0.694 -11.743 2.828 1.00 83.12 318 GLN A N 1
ATOM 2203 C CA . GLN A 1 318 ? 0.050 -12.710 3.635 1.00 83.12 318 GLN A CA 1
ATOM 2204 C C . GLN A 1 318 ? 1.413 -12.145 4.009 1.00 83.12 318 GLN A C 1
ATOM 2206 O O . GLN A 1 318 ? 2.131 -11.611 3.165 1.00 83.12 318 GLN A O 1
ATOM 2211 N N . ALA A 1 319 ? 1.783 -12.309 5.274 1.00 85.25 319 ALA A N 1
ATOM 2212 C CA . ALA A 1 319 ? 3.101 -11.969 5.774 1.00 85.25 319 ALA A CA 1
ATOM 2213 C C . ALA A 1 319 ? 3.662 -13.136 6.585 1.00 85.25 319 ALA A C 1
ATOM 2215 O O . ALA A 1 319 ? 2.936 -13.774 7.342 1.00 85.25 319 ALA A O 1
ATOM 2216 N N . GLY A 1 320 ? 4.960 -13.410 6.428 1.00 82.44 320 GLY A N 1
ATOM 2217 C CA . GLY A 1 320 ? 5.607 -14.526 7.118 1.00 82.44 320 GLY A CA 1
ATOM 2218 C C . GLY A 1 320 ? 5.673 -14.330 8.636 1.00 82.44 320 GLY A C 1
ATOM 2219 O O . GLY A 1 320 ? 5.244 -15.200 9.385 1.00 82.44 320 GLY A O 1
ATOM 2220 N N . GLN A 1 321 ? 6.214 -13.192 9.091 1.00 83.88 321 GLN A N 1
ATOM 2221 C CA . GLN A 1 321 ? 6.374 -12.890 10.525 1.00 83.88 321 GLN A CA 1
ATOM 2222 C C . GLN A 1 321 ? 5.537 -11.696 10.986 1.00 83.88 321 GLN A C 1
ATOM 2224 O O . GLN A 1 321 ? 4.889 -11.756 12.027 1.00 83.88 321 GLN A O 1
ATOM 2229 N N . SER A 1 322 ? 5.561 -10.592 10.241 1.00 87.44 322 SER A N 1
ATOM 2230 C CA . SER A 1 322 ? 4.849 -9.363 10.596 1.00 87.44 322 SER A CA 1
ATOM 2231 C C . SER A 1 322 ? 4.236 -8.753 9.347 1.00 87.44 322 SER A C 1
ATOM 2233 O O . SER A 1 322 ? 4.947 -8.549 8.368 1.00 87.44 322 SER A O 1
ATOM 2235 N N . GLY A 1 323 ? 2.932 -8.467 9.384 1.00 89.00 323 GLY A N 1
ATOM 2236 C CA . GLY A 1 323 ? 2.263 -7.726 8.311 1.00 89.00 323 GLY A CA 1
ATOM 2237 C C . GLY A 1 323 ? 2.696 -6.263 8.291 1.00 89.00 323 GLY A C 1
ATOM 2238 O O . GLY A 1 323 ? 3.178 -5.769 7.279 1.00 89.00 323 GLY A O 1
ATOM 2239 N N . VAL A 1 324 ? 2.603 -5.601 9.449 1.00 91.56 324 VAL A N 1
ATOM 2240 C CA . VAL A 1 324 ? 3.109 -4.243 9.684 1.00 91.56 324 VAL A CA 1
ATOM 2241 C C . VAL A 1 324 ? 3.999 -4.275 10.924 1.00 91.56 324 VAL A C 1
ATOM 2243 O O . VAL A 1 324 ? 3.561 -4.705 11.990 1.00 91.56 324 VAL A O 1
ATOM 2246 N N . TYR A 1 325 ? 5.250 -3.835 10.786 1.00 90.69 325 TYR A N 1
ATOM 2247 C CA . TYR A 1 325 ? 6.208 -3.729 11.888 1.00 90.69 325 TYR A CA 1
ATOM 2248 C C . TYR A 1 325 ? 6.685 -2.286 12.028 1.00 90.69 325 TYR A C 1
ATOM 2250 O O . TYR A 1 325 ? 7.222 -1.709 11.084 1.00 90.69 325 TYR A O 1
ATOM 2258 N N . VAL A 1 326 ? 6.522 -1.719 13.223 1.00 91.12 326 VAL A N 1
ATOM 2259 C CA . VAL A 1 326 ? 7.029 -0.388 13.568 1.00 91.12 326 VAL A CA 1
ATOM 2260 C C . VAL A 1 326 ? 8.020 -0.536 14.715 1.00 91.12 326 VAL A C 1
ATOM 2262 O O . VAL A 1 326 ? 7.626 -0.768 15.853 1.00 91.12 326 VAL A O 1
ATOM 2265 N N . GLY A 1 327 ? 9.316 -0.433 14.408 1.00 89.44 327 GLY A N 1
ATOM 2266 C CA . GLY A 1 327 ? 10.377 -0.665 15.395 1.00 89.44 327 GLY A CA 1
ATOM 2267 C C . GLY A 1 327 ? 10.540 0.464 16.417 1.00 89.44 327 GLY A C 1
ATOM 2268 O O . GLY A 1 327 ? 10.795 0.203 17.588 1.00 89.44 327 GLY A O 1
ATOM 2269 N N . SER A 1 328 ? 10.397 1.720 15.986 1.00 90.31 328 SER A N 1
ATOM 2270 C CA . SER A 1 328 ? 10.441 2.893 16.862 1.00 90.31 328 SER A CA 1
ATOM 2271 C C . SER A 1 328 ? 9.658 4.037 16.232 1.00 90.31 328 SER A C 1
ATOM 2273 O O . SER A 1 328 ? 9.921 4.418 15.092 1.00 90.31 328 SER A O 1
ATOM 2275 N N . ALA A 1 329 ? 8.694 4.576 16.969 1.00 91.06 329 ALA A N 1
ATOM 2276 C CA . ALA A 1 329 ? 7.924 5.747 16.581 1.00 91.06 329 ALA A CA 1
ATOM 2277 C C . ALA A 1 329 ? 7.349 6.419 17.833 1.00 91.06 329 ALA A C 1
ATOM 2279 O O . ALA A 1 329 ? 7.111 5.754 18.840 1.00 91.06 329 ALA A O 1
ATOM 2280 N N . ILE A 1 330 ? 7.080 7.726 17.756 1.00 89.19 330 ILE A N 1
ATOM 2281 C CA . ILE A 1 330 ? 6.289 8.423 18.785 1.00 89.19 330 ILE A CA 1
ATOM 2282 C C . ILE A 1 330 ? 4.849 7.896 18.755 1.00 89.19 330 ILE A C 1
ATOM 2284 O O . ILE A 1 330 ? 4.297 7.540 19.789 1.00 89.19 330 ILE A O 1
ATOM 2288 N N . ASN A 1 331 ? 4.281 7.793 17.550 1.00 89.38 331 ASN A N 1
ATOM 2289 C CA . ASN A 1 331 ? 2.998 7.153 17.292 1.00 89.38 331 ASN A CA 1
ATOM 2290 C C . ASN A 1 331 ? 3.225 6.052 16.255 1.00 89.38 331 ASN A C 1
ATOM 2292 O O . ASN A 1 331 ? 3.574 6.362 15.119 1.00 89.38 331 ASN A O 1
ATOM 2296 N N . GLY A 1 332 ? 3.061 4.784 16.641 1.00 90.81 332 GLY A N 1
ATOM 2297 C CA . GLY A 1 332 ? 3.254 3.662 15.717 1.00 90.81 332 GLY A CA 1
ATOM 2298 C C . GLY A 1 332 ? 2.162 3.598 14.651 1.00 90.81 332 GLY A C 1
ATOM 2299 O O . GLY A 1 332 ? 2.449 3.650 13.460 1.00 90.81 332 GLY A O 1
ATOM 2300 N N . ILE A 1 333 ? 0.905 3.545 15.098 1.00 92.44 333 ILE A N 1
ATOM 2301 C CA . ILE A 1 333 ? -0.294 3.656 14.262 1.00 92.44 333 ILE A CA 1
ATOM 2302 C C . ILE A 1 333 ? -1.150 4.769 14.867 1.00 92.44 333 ILE A C 1
ATOM 2304 O O . ILE A 1 333 ? -1.507 4.696 16.041 1.00 92.44 333 ILE A O 1
ATOM 2308 N N . ASN A 1 334 ? -1.452 5.804 14.082 1.00 92.56 334 ASN A N 1
ATOM 2309 C CA . ASN A 1 334 ? -2.329 6.898 14.492 1.00 92.56 334 ASN A CA 1
ATOM 2310 C C . ASN A 1 334 ? -3.505 7.015 13.522 1.00 92.56 334 ASN A C 1
ATOM 2312 O O . ASN A 1 334 ? -3.302 7.245 12.331 1.00 92.56 334 ASN A O 1
ATOM 2316 N N . VAL A 1 335 ? -4.722 6.903 14.048 1.00 92.19 335 VAL A N 1
ATOM 2317 C CA . VAL A 1 335 ? -5.962 7.073 13.290 1.00 92.19 335 VAL A CA 1
ATOM 2318 C C . VAL A 1 335 ? -6.732 8.236 13.901 1.00 92.19 335 VAL A C 1
ATOM 2320 O O . VAL A 1 335 ? -7.312 8.107 14.975 1.00 92.19 335 VAL A O 1
ATOM 2323 N N . ASN A 1 336 ? -6.723 9.385 13.219 1.00 89.62 336 ASN A N 1
ATOM 2324 C CA . ASN A 1 336 ? -7.338 10.617 13.731 1.00 89.62 336 ASN A CA 1
ATOM 2325 C C . ASN A 1 336 ? -8.873 10.558 13.729 1.00 89.62 336 ASN A C 1
ATOM 2327 O O . ASN A 1 336 ? -9.521 11.126 14.603 1.00 89.62 336 ASN A O 1
ATOM 2331 N N . SER A 1 337 ? -9.455 9.898 12.729 1.00 88.75 337 SER A N 1
ATOM 2332 C CA . SER A 1 337 ? -10.898 9.717 12.598 1.00 88.75 337 SER A CA 1
ATOM 2333 C C . SER A 1 337 ? -11.185 8.484 11.758 1.00 88.75 337 SER A C 1
ATOM 2335 O O . SER A 1 337 ? -10.583 8.309 10.699 1.00 88.75 337 SER A O 1
ATOM 2337 N N . ALA A 1 338 ? -12.145 7.682 12.195 1.00 85.25 338 ALA A N 1
ATOM 2338 C CA . ALA A 1 338 ? -12.739 6.612 11.411 1.00 85.25 338 ALA A CA 1
ATOM 2339 C C . ALA A 1 338 ? -14.259 6.702 11.558 1.00 85.25 338 ALA A C 1
ATOM 2341 O O . ALA A 1 338 ? -14.750 7.122 12.605 1.00 85.25 338 ALA A O 1
ATOM 2342 N N . SER A 1 339 ? -15.004 6.319 10.522 1.00 81.69 339 SER A N 1
ATOM 2343 C CA . SER A 1 339 ? -16.472 6.310 10.575 1.00 81.69 339 SER A CA 1
ATOM 2344 C C . SER A 1 339 ? -17.011 5.292 11.582 1.00 81.69 339 SER A C 1
ATOM 2346 O O . SER A 1 339 ? -18.034 5.552 12.205 1.00 81.69 339 SER A O 1
ATOM 2348 N N . ASN A 1 340 ? -16.306 4.166 11.757 1.00 77.88 340 ASN A N 1
ATOM 2349 C CA . ASN A 1 340 ? -16.711 3.076 12.645 1.00 77.88 340 ASN A CA 1
ATOM 2350 C C . ASN A 1 340 ? -15.617 2.733 13.670 1.00 77.88 340 ASN A C 1
ATOM 2352 O O . ASN A 1 340 ? -15.793 2.966 14.863 1.00 77.88 340 ASN A O 1
ATOM 2356 N N . TRP A 1 341 ? -14.473 2.208 13.215 1.00 81.94 341 TRP A N 1
ATOM 2357 C CA . TRP A 1 341 ? -13.390 1.740 14.089 1.00 81.94 341 TRP A CA 1
ATOM 2358 C C . TRP A 1 341 ? -12.036 2.242 13.619 1.00 81.94 341 TRP A C 1
ATOM 2360 O O . TRP A 1 341 ? -11.749 2.241 12.426 1.00 81.94 341 TRP A O 1
ATOM 2370 N N . ALA A 1 342 ? -11.176 2.599 14.572 1.00 88.12 342 ALA A N 1
ATOM 2371 C CA . ALA A 1 342 ? -9.776 2.882 14.282 1.00 88.12 342 ALA A CA 1
ATOM 2372 C C . ALA A 1 342 ? -8.994 1.613 13.888 1.00 88.12 342 ALA A C 1
ATOM 2374 O O . ALA A 1 342 ? -8.059 1.696 13.098 1.00 88.12 342 ALA A O 1
ATOM 2375 N N . ALA A 1 343 ? -9.367 0.449 14.434 1.00 88.69 343 ALA A N 1
ATOM 2376 C CA . ALA A 1 343 ? -8.805 -0.852 14.079 1.00 88.69 343 ALA A CA 1
ATOM 2377 C C . ALA A 1 343 ? -9.762 -1.995 14.460 1.00 88.69 343 ALA A C 1
ATOM 2379 O O . ALA A 1 343 ? -10.474 -1.904 15.462 1.00 88.69 343 ALA A O 1
ATOM 2380 N N . THR A 1 344 ? -9.728 -3.087 13.695 1.00 85.19 344 THR A N 1
ATOM 2381 C CA . THR A 1 344 ? -10.433 -4.347 13.976 1.00 85.19 344 THR A CA 1
ATOM 2382 C C . THR A 1 344 ? -9.436 -5.500 13.978 1.00 85.19 344 THR A C 1
ATOM 2384 O O . THR A 1 344 ? -8.638 -5.629 13.051 1.00 85.19 344 THR A O 1
ATOM 2387 N N . PHE A 1 345 ? -9.491 -6.360 14.994 1.00 85.50 345 PHE A N 1
ATOM 2388 C CA . PHE A 1 345 ? -8.600 -7.513 15.123 1.00 85.50 345 PHE A CA 1
ATOM 2389 C C . PHE A 1 345 ? -9.433 -8.791 15.222 1.00 85.50 345 PHE A C 1
ATOM 2391 O O . PHE A 1 345 ? -10.266 -8.913 16.114 1.00 85.50 345 PHE A O 1
ATOM 2398 N N . GLY A 1 346 ? -9.200 -9.749 14.320 1.00 78.19 346 GLY A N 1
ATOM 2399 C CA . GLY A 1 346 ? -9.869 -11.059 14.349 1.00 78.19 346 GLY A CA 1
ATOM 2400 C C . GLY A 1 346 ? -9.253 -12.062 15.334 1.00 78.19 346 GLY A C 1
ATOM 2401 O O . GLY A 1 346 ? -9.762 -13.168 15.485 1.00 78.19 346 GLY A O 1
ATOM 2402 N N . GLY A 1 347 ? -8.144 -11.701 15.984 1.00 80.12 347 GLY A N 1
ATOM 2403 C CA . GLY A 1 347 ? -7.425 -12.542 16.939 1.00 80.12 347 GLY A CA 1
ATOM 2404 C C . GLY A 1 347 ? -7.096 -11.804 18.234 1.00 80.12 347 GLY A C 1
ATOM 2405 O O . GLY A 1 347 ? -7.499 -10.662 18.446 1.00 80.12 347 GLY A O 1
ATOM 2406 N N . ASN A 1 348 ? -6.336 -12.467 19.105 1.00 82.62 348 ASN A N 1
ATOM 2407 C CA . ASN A 1 348 ? -5.938 -11.901 20.392 1.00 82.62 348 ASN A CA 1
ATOM 2408 C C . ASN A 1 348 ? -5.062 -10.656 20.211 1.00 82.62 348 ASN A C 1
ATOM 2410 O O . ASN A 1 348 ? -4.088 -10.672 19.458 1.00 82.62 348 ASN A O 1
ATOM 2414 N N . VAL A 1 349 ? -5.364 -9.614 20.982 1.00 89.00 349 VAL A N 1
ATOM 2415 C CA . VAL A 1 349 ? -4.533 -8.413 21.082 1.00 89.00 349 VAL A CA 1
ATOM 2416 C C . VAL A 1 349 ? -3.669 -8.528 22.334 1.00 89.00 349 VAL A C 1
ATOM 2418 O O . VAL A 1 349 ? -4.185 -8.680 23.439 1.00 89.00 349 VAL A O 1
ATOM 2421 N N . ASN A 1 350 ? -2.348 -8.462 22.166 1.00 87.94 350 ASN A N 1
ATOM 2422 C CA . ASN A 1 350 ? -1.399 -8.431 23.276 1.00 87.94 350 ASN A CA 1
ATOM 2423 C C . ASN A 1 350 ? -0.834 -7.016 23.440 1.00 87.94 350 ASN A C 1
ATOM 2425 O O . ASN A 1 350 ? -0.182 -6.501 22.533 1.00 87.94 350 ASN A O 1
ATOM 2429 N N . ILE A 1 351 ? -1.061 -6.409 24.604 1.00 88.81 351 ILE A N 1
ATOM 2430 C CA . ILE A 1 351 ? -0.549 -5.086 24.963 1.00 88.81 351 ILE A CA 1
ATOM 2431 C C . ILE A 1 351 ? 0.416 -5.276 26.133 1.00 88.81 351 ILE A C 1
ATOM 2433 O O . ILE A 1 351 ? -0.008 -5.548 27.251 1.00 88.81 351 ILE A O 1
ATOM 2437 N N . SER A 1 352 ? 1.719 -5.126 25.885 1.00 86.31 352 SER A N 1
ATOM 2438 C CA . SER A 1 352 ? 2.741 -5.208 26.941 1.00 86.31 352 SER A CA 1
ATOM 2439 C C . SER A 1 352 ? 2.863 -3.924 27.772 1.00 86.31 352 SER A C 1
ATOM 2441 O O . SER A 1 352 ? 3.484 -3.937 28.832 1.00 86.31 352 SER A O 1
ATOM 2443 N N . GLY A 1 353 ? 2.333 -2.809 27.262 1.00 88.12 353 GLY A N 1
ATOM 2444 C CA . GLY A 1 353 ? 2.270 -1.516 27.945 1.00 88.12 353 GLY A CA 1
ATOM 2445 C C . GLY A 1 353 ? 0.934 -1.296 28.656 1.00 88.12 353 GLY A C 1
ATOM 2446 O O . GLY A 1 353 ? 0.300 -2.232 29.134 1.00 88.12 353 GLY A O 1
ATOM 2447 N N . THR A 1 354 ? 0.485 -0.044 28.710 1.00 82.75 354 THR A N 1
ATOM 2448 C CA . THR A 1 354 ? -0.815 0.323 29.286 1.00 82.75 354 THR A CA 1
ATOM 2449 C C . THR A 1 354 ? -1.831 0.659 28.202 1.00 82.75 354 THR A C 1
ATOM 2451 O O . THR A 1 354 ? -1.484 1.209 27.160 1.00 82.75 354 THR A O 1
ATOM 2454 N N . CYS A 1 355 ? -3.103 0.387 28.484 1.00 83.31 355 CYS A N 1
ATOM 2455 C CA . CYS A 1 355 ? -4.235 0.807 27.664 1.00 83.31 355 CYS A CA 1
ATOM 2456 C C . CYS A 1 355 ? -4.916 1.992 28.366 1.00 83.31 355 CYS A C 1
ATOM 2458 O O . CYS A 1 355 ? -5.640 1.805 29.345 1.00 83.31 355 CYS A O 1
ATOM 2460 N N . THR A 1 356 ? -4.629 3.223 27.937 1.00 81.00 356 THR A N 1
ATOM 2461 C CA . THR A 1 356 ? -5.183 4.435 28.566 1.00 81.00 356 THR A CA 1
ATOM 2462 C C . THR A 1 356 ? -6.553 4.753 27.976 1.00 81.00 356 THR A C 1
ATOM 2464 O O . THR A 1 356 ? -6.675 4.912 26.767 1.00 81.00 356 THR A O 1
ATOM 2467 N N . GLY A 1 357 ? -7.577 4.869 28.828 1.00 78.19 357 GLY A N 1
ATOM 2468 C CA . GLY A 1 357 ? -8.954 5.159 28.399 1.00 78.19 357 GLY A CA 1
ATOM 2469 C C . GLY A 1 357 ? -9.717 3.951 27.847 1.00 78.19 357 GLY A C 1
ATOM 2470 O O . GLY A 1 357 ? -10.818 4.108 27.331 1.00 78.19 357 GLY A O 1
ATOM 2471 N N . CYS A 1 358 ? -9.155 2.747 27.957 1.00 81.62 358 CYS A N 1
ATOM 2472 C CA . CYS A 1 358 ? -9.803 1.535 27.476 1.00 81.62 358 CYS A CA 1
ATOM 2473 C C . CYS A 1 358 ? -10.880 1.076 28.460 1.00 81.62 358 CYS A C 1
ATOM 2475 O O . CYS A 1 358 ? -10.605 0.856 29.640 1.00 81.62 358 CYS A O 1
ATOM 2477 N N . LEU A 1 359 ? -12.099 0.906 27.955 1.00 83.19 359 LEU A N 1
ATOM 2478 C CA . LEU A 1 359 ? -13.186 0.242 28.664 1.00 83.19 359 LEU A CA 1
ATOM 2479 C C . LEU A 1 359 ? -13.146 -1.243 28.315 1.00 83.19 359 LEU A C 1
ATOM 2481 O O . LEU A 1 359 ? -13.068 -1.602 27.139 1.00 83.19 359 LEU A O 1
ATOM 2485 N N . LEU A 1 360 ? -13.207 -2.111 29.323 1.00 88.44 360 LEU A N 1
ATOM 2486 C CA . LEU A 1 360 ? -13.417 -3.534 29.084 1.00 88.44 360 LEU A CA 1
ATOM 2487 C C . LEU A 1 360 ? -14.921 -3.775 29.062 1.00 88.44 360 LEU A C 1
ATOM 2489 O O . LEU A 1 360 ? -15.582 -3.752 30.103 1.00 88.44 360 LEU A O 1
ATOM 2493 N N . ALA A 1 361 ? -15.447 -3.994 27.862 1.00 89.81 361 ALA A N 1
ATOM 2494 C CA . ALA A 1 361 ? -16.835 -4.353 27.643 1.00 89.81 361 ALA A CA 1
ATOM 2495 C C . ALA A 1 361 ? -16.946 -5.748 27.020 1.00 89.81 361 ALA A C 1
ATOM 2497 O O . ALA A 1 361 ? -16.085 -6.167 26.245 1.00 89.81 361 ALA A O 1
ATOM 2498 N N . GLN A 1 362 ? -18.011 -6.464 27.363 1.00 91.88 362 GLN A N 1
ATOM 2499 C CA . GLN A 1 362 ? -18.375 -7.739 26.754 1.00 91.88 362 GLN A CA 1
ATOM 2500 C C . GLN A 1 362 ? -19.730 -7.631 26.068 1.00 91.88 362 GLN A C 1
ATOM 2502 O O . GLN A 1 362 ? -20.591 -6.861 26.492 1.00 91.88 362 GL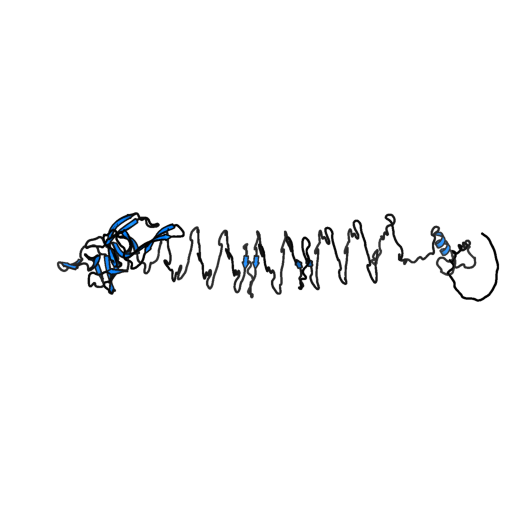N A O 1
ATOM 2507 N N . MET A 1 363 ? -19.920 -8.427 25.017 1.00 94.06 363 MET A N 1
ATOM 2508 C CA . MET A 1 363 ? -21.226 -8.552 24.382 1.00 94.06 363 MET A CA 1
ATOM 2509 C C . MET A 1 363 ? -22.094 -9.527 25.178 1.00 94.06 363 MET A C 1
ATOM 2511 O O . MET A 1 363 ? -21.629 -10.565 25.656 1.00 94.06 363 MET A O 1
ATOM 2515 N N . ALA A 1 364 ? -23.366 -9.182 25.316 1.00 95.94 364 ALA A N 1
ATOM 2516 C CA . ALA A 1 364 ? -24.355 -9.956 26.045 1.00 95.94 364 ALA A CA 1
ATOM 2517 C C . ALA A 1 364 ? -25.698 -9.960 25.306 1.00 95.94 364 ALA A C 1
ATOM 2519 O O . ALA A 1 364 ? -25.913 -9.172 24.388 1.00 95.94 364 ALA A O 1
ATOM 2520 N N . ILE A 1 365 ? -26.608 -10.836 25.724 1.00 97.06 365 ILE A N 1
ATOM 2521 C CA . ILE A 1 365 ? -28.017 -10.848 25.324 1.00 97.06 365 ILE A CA 1
ATOM 2522 C C . ILE A 1 365 ? -28.893 -10.489 26.525 1.00 97.06 365 ILE A C 1
ATOM 2524 O O . ILE A 1 365 ? -28.669 -10.984 27.636 1.00 97.06 365 ILE A O 1
ATOM 2528 N N . ASN A 1 366 ? -29.898 -9.641 26.309 1.00 97.62 366 ASN A N 1
ATOM 2529 C CA . ASN A 1 366 ? -30.898 -9.330 27.321 1.00 97.62 366 ASN A CA 1
ATOM 2530 C C . ASN A 1 366 ? -31.829 -10.538 27.500 1.00 97.62 366 ASN A C 1
ATOM 2532 O O . ASN A 1 366 ? -32.753 -10.753 26.721 1.00 97.62 366 ASN A O 1
ATOM 2536 N N . ALA A 1 367 ? -31.581 -11.338 28.529 1.00 97.25 367 ALA A N 1
ATOM 2537 C CA . ALA A 1 367 ? -32.390 -12.497 28.892 1.00 97.25 367 ALA A CA 1
ATOM 2538 C C . ALA A 1 367 ? -33.525 -12.153 29.878 1.00 97.25 367 ALA A C 1
ATOM 2540 O O . ALA A 1 367 ? -34.282 -13.039 30.277 1.00 97.25 367 ALA A O 1
ATOM 2541 N N . GLY A 1 368 ? -33.632 -10.888 30.299 1.00 95.50 368 GLY A N 1
ATOM 2542 C CA . GLY A 1 368 ? -34.699 -10.407 31.170 1.00 95.50 368 GLY A CA 1
ATOM 2543 C C . GLY A 1 368 ? -36.031 -10.212 30.441 1.00 95.50 368 GLY A C 1
ATOM 2544 O O . GLY A 1 368 ? -36.116 -10.280 29.219 1.00 95.50 368 GLY A O 1
ATOM 2545 N N . GLY A 1 369 ? -37.092 -9.945 31.208 1.00 95.62 369 GLY A N 1
ATOM 2546 C CA . GLY A 1 369 ? -38.414 -9.599 30.665 1.00 95.62 369 GLY A CA 1
ATOM 2547 C C . GLY A 1 369 ? -38.601 -8.109 30.360 1.00 95.62 369 GLY A C 1
ATOM 2548 O O . GLY A 1 369 ? -39.645 -7.722 29.844 1.00 95.62 369 GLY A O 1
ATOM 2549 N N . GLU A 1 370 ? -37.613 -7.278 30.686 1.00 95.69 370 GLU A N 1
ATOM 2550 C CA . GLU A 1 370 ? -37.678 -5.821 30.584 1.00 95.69 370 GLU A CA 1
ATOM 2551 C C . GLU A 1 370 ? -36.635 -5.296 29.602 1.00 95.69 370 GLU A C 1
ATOM 2553 O O . GLU A 1 370 ? -35.589 -5.915 29.396 1.00 95.69 370 GLU A O 1
ATOM 2558 N N . THR A 1 371 ? -36.902 -4.128 29.026 1.00 97.12 371 THR A N 1
ATOM 2559 C CA . THR A 1 371 ? -35.898 -3.378 28.271 1.00 97.12 371 THR A CA 1
ATOM 2560 C C . THR A 1 371 ? -34.775 -2.937 29.205 1.00 97.12 371 THR A C 1
ATOM 2562 O O . THR A 1 371 ? -35.027 -2.488 30.327 1.00 97.12 371 THR A O 1
ATOM 2565 N N . LEU A 1 372 ? -33.539 -3.073 28.732 1.00 97.00 372 LEU A N 1
ATOM 2566 C CA . LEU A 1 372 ? -32.349 -2.567 29.399 1.00 97.00 372 LEU A CA 1
ATOM 2567 C C . LEU A 1 372 ? -31.882 -1.296 28.702 1.00 97.00 372 LEU A C 1
ATOM 2569 O O . LEU A 1 372 ? -31.715 -1.270 27.486 1.00 97.00 372 LEU A O 1
ATOM 2573 N N . GLU A 1 373 ? -31.665 -0.248 29.475 1.00 96.00 373 GLU A N 1
ATOM 2574 C CA . GLU A 1 373 ? -31.232 1.055 28.992 1.00 96.00 373 GLU A CA 1
ATOM 2575 C C . GLU A 1 373 ? -29.766 1.313 29.372 1.00 96.00 373 GLU A C 1
ATOM 2577 O O . GLU A 1 373 ? -29.272 0.748 30.354 1.00 96.00 373 GLU A O 1
ATOM 2582 N N . PRO A 1 374 ? -29.059 2.185 28.633 1.00 95.75 374 PRO A N 1
ATOM 2583 C CA . PRO A 1 374 ? -27.738 2.661 29.028 1.00 95.75 374 PRO A CA 1
ATOM 2584 C C . PRO A 1 374 ? -27.715 3.139 30.488 1.00 95.75 374 PRO A C 1
ATOM 2586 O O . PRO A 1 374 ? -28.598 3.875 30.935 1.00 95.75 374 PRO A O 1
ATOM 2589 N N . GLY A 1 375 ? -26.709 2.696 31.240 1.00 95.00 375 GLY A N 1
ATOM 2590 C CA . GLY A 1 375 ? -26.553 2.997 32.663 1.00 95.00 375 GLY A CA 1
ATOM 2591 C C . GLY A 1 375 ? -27.276 2.046 33.623 1.00 95.00 375 GLY A C 1
ATOM 2592 O O . GLY A 1 375 ? -27.063 2.167 34.830 1.00 95.00 375 GLY A O 1
ATOM 2593 N N . ASP A 1 376 ? -28.080 1.091 33.141 1.00 96.69 376 ASP A N 1
ATOM 2594 C CA . ASP A 1 376 ? -28.677 0.059 33.998 1.00 96.69 376 ASP A CA 1
ATOM 2595 C C . ASP A 1 376 ? -27.603 -0.914 34.518 1.00 96.69 376 ASP A C 1
ATOM 2597 O O . ASP A 1 376 ? -26.757 -1.405 33.757 1.00 96.69 376 ASP A O 1
ATOM 2601 N N . ALA A 1 377 ? -27.661 -1.246 35.811 1.00 96.81 377 ALA A N 1
ATOM 2602 C CA . ALA A 1 377 ? -26.836 -2.304 36.380 1.00 96.81 377 ALA A CA 1
ATOM 2603 C C . ALA A 1 377 ? -27.411 -3.675 36.004 1.00 96.81 377 ALA A C 1
ATOM 2605 O O . ALA A 1 377 ? -28.616 -3.924 36.115 1.00 96.81 377 ALA A O 1
ATOM 2606 N N . VAL A 1 378 ? -26.541 -4.597 35.589 1.00 97.31 378 VAL A N 1
ATOM 2607 C CA . VAL A 1 378 ? -26.956 -5.931 35.145 1.00 97.31 378 VAL A CA 1
ATOM 2608 C C . VAL A 1 378 ? -26.306 -7.045 35.945 1.00 97.31 378 VAL A C 1
ATOM 2610 O O . VAL A 1 378 ? -25.168 -6.954 36.416 1.00 97.31 378 VAL A O 1
ATOM 2613 N N . ALA A 1 379 ? -27.061 -8.129 36.074 1.00 96.75 379 ALA A N 1
ATOM 2614 C CA . ALA A 1 379 ? -26.622 -9.374 36.670 1.00 96.75 379 ALA A CA 1
ATOM 2615 C C . ALA A 1 379 ? -26.581 -10.483 35.622 1.00 96.75 379 ALA A C 1
ATOM 2617 O O . ALA A 1 379 ? -27.363 -10.484 34.667 1.00 96.75 379 ALA A O 1
ATOM 2618 N N . ILE A 1 380 ? -25.681 -11.441 35.825 1.00 95.56 380 ILE A N 1
ATOM 2619 C CA . ILE A 1 380 ? -25.577 -12.612 34.958 1.00 95.56 380 ILE A CA 1
ATOM 2620 C C . ILE A 1 380 ? -26.715 -13.605 35.250 1.00 95.56 380 ILE A C 1
ATOM 2622 O O . ILE A 1 380 ? -26.986 -13.949 36.400 1.00 95.56 380 ILE A O 1
ATOM 2626 N N . ASP A 1 381 ? -27.384 -14.056 34.191 1.00 94.69 381 ASP A N 1
ATOM 2627 C CA . ASP A 1 381 ? -28.424 -15.096 34.203 1.00 94.69 381 ASP A CA 1
ATOM 2628 C C . ASP A 1 381 ? -27.890 -16.436 33.662 1.00 94.69 381 ASP A C 1
ATOM 2630 O O . ASP A 1 381 ? -28.386 -17.510 33.991 1.00 94.69 381 ASP A O 1
ATOM 2634 N N . GLY A 1 382 ? -26.831 -16.392 32.851 1.00 95.25 382 GLY A N 1
ATOM 2635 C CA . GLY A 1 382 ? -26.208 -17.571 32.263 1.00 95.25 382 GLY A CA 1
ATOM 2636 C C . GLY A 1 382 ? -25.275 -17.218 31.112 1.00 95.25 382 GLY A C 1
ATOM 2637 O O . GLY A 1 382 ? -24.826 -16.081 30.980 1.00 95.25 382 GLY A O 1
ATOM 2638 N N . ILE A 1 383 ? -24.985 -18.208 30.270 1.00 95.38 383 ILE A N 1
ATOM 2639 C CA . ILE A 1 383 ? -24.152 -18.060 29.076 1.00 95.38 383 ILE A CA 1
ATOM 2640 C C . ILE A 1 383 ? -24.799 -18.864 27.947 1.00 95.38 383 ILE A C 1
ATOM 2642 O O . ILE A 1 383 ? -25.101 -20.041 28.143 1.00 95.38 383 ILE A O 1
ATOM 2646 N N . ASP A 1 384 ? -24.958 -18.255 26.775 1.00 92.81 384 ASP A N 1
ATOM 2647 C CA . ASP A 1 384 ? -25.421 -18.924 25.558 1.00 92.81 384 ASP A CA 1
ATOM 2648 C C . ASP A 1 384 ? -24.275 -19.150 24.570 1.00 92.81 384 ASP A C 1
ATOM 2650 O O . ASP A 1 384 ? -23.209 -18.536 24.655 1.00 92.81 384 ASP A O 1
ATOM 2654 N N . ALA A 1 385 ? -24.485 -20.063 23.620 1.00 91.75 385 ALA A N 1
ATOM 2655 C CA . ALA A 1 385 ? -23.627 -20.140 22.445 1.00 91.75 385 ALA A CA 1
ATOM 2656 C C . ALA A 1 385 ? -23.828 -18.884 21.588 1.00 91.75 385 ALA A C 1
ATOM 2658 O O . ALA A 1 385 ? -24.957 -18.460 21.348 1.00 91.75 385 ALA A O 1
ATOM 2659 N N . SER A 1 386 ? -22.728 -18.307 21.125 1.00 90.50 386 SER A N 1
ATOM 2660 C CA . SER A 1 386 ? -22.763 -17.159 20.226 1.00 90.50 386 SER A CA 1
ATOM 2661 C C . SER A 1 386 ? -22.904 -17.624 18.772 1.00 90.50 386 SER A C 1
ATOM 2663 O O . SER A 1 386 ? -22.159 -18.513 18.351 1.00 90.50 386 SER A O 1
ATOM 2665 N N . PRO A 1 387 ? -23.809 -17.032 17.975 1.00 87.94 387 PRO A N 1
ATOM 2666 C CA . PRO A 1 387 ? -23.842 -17.235 16.529 1.00 87.94 387 PRO A CA 1
ATOM 2667 C C . PRO A 1 387 ? -22.850 -16.330 15.768 1.00 87.94 387 PRO A C 1
ATOM 2669 O O . PRO A 1 387 ? -22.823 -16.369 14.538 1.00 87.94 387 PRO A O 1
ATOM 2672 N N . PHE A 1 388 ? -22.070 -15.496 16.466 1.00 87.50 388 PHE A N 1
ATOM 2673 C CA . PHE A 1 388 ? -21.162 -14.504 15.879 1.00 87.50 388 PHE A CA 1
ATOM 2674 C C . PHE A 1 388 ? -19.712 -14.990 15.872 1.00 87.50 388 PHE A C 1
ATOM 2676 O O . PHE A 1 388 ? -19.256 -15.636 16.815 1.00 87.50 388 PHE A O 1
ATOM 2683 N N . GLY A 1 389 ? -18.971 -14.647 14.820 1.00 76.25 389 GLY A N 1
ATOM 2684 C CA . GLY A 1 389 ? -17.552 -14.966 14.701 1.00 76.25 389 GLY A CA 1
ATOM 2685 C C . GLY A 1 389 ? -16.712 -14.247 15.760 1.00 76.25 389 GLY A C 1
ATOM 2686 O O . GLY A 1 389 ? -16.964 -13.089 16.088 1.00 76.25 389 GLY A O 1
ATOM 2687 N N . GLY A 1 390 ? -15.704 -14.937 16.301 1.00 73.81 390 GLY A N 1
ATOM 2688 C CA . GLY A 1 390 ? -14.755 -14.369 17.269 1.00 73.81 390 GLY A CA 1
ATOM 2689 C C . GLY A 1 390 ? -15.223 -14.366 18.728 1.00 73.81 390 GLY A C 1
ATOM 2690 O O . GLY A 1 390 ? -14.441 -14.022 19.612 1.00 73.81 390 GLY A O 1
ATOM 2691 N N . GLN A 1 391 ? -16.457 -14.790 19.011 1.00 77.19 391 GLN A N 1
ATOM 2692 C CA . GLN A 1 391 ? -16.924 -15.072 20.368 1.00 77.19 391 GLN A CA 1
ATOM 2693 C C . GLN A 1 391 ? -17.674 -16.396 20.363 1.00 77.19 391 GLN A C 1
ATOM 2695 O O . GLN A 1 391 ? -18.658 -16.510 19.652 1.00 77.19 391 GLN A O 1
ATOM 2700 N N . ASP A 1 392 ? -17.256 -17.379 21.164 1.00 85.06 392 ASP A N 1
ATOM 2701 C CA . ASP A 1 392 ? -17.945 -18.682 21.245 1.00 85.06 392 ASP A CA 1
ATOM 2702 C C . ASP A 1 392 ? -19.158 -18.653 22.189 1.00 85.06 392 ASP A C 1
AT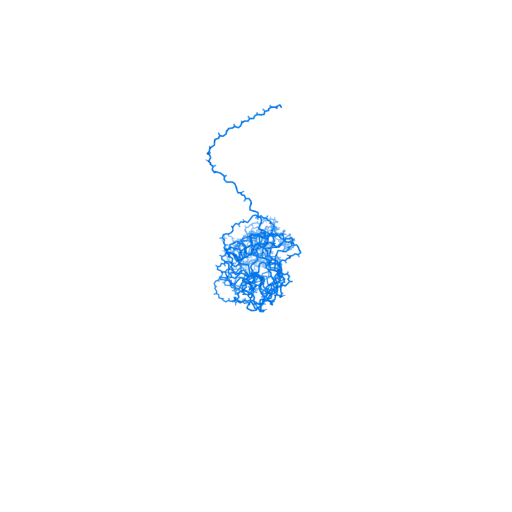OM 2704 O O . ASP A 1 392 ? -20.020 -19.542 22.177 1.00 85.06 392 ASP A O 1
ATOM 2708 N N . LYS A 1 393 ? -19.196 -17.646 23.064 1.00 91.44 393 LYS A N 1
ATOM 2709 C CA . LYS A 1 393 ? -20.117 -17.537 24.189 1.00 91.44 393 LYS A CA 1
ATOM 2710 C C . LYS A 1 393 ? -20.597 -16.103 24.346 1.00 91.44 393 LYS A C 1
ATOM 2712 O O . LYS A 1 393 ? -19.790 -15.184 24.265 1.00 91.44 393 LYS A O 1
ATOM 2717 N N . LEU A 1 394 ? -21.887 -15.938 24.617 1.00 93.88 394 LEU A N 1
ATOM 2718 C CA . LEU A 1 394 ? -22.491 -14.660 24.986 1.00 93.88 394 LEU A CA 1
ATOM 2719 C C . LEU A 1 394 ? -22.987 -14.729 26.421 1.00 93.88 394 LEU A C 1
ATOM 2721 O O . LEU A 1 394 ? -23.620 -15.710 26.817 1.00 93.88 394 LEU A O 1
ATOM 2725 N N . LEU A 1 395 ? -22.731 -13.676 27.191 1.00 95.56 395 LEU A N 1
ATOM 2726 C CA . LEU A 1 395 ? -23.344 -13.539 28.504 1.00 95.56 395 LEU A CA 1
ATOM 2727 C C . LEU A 1 395 ? -24.850 -13.360 28.337 1.00 95.56 395 LEU A C 1
ATOM 2729 O O . LEU A 1 395 ? -25.301 -12.547 27.536 1.00 95.56 395 LEU A O 1
ATOM 2733 N N . ARG A 1 396 ? -25.634 -14.080 29.129 1.00 97.12 396 ARG A N 1
ATOM 2734 C CA . ARG A 1 396 ? -27.045 -13.765 29.324 1.00 97.12 396 ARG A CA 1
ATOM 2735 C C . ARG A 1 396 ? -27.146 -12.852 30.521 1.00 97.12 396 ARG A C 1
ATOM 2737 O O . ARG A 1 396 ? -26.700 -13.222 31.608 1.00 97.12 396 ARG A O 1
ATOM 2744 N N . VAL A 1 397 ? -27.725 -11.679 30.328 1.00 97.75 397 VAL A N 1
ATOM 2745 C CA . VAL A 1 397 ? -27.850 -10.685 31.389 1.00 97.75 397 VAL A CA 1
ATOM 2746 C C . VAL A 1 397 ? -29.291 -10.260 31.568 1.00 97.75 397 VAL A C 1
ATOM 2748 O O . VAL A 1 397 ? -30.101 -10.319 30.648 1.00 97.75 397 VAL A O 1
ATOM 2751 N N . ARG A 1 398 ? -29.610 -9.825 32.778 1.00 97.56 398 ARG A N 1
ATOM 2752 C CA . ARG A 1 398 ? -30.897 -9.228 33.128 1.00 97.56 398 ARG A CA 1
ATOM 2753 C C . ARG A 1 398 ? -30.661 -8.031 34.035 1.00 97.56 398 ARG A C 1
ATOM 2755 O O . ARG A 1 398 ? -29.583 -7.907 34.623 1.00 97.56 398 ARG A O 1
ATOM 2762 N N . ARG A 1 399 ? -31.692 -7.201 34.205 1.00 97.25 399 ARG A N 1
ATOM 2763 C CA . ARG A 1 399 ? -31.692 -6.115 35.189 1.00 97.25 399 ARG A CA 1
ATOM 2764 C C . ARG A 1 399 ? -31.290 -6.671 36.556 1.00 97.25 399 ARG A C 1
ATOM 2766 O O . ARG A 1 399 ? -31.799 -7.716 36.989 1.00 97.25 399 ARG A O 1
ATOM 2773 N N . ALA A 1 400 ? -30.324 -6.019 37.189 1.00 96.69 400 ALA A N 1
ATOM 2774 C CA . ALA A 1 400 ? -29.882 -6.405 38.512 1.00 96.69 400 ALA A CA 1
ATOM 2775 C C . ALA A 1 400 ? -30.965 -6.094 39.550 1.00 96.69 400 ALA A C 1
ATOM 2777 O O . ALA A 1 400 ? -31.695 -5.119 39.438 1.00 96.69 400 ALA A O 1
ATOM 2778 N N . THR A 1 401 ? -31.055 -6.945 40.563 1.00 95.00 401 THR A N 1
ATOM 2779 C CA . THR A 1 401 ? -31.924 -6.758 41.732 1.00 95.00 401 THR A CA 1
ATOM 2780 C C . THR A 1 401 ? -31.094 -6.978 42.997 1.00 95.00 401 THR A C 1
ATOM 2782 O O . THR A 1 401 ? -30.010 -7.577 42.895 1.00 95.00 401 THR A O 1
ATOM 2785 N N . PRO A 1 402 ? -31.560 -6.572 44.194 1.00 94.19 402 PRO A N 1
ATOM 2786 C CA . PRO A 1 402 ? -30.770 -6.696 45.413 1.00 94.19 402 PRO A CA 1
ATOM 2787 C C . PRO A 1 402 ? -30.301 -8.136 45.644 1.00 94.19 402 PRO A C 1
ATOM 2789 O O . PRO A 1 402 ? -31.084 -9.084 45.559 1.00 94.19 402 PRO A O 1
ATOM 2792 N N . GLY A 1 403 ? -29.005 -8.300 45.916 1.00 91.00 403 GLY A N 1
ATOM 2793 C CA . GLY A 1 403 ? -28.370 -9.606 46.123 1.00 91.00 403 GLY A CA 1
ATOM 2794 C C . GLY A 1 403 ? -28.008 -10.378 44.847 1.00 91.00 403 GLY A C 1
ATOM 2795 O O . GLY A 1 403 ? -27.454 -11.470 44.950 1.00 91.00 403 GLY A O 1
ATOM 2796 N N . SER A 1 404 ? -28.283 -9.842 43.652 1.00 93.62 404 SER A N 1
ATOM 2797 C CA . SER A 1 404 ? -27.865 -10.467 42.389 1.00 93.62 404 SER A CA 1
ATOM 2798 C C . SER A 1 404 ? -26.347 -10.401 42.181 1.00 93.62 404 SER A C 1
ATOM 2800 O O . SER A 1 404 ? -25.701 -9.442 42.593 1.00 93.62 404 SER A O 1
ATOM 2802 N N . ALA A 1 405 ? -25.782 -11.385 41.474 1.00 93.06 405 ALA A N 1
ATOM 2803 C CA . ALA A 1 405 ? -24.381 -11.370 41.048 1.00 93.06 405 ALA A CA 1
ATOM 2804 C C . ALA A 1 405 ? -24.173 -10.341 39.923 1.00 93.06 405 ALA A C 1
ATOM 2806 O O . ALA A 1 405 ? -24.454 -10.615 38.753 1.00 93.06 405 ALA A O 1
ATOM 2807 N N . LEU A 1 406 ? -23.730 -9.142 40.301 1.00 95.12 406 LEU A N 1
ATOM 2808 C CA . LEU A 1 406 ? -23.491 -8.023 39.392 1.00 95.12 406 LEU A CA 1
ATOM 2809 C C . LEU A 1 406 ? -22.336 -8.349 38.445 1.00 95.12 406 LEU A C 1
ATOM 2811 O O . LEU A 1 406 ? -21.296 -8.834 38.881 1.00 95.12 406 LEU A O 1
ATOM 2815 N N . VAL A 1 407 ? -22.524 -8.080 37.153 1.00 95.75 407 VAL A N 1
ATOM 2816 C CA . VAL A 1 407 ? -21.498 -8.328 36.125 1.00 95.75 407 VAL A CA 1
ATOM 2817 C C . VAL A 1 407 ? -21.031 -7.045 35.444 1.00 95.75 407 VAL A C 1
ATOM 2819 O O . VAL A 1 407 ? -19.904 -6.988 34.966 1.00 95.75 407 VAL A O 1
ATOM 2822 N N . GLY A 1 408 ? -21.856 -5.999 35.422 1.00 96.69 408 GLY A N 1
ATOM 2823 C CA . GLY A 1 408 ? -21.473 -4.742 34.797 1.00 96.69 408 GLY A CA 1
ATOM 2824 C C . GLY A 1 408 ? -22.635 -3.785 34.591 1.00 96.69 408 GLY A C 1
ATOM 2825 O O . GLY A 1 408 ? -23.675 -3.893 35.247 1.00 96.69 408 GLY A O 1
ATOM 2826 N N . VAL A 1 409 ? -22.432 -2.851 33.666 1.00 96.62 409 VAL A N 1
ATOM 2827 C CA . VAL A 1 409 ? -23.382 -1.787 33.320 1.00 96.62 409 VAL A CA 1
ATOM 2828 C C . VAL A 1 409 ? -23.616 -1.782 31.820 1.00 96.62 409 VAL A C 1
ATOM 2830 O O . VAL A 1 409 ? -22.677 -1.950 31.042 1.00 96.62 409 VAL A O 1
ATOM 2833 N N . VAL A 1 410 ? -24.860 -1.576 31.406 1.00 96.56 410 VAL A N 1
ATOM 2834 C CA . VAL A 1 410 ? -25.212 -1.467 29.988 1.00 96.56 410 VAL A CA 1
ATOM 2835 C C . VAL A 1 410 ? -24.633 -0.183 29.400 1.00 96.56 410 VAL A C 1
ATOM 2837 O O . VAL A 1 410 ? -24.917 0.909 29.885 1.00 96.56 410 VAL A O 1
ATOM 2840 N N . SER A 1 411 ? -23.840 -0.308 28.337 1.00 94.94 411 SER A N 1
ATOM 2841 C CA . SER A 1 411 ? -23.349 0.834 27.550 1.00 94.94 411 SER A CA 1
ATOM 2842 C C . SER A 1 411 ? -24.283 1.194 26.392 1.00 94.94 411 SER A C 1
ATOM 2844 O O . SER A 1 411 ? -24.258 2.322 25.909 1.00 94.94 411 SER A O 1
ATOM 2846 N N . GLY A 1 412 ? -25.059 0.225 25.909 1.00 94.62 412 GLY A N 1
ATOM 2847 C CA . GLY A 1 412 ? -25.971 0.385 24.782 1.00 94.62 412 GLY A CA 1
ATOM 2848 C C . GLY A 1 412 ? -26.232 -0.932 24.056 1.00 94.62 412 GLY A C 1
ATOM 2849 O O . GLY A 1 412 ? -25.587 -1.952 24.329 1.00 94.62 412 GLY A O 1
ATOM 2850 N N . ARG A 1 413 ? -27.192 -0.906 23.134 1.00 96.25 413 ARG A N 1
ATOM 2851 C CA . ARG A 1 413 ? -27.552 -2.012 22.244 1.00 96.25 413 ARG A CA 1
ATOM 2852 C C . ARG A 1 413 ? -26.367 -2.415 21.369 1.00 96.25 413 ARG A C 1
ATOM 2854 O O . ARG A 1 413 ? -25.513 -1.606 21.029 1.00 96.25 413 ARG A O 1
ATOM 2861 N N . ALA A 1 414 ? -26.304 -3.681 20.996 1.00 93.88 414 ALA A N 1
ATOM 2862 C CA . ALA A 1 414 ? -25.384 -4.180 19.991 1.00 93.88 414 ALA A CA 1
ATOM 2863 C C . ALA A 1 414 ? -26.203 -4.780 18.853 1.00 93.88 414 ALA A C 1
ATOM 2865 O O . ALA A 1 414 ? -27.165 -5.512 19.089 1.00 93.88 414 ALA A O 1
ATOM 2866 N N . GLU A 1 415 ? -25.833 -4.473 17.617 1.00 92.56 415 GLU A N 1
ATOM 2867 C CA . GLU A 1 415 ? -26.530 -4.999 16.451 1.00 92.56 415 GLU A CA 1
ATOM 2868 C C . GLU A 1 415 ? -25.671 -6.007 15.684 1.00 92.56 415 GLU A C 1
ATOM 2870 O O . GLU A 1 415 ? -24.457 -5.820 15.557 1.00 92.56 415 GLU A O 1
ATOM 2875 N N . PRO A 1 416 ? -26.283 -7.081 15.158 1.00 91.88 416 PRO A N 1
ATOM 2876 C CA . PRO A 1 416 ? -25.640 -7.946 14.184 1.00 91.88 416 PRO A CA 1
ATOM 2877 C C . PRO A 1 416 ? -25.173 -7.151 12.964 1.00 91.88 416 PRO A C 1
ATOM 2879 O O . PRO A 1 416 ? -25.961 -6.442 12.340 1.00 91.88 416 PRO A O 1
ATOM 2882 N N . TYR A 1 417 ? -23.916 -7.332 12.583 1.00 89.06 417 TYR A N 1
ATOM 2883 C CA . TYR A 1 417 ? -23.349 -6.813 11.348 1.00 89.06 417 TYR A CA 1
ATOM 2884 C C . TYR A 1 417 ? -22.717 -7.954 10.564 1.00 89.06 417 TYR A C 1
ATOM 2886 O O . TYR A 1 417 ? -21.886 -8.691 11.090 1.00 89.06 417 TYR A O 1
ATOM 2894 N N . THR A 1 418 ? -23.104 -8.091 9.300 1.00 88.19 418 THR A N 1
ATOM 2895 C CA . THR A 1 418 ? -22.461 -9.016 8.368 1.00 88.19 418 THR A CA 1
ATOM 2896 C C . THR A 1 418 ? -21.471 -8.227 7.530 1.00 88.19 418 THR A C 1
ATOM 2898 O O . THR A 1 418 ? -21.866 -7.343 6.768 1.00 88.19 418 THR A O 1
ATOM 2901 N N . SER A 1 419 ? -20.189 -8.544 7.668 1.00 80.50 419 SER A N 1
ATOM 2902 C CA . SER A 1 419 ? -19.141 -7.947 6.850 1.00 80.50 419 SER A CA 1
ATOM 2903 C C . SER A 1 419 ? -19.358 -8.304 5.370 1.00 80.50 419 SER A C 1
ATOM 2905 O O . SER A 1 419 ? -19.516 -9.483 5.040 1.00 80.50 419 SER A O 1
ATOM 2907 N N . PRO A 1 420 ? -19.391 -7.314 4.459 1.00 76.44 420 PRO A N 1
ATOM 2908 C CA . PRO A 1 420 ? -19.606 -7.562 3.037 1.00 76.44 420 PRO A CA 1
ATOM 2909 C C . PRO A 1 420 ? -18.412 -8.248 2.354 1.00 76.44 420 PRO A C 1
ATOM 2911 O O . PRO A 1 420 ? -18.586 -8.798 1.270 1.00 76.44 420 PRO A O 1
ATOM 2914 N N . GLU A 1 421 ? -17.221 -8.218 2.959 1.00 76.12 421 GLU A N 1
ATOM 2915 C CA . GLU A 1 421 ? -15.989 -8.750 2.360 1.00 76.12 421 GLU A CA 1
ATOM 2916 C C . GLU A 1 421 ? -15.834 -10.260 2.559 1.00 76.12 421 GLU A C 1
ATOM 2918 O O . GLU A 1 421 ? -15.491 -10.982 1.624 1.00 76.12 421 GLU A O 1
ATOM 2923 N N . ASP A 1 422 ? -16.111 -10.747 3.767 1.00 77.38 422 ASP A N 1
ATOM 2924 C CA . ASP A 1 422 ? -15.883 -12.138 4.178 1.00 77.38 422 ASP A CA 1
ATOM 2925 C C . ASP A 1 422 ? -17.161 -12.852 4.652 1.00 77.38 422 ASP A C 1
ATOM 2927 O O . ASP A 1 422 ? -17.139 -14.053 4.928 1.00 77.38 422 ASP A O 1
ATOM 2931 N N . GLY A 1 423 ? -18.290 -12.141 4.734 1.00 82.25 423 GLY A N 1
ATOM 2932 C CA . GLY A 1 423 ? -19.553 -12.677 5.240 1.00 82.25 423 GLY A CA 1
ATOM 2933 C C . GLY A 1 423 ? -19.544 -12.962 6.743 1.00 82.25 423 GLY A C 1
ATOM 2934 O O . GLY A 1 423 ? -20.458 -13.628 7.235 1.00 82.25 423 GLY A O 1
ATOM 2935 N N . ALA A 1 424 ? -18.532 -12.498 7.485 1.00 82.50 424 ALA A N 1
ATOM 2936 C CA . ALA A 1 424 ? -18.446 -12.729 8.918 1.00 82.50 424 ALA A CA 1
ATOM 2937 C C . ALA A 1 424 ? -19.526 -11.933 9.664 1.00 82.50 424 ALA A C 1
ATOM 2939 O O . ALA A 1 424 ? -19.690 -10.731 9.458 1.00 82.50 424 ALA A O 1
ATOM 2940 N N . ASN A 1 425 ? -20.247 -12.607 10.562 1.00 86.31 425 ASN A N 1
ATOM 2941 C CA . ASN A 1 425 ? -21.230 -11.977 11.439 1.00 86.31 425 ASN A CA 1
ATOM 2942 C C . ASN A 1 425 ? -20.564 -11.548 12.746 1.00 86.31 425 ASN A C 1
ATOM 2944 O O . ASN A 1 425 ? -20.079 -12.399 13.492 1.00 86.31 425 ASN A O 1
ATOM 2948 N N . THR A 1 426 ? -20.592 -10.257 13.051 1.00 89.44 426 THR A N 1
ATOM 2949 C CA . THR A 1 426 ? -20.081 -9.670 14.294 1.00 89.44 426 THR A CA 1
ATOM 2950 C C . THR A 1 426 ? -21.174 -8.864 14.999 1.00 89.44 426 THR A C 1
ATOM 2952 O O . THR A 1 426 ? -22.260 -8.660 14.454 1.00 89.44 426 THR A O 1
ATOM 2955 N N . LEU A 1 427 ? -20.916 -8.441 16.239 1.00 89.88 427 LEU A N 1
ATOM 2956 C CA . LEU A 1 427 ? -21.781 -7.520 16.977 1.00 89.88 427 LEU A CA 1
ATOM 2957 C C . LEU A 1 427 ? -21.138 -6.136 17.023 1.00 89.88 427 LEU A C 1
ATOM 2959 O O . LEU A 1 427 ? -19.976 -6.000 17.409 1.00 89.88 427 LEU A O 1
ATOM 2963 N N . VAL A 1 428 ? -21.910 -5.116 16.657 1.00 89.12 428 VAL A N 1
ATOM 2964 C CA . VAL A 1 428 ? -21.477 -3.718 16.641 1.00 89.12 428 VAL A CA 1
ATOM 2965 C C . VAL A 1 428 ? -22.193 -2.956 17.748 1.00 89.12 428 VAL A C 1
ATOM 2967 O O . VAL A 1 428 ? -23.418 -2.842 17.701 1.00 89.12 428 VAL A O 1
ATOM 2970 N N . PRO A 1 429 ? -21.466 -2.419 18.741 1.00 89.94 429 PRO A N 1
ATOM 2971 C CA . PRO A 1 429 ? -22.061 -1.576 19.766 1.00 89.94 429 PRO A CA 1
ATOM 2972 C C . PRO A 1 429 ? -22.641 -0.295 19.164 1.00 89.94 429 PRO A C 1
ATOM 2974 O O . PRO A 1 429 ? -21.984 0.401 18.386 1.00 89.94 429 PRO A O 1
ATOM 2977 N N . ARG A 1 430 ? -23.862 0.034 19.569 1.00 88.81 430 ARG A N 1
ATOM 2978 C CA . ARG A 1 430 ? -24.537 1.309 19.357 1.00 88.81 430 ARG A CA 1
ATOM 2979 C C . ARG A 1 430 ? -24.700 1.949 20.729 1.00 88.81 430 ARG A C 1
ATOM 2981 O O . ARG A 1 430 ? -25.493 1.501 21.556 1.00 88.81 430 ARG A O 1
ATOM 2988 N N . ASN A 1 431 ? -23.856 2.941 20.999 1.00 82.06 431 ASN A N 1
ATOM 2989 C CA . ASN A 1 431 ? -23.882 3.648 22.273 1.00 82.06 431 ASN A CA 1
ATOM 2990 C C . ASN A 1 431 ? -25.244 4.318 22.460 1.00 82.06 431 ASN A C 1
ATOM 2992 O O . ASN A 1 431 ? -25.846 4.783 21.494 1.00 82.06 431 ASN A O 1
ATOM 2996 N N . ASP A 1 432 ? -25.699 4.367 23.707 1.00 84.88 432 ASP A N 1
ATOM 2997 C CA . ASP A 1 432 ? -26.884 5.121 24.119 1.00 84.88 432 ASP A CA 1
ATOM 2998 C C . ASP A 1 432 ? -28.236 4.609 23.569 1.00 84.88 432 ASP A C 1
ATOM 3000 O O . ASP A 1 432 ? -29.269 5.253 23.750 1.00 84.88 432 ASP A O 1
ATOM 3004 N N . GLU A 1 433 ? -28.269 3.419 22.958 1.00 93.56 433 GLU A N 1
ATOM 3005 C CA . GLU A 1 433 ? -29.507 2.762 22.521 1.00 93.56 433 GLU A CA 1
ATOM 3006 C C . GLU A 1 433 ? -29.992 1.705 23.535 1.00 93.56 433 GLU A C 1
ATOM 3008 O O . GLU A 1 433 ? -29.183 0.906 24.017 1.00 93.56 433 GLU A O 1
ATOM 3013 N N . PRO A 1 434 ? -31.300 1.643 23.856 1.00 96.19 434 PRO A N 1
ATOM 3014 C CA . PRO A 1 434 ? -31.859 0.606 24.720 1.00 96.19 434 PRO A CA 1
ATOM 3015 C C . PRO A 1 434 ? -31.968 -0.748 24.001 1.00 96.19 434 PRO A C 1
ATOM 3017 O O . PRO A 1 434 ? -32.195 -0.801 22.795 1.00 96.19 434 PRO A O 1
ATOM 3020 N N . ALA A 1 435 ? -31.861 -1.845 24.752 1.00 97.38 435 ALA A N 1
ATOM 3021 C CA . ALA A 1 435 ? -31.963 -3.217 24.256 1.00 97.38 435 ALA A CA 1
ATOM 3022 C C . ALA A 1 435 ? -33.207 -3.921 24.822 1.00 97.38 435 ALA A C 1
ATOM 3024 O O . ALA A 1 435 ? -33.325 -4.147 26.033 1.00 97.38 435 ALA A O 1
ATOM 3025 N N . ALA A 1 436 ? -34.140 -4.297 23.948 1.00 97.88 436 ALA A N 1
ATOM 3026 C CA . ALA A 1 436 ? -35.330 -5.059 24.319 1.00 97.88 436 ALA A CA 1
ATOM 3027 C C . ALA A 1 436 ? -34.980 -6.511 24.724 1.00 97.88 436 ALA A C 1
ATOM 3029 O O . ALA A 1 436 ? -33.881 -6.991 24.429 1.00 97.88 436 ALA A O 1
ATOM 3030 N N . PRO A 1 437 ? -35.893 -7.246 25.388 1.00 97.94 437 PRO A N 1
ATOM 3031 C CA . PRO A 1 437 ? -35.718 -8.676 25.643 1.00 97.94 437 PRO A CA 1
ATOM 3032 C C . PRO A 1 437 ? -35.350 -9.462 24.377 1.00 97.94 437 PRO A C 1
ATOM 3034 O O . PRO A 1 437 ? -36.028 -9.368 23.354 1.00 97.94 437 PRO A O 1
ATOM 3037 N N . GLY A 1 438 ? -34.283 -10.255 24.455 1.00 96.12 438 GLY A N 1
ATOM 3038 C CA . GLY A 1 438 ? -33.732 -11.043 23.351 1.00 96.12 438 GLY A CA 1
ATOM 3039 C C . GLY A 1 438 ? -32.770 -10.291 22.424 1.00 96.12 438 GLY A C 1
ATOM 3040 O O . GLY A 1 438 ? -32.172 -10.926 21.557 1.00 96.12 438 GLY A O 1
ATOM 3041 N N . GLU A 1 439 ? -32.587 -8.979 22.588 1.00 97.19 439 GLU A N 1
ATOM 3042 C CA . GLU A 1 439 ? -31.595 -8.215 21.825 1.00 97.19 439 GLU A CA 1
ATOM 3043 C C . GLU A 1 439 ? -30.198 -8.274 22.457 1.00 97.19 439 GLU A C 1
ATOM 3045 O O . GLU A 1 439 ? -30.033 -8.582 23.642 1.00 97.19 439 GLU A O 1
ATOM 3050 N N . TYR A 1 440 ? -29.180 -7.968 21.650 1.00 96.88 440 TYR A N 1
ATOM 3051 C CA . TYR A 1 440 ? -27.791 -7.926 22.094 1.00 96.88 440 TYR A CA 1
ATOM 3052 C C . TYR A 1 440 ? -27.426 -6.544 22.637 1.00 96.88 440 TYR A C 1
ATOM 3054 O O . TYR A 1 440 ? -28.004 -5.529 22.250 1.00 96.88 440 TYR A O 1
ATOM 3062 N N . LEU A 1 441 ? -26.449 -6.502 23.536 1.00 96.62 441 LEU A N 1
ATOM 3063 C CA . LEU A 1 441 ? -25.963 -5.277 24.160 1.00 96.62 441 LEU A CA 1
ATOM 3064 C C . LEU A 1 441 ? -24.477 -5.368 24.510 1.00 96.62 441 LEU A C 1
ATOM 3066 O O . LEU A 1 441 ? -23.919 -6.457 24.648 1.00 96.62 441 LEU A O 1
ATOM 3070 N N . SER A 1 442 ? -23.856 -4.205 24.684 1.00 95.44 442 SER A N 1
ATOM 3071 C CA . SER A 1 442 ? -22.511 -4.051 25.232 1.00 95.44 442 SER A CA 1
ATOM 3072 C C . SER A 1 442 ? -22.593 -3.775 26.734 1.00 95.44 442 SER A C 1
ATOM 3074 O O . SER A 1 442 ? -23.299 -2.860 27.167 1.00 95.44 442 SER A O 1
ATOM 3076 N N . VAL A 1 443 ? -21.873 -4.561 27.532 1.00 96.00 443 VAL A N 1
ATOM 3077 C CA . VAL A 1 443 ? -21.824 -4.455 28.995 1.00 96.00 443 VAL A CA 1
ATOM 3078 C C . VAL A 1 443 ? -20.408 -4.099 29.424 1.00 96.00 443 VAL A C 1
ATOM 3080 O O . VAL A 1 443 ? -19.491 -4.891 29.219 1.00 96.00 443 VAL A O 1
ATOM 3083 N N . VAL A 1 444 ? -20.222 -2.937 30.051 1.00 95.81 444 VAL A N 1
ATOM 3084 C CA . VAL A 1 444 ? -18.943 -2.554 30.664 1.00 95.81 444 VAL A CA 1
ATOM 3085 C C . VAL A 1 444 ? -18.755 -3.377 31.932 1.00 95.81 444 VAL A C 1
ATOM 3087 O O . VAL A 1 444 ? -19.514 -3.229 32.888 1.00 95.81 444 VAL A O 1
ATOM 3090 N N . ILE A 1 445 ? -17.744 -4.244 31.927 1.00 95.38 445 ILE A N 1
ATOM 3091 C CA . ILE A 1 445 ? -17.408 -5.138 33.043 1.00 95.38 445 ILE A CA 1
ATOM 3092 C C . ILE A 1 445 ? -16.238 -4.611 33.877 1.00 95.38 445 ILE A C 1
ATOM 3094 O O . ILE A 1 445 ? -16.030 -5.062 35.002 1.00 95.38 445 ILE A O 1
ATOM 3098 N N . TYR A 1 446 ? -15.464 -3.666 33.335 1.00 94.44 446 TYR A N 1
ATOM 3099 C CA . TYR A 1 446 ? -14.405 -2.986 34.069 1.00 94.44 446 TYR A CA 1
ATOM 3100 C C . TYR A 1 446 ? -14.082 -1.615 33.462 1.00 94.44 446 TYR A C 1
ATOM 3102 O O . TYR A 1 446 ? -13.893 -1.489 32.248 1.00 94.44 446 TYR A O 1
ATOM 3110 N N . GLY A 1 447 ? -13.970 -0.600 34.321 1.00 93.38 447 GLY A N 1
ATOM 3111 C CA . GLY A 1 447 ? -13.632 0.777 33.944 1.00 93.38 447 GLY A CA 1
ATOM 3112 C C . GLY A 1 447 ? -14.674 1.815 34.386 1.00 93.38 447 GLY A C 1
ATOM 3113 O O . GLY A 1 447 ? -15.701 1.453 34.961 1.00 93.38 447 GLY A O 1
ATOM 3114 N N . PRO A 1 448 ? -14.401 3.116 34.177 1.00 93.69 448 PRO A N 1
ATOM 3115 C CA . PRO A 1 448 ? -15.330 4.191 34.517 1.00 93.69 448 PRO A CA 1
ATOM 3116 C C . PRO A 1 448 ? -16.504 4.245 33.530 1.00 93.69 448 PRO A C 1
ATOM 3118 O O . PRO A 1 448 ? -16.297 4.382 32.328 1.00 93.69 448 PRO A O 1
ATOM 3121 N N . VAL A 1 449 ? -17.737 4.191 34.028 1.00 94.88 449 VAL A N 1
ATOM 3122 C CA . VAL A 1 449 ? -18.959 4.314 33.212 1.00 94.88 449 VAL A CA 1
ATOM 3123 C C . VAL A 1 449 ? -20.043 5.068 33.980 1.00 94.88 449 VAL A C 1
ATOM 3125 O O . VAL A 1 449 ? -20.024 5.102 35.213 1.00 94.88 449 VAL A O 1
ATOM 3128 N N . GLN A 1 450 ? -20.969 5.696 33.258 1.00 94.94 450 GLN A N 1
ATOM 3129 C CA . GLN A 1 450 ? -22.147 6.317 33.856 1.00 94.94 450 GLN A CA 1
ATOM 3130 C C . GLN A 1 450 ? -23.183 5.253 34.224 1.00 94.94 450 GLN A C 1
ATOM 3132 O O . GLN A 1 450 ? -23.471 4.361 33.430 1.00 94.94 450 GLN A O 1
ATOM 3137 N N . VAL A 1 451 ? -23.732 5.356 35.431 1.00 96.00 451 VAL A N 1
ATOM 3138 C CA . VAL A 1 451 ? -24.701 4.410 35.998 1.00 96.00 451 VAL A CA 1
ATOM 3139 C C . VAL A 1 451 ? -25.873 5.185 36.581 1.00 96.00 451 VAL A C 1
ATOM 3141 O O . VAL A 1 451 ? -25.659 6.231 37.193 1.00 96.00 451 VAL A O 1
ATOM 3144 N N . LYS A 1 452 ? -27.098 4.683 36.417 1.00 96.56 452 LYS A N 1
ATOM 3145 C CA . LYS A 1 452 ? -28.298 5.291 37.012 1.00 96.56 452 LYS A CA 1
ATOM 3146 C C . LYS A 1 452 ? -28.322 5.108 38.523 1.00 96.56 452 LYS A C 1
ATOM 3148 O O . LYS A 1 452 ? -28.050 4.009 39.001 1.00 96.56 452 LYS A O 1
ATOM 3153 N N . ALA A 1 453 ? -28.657 6.159 39.264 1.00 95.69 453 ALA A N 1
ATOM 3154 C CA . ALA A 1 453 ? -28.638 6.172 40.722 1.00 95.69 453 ALA A CA 1
ATOM 3155 C C . ALA A 1 453 ? -30.035 6.355 41.331 1.00 95.69 453 ALA A C 1
ATOM 3157 O O . ALA A 1 453 ? -30.706 7.347 41.056 1.00 95.69 453 ALA A O 1
ATOM 3158 N N . ALA A 1 454 ? -30.383 5.486 42.285 1.00 92.00 454 ALA A N 1
ATOM 3159 C CA . ALA A 1 454 ? -31.657 5.486 43.015 1.00 92.00 454 ALA A CA 1
ATOM 3160 C C . ALA A 1 454 ? -31.763 6.568 44.111 1.00 92.00 454 ALA A C 1
ATOM 3162 O O . ALA A 1 454 ? -32.550 6.456 45.055 1.00 92.00 454 ALA A O 1
ATOM 3163 N N . GLY A 1 455 ? -30.926 7.605 44.042 1.00 88.75 455 GLY A N 1
ATOM 3164 C CA . GLY A 1 455 ? -30.840 8.669 45.036 1.00 88.75 455 GLY A CA 1
ATOM 3165 C C . GLY A 1 455 ? -29.495 9.389 45.027 1.00 88.75 455 GLY A C 1
ATOM 3166 O O . GLY A 1 455 ? -28.666 9.197 44.138 1.00 88.75 455 GLY A O 1
ATOM 3167 N N . GLU A 1 456 ? -29.277 10.227 46.041 1.00 90.19 456 GLU A N 1
ATOM 3168 C CA . GLU A 1 456 ? -28.001 10.918 46.221 1.00 90.19 456 GLU A CA 1
ATOM 3169 C C . GLU A 1 456 ? -26.907 9.930 46.643 1.00 90.19 456 GLU A C 1
ATOM 3171 O O . GLU A 1 456 ? -27.050 9.180 47.612 1.00 90.19 456 GLU A O 1
ATOM 3176 N N . LEU A 1 457 ? -25.805 9.948 45.899 1.00 94.56 457 LEU A N 1
ATOM 3177 C CA . LEU A 1 457 ? -24.596 9.184 46.176 1.00 94.56 457 LEU A CA 1
ATOM 3178 C C . LEU A 1 457 ? -23.431 10.145 46.384 1.00 94.56 457 LEU A C 1
ATOM 3180 O O . LEU A 1 457 ? -23.443 11.272 45.894 1.00 94.56 457 LEU A O 1
ATOM 3184 N N . GLU A 1 458 ? -22.403 9.684 47.085 1.00 93.94 458 GLU A N 1
ATOM 3185 C CA . GLU A 1 458 ? -21.182 10.455 47.319 1.00 93.94 458 GLU A CA 1
ATOM 3186 C C . GLU A 1 458 ? -19.970 9.755 46.705 1.00 93.94 458 GLU A C 1
ATOM 3188 O O . GLU A 1 458 ? -19.883 8.524 46.663 1.00 93.94 458 GLU A O 1
ATOM 3193 N N . VAL A 1 459 ? -18.993 10.554 46.278 1.00 96.12 459 VAL A N 1
ATOM 3194 C CA . VAL A 1 459 ? -17.704 10.054 45.787 1.00 96.12 459 VAL A CA 1
ATOM 3195 C C . VAL A 1 459 ? -17.040 9.165 46.843 1.00 96.12 459 VAL A C 1
ATOM 3197 O O . VAL A 1 459 ? -16.983 9.504 48.025 1.00 96.12 459 VAL A O 1
ATOM 3200 N N . GLY A 1 460 ? -16.533 8.010 46.411 1.00 94.19 460 GLY A N 1
ATOM 3201 C CA . GLY A 1 460 ? -15.906 7.005 47.269 1.00 94.19 460 GLY A CA 1
ATOM 3202 C C . GLY A 1 460 ? -16.870 5.975 47.868 1.00 94.19 460 GLY A C 1
ATOM 3203 O O . GLY A 1 460 ? -16.418 5.005 48.480 1.00 94.19 460 GLY A O 1
ATOM 3204 N N . GLN A 1 461 ? -18.187 6.125 47.691 1.00 94.12 461 GLN A N 1
ATOM 3205 C CA . GLN A 1 461 ? -19.144 5.117 48.147 1.00 94.12 461 GLN A CA 1
ATOM 3206 C C . GLN A 1 461 ? -19.114 3.877 47.248 1.00 94.12 461 GLN A C 1
ATOM 3208 O O . GLN A 1 461 ? -19.077 3.979 46.020 1.00 94.12 461 GLN A O 1
ATOM 3213 N N . ARG A 1 462 ? -19.160 2.689 47.865 1.00 94.88 462 ARG A N 1
ATOM 3214 C CA . ARG A 1 462 ? -19.440 1.442 47.146 1.00 94.88 462 ARG A CA 1
ATOM 3215 C C . ARG A 1 462 ? -20.926 1.346 46.862 1.00 94.88 462 ARG A C 1
ATOM 3217 O O . ARG A 1 462 ? -21.745 1.697 47.716 1.00 94.88 462 ARG A O 1
ATOM 3224 N N . VAL A 1 463 ? -21.254 0.836 45.685 1.00 95.75 463 VAL A N 1
ATOM 3225 C CA . VAL A 1 463 ? -22.636 0.760 45.220 1.00 95.75 463 VAL A CA 1
ATOM 3226 C C . VAL A 1 463 ? -23.047 -0.663 44.867 1.00 95.75 463 VAL A C 1
ATOM 3228 O O . VAL A 1 463 ? -22.236 -1.482 44.426 1.00 95.75 463 VAL A O 1
ATOM 3231 N N . THR A 1 464 ? -24.325 -0.950 45.082 1.00 96.25 464 THR A N 1
ATOM 3232 C CA . THR A 1 464 ? -24.989 -2.208 44.726 1.00 96.25 464 THR A CA 1
ATOM 3233 C C . THR A 1 464 ? -26.324 -1.898 44.053 1.00 96.25 464 THR A C 1
ATOM 3235 O O . THR A 1 464 ? -26.799 -0.764 44.133 1.00 96.25 464 THR A O 1
ATOM 3238 N N . ALA A 1 465 ? -26.916 -2.881 43.376 1.00 95.31 465 ALA A N 1
ATOM 3239 C CA . ALA A 1 465 ? -28.205 -2.697 42.718 1.00 95.31 465 ALA A CA 1
ATOM 3240 C C . ALA A 1 465 ? -29.351 -2.602 43.733 1.00 95.31 465 ALA A C 1
ATOM 3242 O O . ALA A 1 465 ? -29.371 -3.302 44.754 1.00 95.31 465 ALA A O 1
ATOM 3243 N N . ASP A 1 466 ? -30.310 -1.740 43.430 1.00 93.44 466 ASP A N 1
ATOM 3244 C CA . ASP A 1 466 ? -31.591 -1.658 44.110 1.00 93.44 466 ASP A CA 1
ATOM 3245 C C . ASP A 1 466 ? -32.668 -2.483 43.377 1.00 93.44 466 ASP A C 1
ATOM 3247 O O . ASP A 1 466 ? -32.388 -3.279 42.477 1.00 93.44 466 ASP A O 1
ATOM 3251 N N . ASP A 1 467 ? -33.916 -2.315 43.802 1.00 88.38 467 ASP A N 1
ATOM 3252 C CA . ASP A 1 467 ? -35.090 -3.030 43.307 1.00 88.38 467 ASP A CA 1
ATOM 3253 C C . ASP A 1 467 ? -35.501 -2.591 41.884 1.00 88.38 467 ASP A C 1
ATOM 3255 O O . ASP A 1 467 ? -36.274 -3.289 41.231 1.00 88.38 467 ASP A O 1
ATOM 3259 N N . THR A 1 468 ? -34.989 -1.451 41.406 1.00 87.12 468 THR A N 1
ATOM 3260 C CA . THR A 1 468 ? -35.288 -0.839 40.099 1.00 87.12 468 THR A CA 1
ATOM 3261 C C . THR A 1 468 ? -34.176 -1.061 39.065 1.00 87.12 468 THR A C 1
ATOM 3263 O O . THR A 1 468 ? -34.316 -0.699 37.893 1.00 87.12 468 THR A O 1
ATOM 3266 N N . GLY A 1 469 ? -33.077 -1.712 39.464 1.00 85.06 469 GLY A N 1
ATOM 3267 C CA . GLY A 1 469 ? -31.885 -1.914 38.633 1.00 85.06 469 GLY A CA 1
ATOM 3268 C C . GLY A 1 469 ? -30.972 -0.694 38.548 1.00 85.06 469 GLY A C 1
ATOM 3269 O O . GLY A 1 469 ? -29.968 -0.728 37.832 1.00 85.06 469 GLY A O 1
ATOM 3270 N N . GLU A 1 470 ? -31.305 0.358 39.286 1.00 95.00 470 GLU A N 1
ATOM 3271 C CA . GLU A 1 470 ? -30.429 1.486 39.548 1.00 95.00 470 GLU A CA 1
ATOM 3272 C C . GLU A 1 470 ? -29.459 1.122 40.677 1.00 95.00 470 GLU A C 1
ATOM 3274 O O . GLU A 1 470 ? -29.591 0.102 41.364 1.00 95.00 470 GLU A O 1
ATOM 3279 N N . VAL A 1 471 ? -28.433 1.944 40.875 1.00 96.19 471 VAL A N 1
ATOM 3280 C CA . VAL A 1 471 ? -27.477 1.735 41.956 1.00 96.19 471 VAL A CA 1
ATOM 3281 C C . VAL A 1 471 ? -27.789 2.592 43.171 1.00 96.19 471 VAL A C 1
ATOM 3283 O O . VAL A 1 471 ? -28.154 3.762 43.074 1.00 96.19 471 VAL A O 1
ATOM 3286 N N . ARG A 1 472 ? -27.579 2.005 44.346 1.00 95.38 472 ARG A N 1
ATOM 3287 C CA . ARG A 1 472 ? -27.639 2.678 45.644 1.00 95.38 472 ARG A CA 1
ATOM 3288 C C . ARG A 1 472 ? -26.349 2.459 46.422 1.00 95.38 472 ARG A C 1
ATOM 3290 O O . ARG A 1 472 ? -25.625 1.488 46.185 1.00 95.38 472 ARG A O 1
ATOM 3297 N N . ALA A 1 473 ? -26.105 3.302 47.419 1.00 95.12 473 ALA A N 1
ATOM 3298 C CA . ALA A 1 473 ? -25.026 3.078 48.368 1.00 95.12 473 ALA A CA 1
ATOM 3299 C C . ALA A 1 473 ? -25.229 1.746 49.113 1.00 95.12 473 ALA A C 1
ATOM 3301 O O . ALA A 1 473 ? -26.343 1.398 49.536 1.00 95.12 473 ALA A O 1
ATOM 3302 N N . MET A 1 474 ? -24.141 0.997 49.285 1.00 93.69 474 MET A N 1
ATOM 3303 C CA . MET A 1 474 ? -24.122 -0.143 50.200 1.00 93.69 474 MET A CA 1
ATOM 3304 C C . MET A 1 474 ? -24.308 0.358 51.634 1.00 93.69 474 MET A C 1
ATOM 3306 O O . MET A 1 474 ? -23.737 1.379 52.028 1.00 93.69 474 MET A O 1
ATOM 3310 N N . ARG A 1 475 ? -25.130 -0.338 52.425 1.00 90.06 475 ARG A N 1
ATOM 3311 C CA . ARG A 1 475 ? -25.416 0.095 53.799 1.00 90.06 475 ARG A CA 1
ATOM 3312 C C . ARG A 1 475 ? -24.187 -0.095 54.683 1.00 90.06 475 ARG A C 1
ATOM 3314 O O . ARG A 1 475 ? -23.578 -1.158 54.666 1.00 90.06 475 ARG A O 1
ATOM 3321 N N . ARG A 1 476 ? -23.888 0.905 55.511 1.00 87.75 476 ARG A N 1
ATOM 3322 C CA . ARG A 1 476 ? -22.941 0.792 56.627 1.00 87.75 476 ARG A CA 1
ATOM 3323 C C . ARG A 1 476 ? -23.706 0.695 57.933 1.00 87.75 476 ARG A C 1
ATOM 3325 O O . ARG A 1 476 ? -24.581 1.519 58.193 1.00 87.75 476 ARG A O 1
ATOM 3332 N N . VAL A 1 477 ? -23.374 -0.295 58.750 1.00 87.75 477 VAL A N 1
ATOM 3333 C CA . VAL A 1 477 ? -23.931 -0.462 60.095 1.00 87.75 477 VAL A CA 1
ATOM 3334 C C . VAL A 1 477 ? -22.784 -0.428 61.091 1.00 87.75 477 VAL A C 1
ATOM 3336 O O . VAL A 1 477 ? -21.827 -1.184 60.956 1.00 87.75 477 VAL A O 1
ATOM 3339 N N . GLU A 1 478 ? -22.868 0.434 62.101 1.00 87.94 478 GLU A N 1
ATOM 3340 C CA . GLU A 1 478 ? -21.951 0.359 63.237 1.00 87.94 478 GLU A CA 1
ATOM 3341 C C . GLU A 1 478 ? -22.436 -0.686 64.240 1.00 87.94 478 GLU A C 1
ATOM 3343 O O . GLU A 1 478 ? -23.556 -0.610 64.748 1.00 87.94 478 GLU A O 1
ATOM 3348 N N . VAL A 1 479 ? -21.574 -1.652 64.544 1.00 88.31 479 VAL A N 1
ATOM 3349 C CA . VAL A 1 479 ? -21.794 -2.660 65.581 1.00 88.31 479 VAL A CA 1
ATOM 3350 C C . VAL A 1 479 ? -20.607 -2.602 66.533 1.00 88.31 479 VAL A C 1
ATOM 3352 O O . VAL A 1 479 ? -19.478 -2.873 66.139 1.00 88.31 479 VAL A O 1
ATOM 3355 N N . GLU A 1 480 ? -20.853 -2.193 67.780 1.00 89.31 480 GLU A N 1
ATOM 3356 C CA . GLU A 1 480 ? -19.835 -2.136 68.846 1.00 89.31 480 GLU A CA 1
ATOM 3357 C C . GLU A 1 480 ? -18.582 -1.300 68.494 1.00 89.31 480 GLU A C 1
ATOM 3359 O O . GLU A 1 480 ? -17.467 -1.615 68.904 1.00 89.31 480 GLU A O 1
ATOM 3364 N N . GLY A 1 481 ? -18.754 -0.210 67.737 1.00 87.88 481 GLY A N 1
ATOM 3365 C CA . GLY A 1 481 ? -17.651 0.664 67.310 1.00 87.88 481 GLY A CA 1
ATOM 3366 C C . GLY A 1 481 ? -16.876 0.158 66.089 1.00 87.88 481 GLY A C 1
ATOM 3367 O O . GLY A 1 481 ? -15.861 0.748 65.725 1.00 87.88 481 GLY A O 1
ATOM 3368 N N . VAL A 1 482 ? -17.351 -0.912 65.443 1.00 85.38 482 VAL A N 1
ATOM 3369 C CA . VAL A 1 482 ? -16.849 -1.403 64.156 1.00 85.38 482 VAL A CA 1
ATOM 3370 C C . VAL A 1 482 ? -17.877 -1.096 63.073 1.00 85.38 482 VAL A C 1
ATOM 3372 O O . VAL A 1 482 ? -19.039 -1.489 63.176 1.00 85.38 482 VAL A O 1
ATOM 3375 N N . THR A 1 483 ? -17.458 -0.401 62.017 1.00 83.00 483 THR A N 1
ATOM 3376 C CA . THR A 1 483 ? -18.287 -0.191 60.826 1.00 83.00 483 THR A CA 1
ATOM 3377 C C . THR A 1 483 ? -18.265 -1.449 59.963 1.00 83.00 483 THR A C 1
ATOM 3379 O O . THR A 1 483 ? -17.208 -1.867 59.493 1.00 83.00 483 THR A O 1
ATOM 3382 N N . LEU A 1 484 ? -19.431 -2.053 59.756 1.00 83.56 484 LEU A N 1
ATOM 3383 C CA . LEU A 1 484 ? -19.633 -3.186 58.862 1.00 83.56 484 LEU A CA 1
ATOM 3384 C C . LEU A 1 484 ? -20.333 -2.703 57.593 1.00 83.56 484 LEU A C 1
ATOM 3386 O O . LEU A 1 484 ? -21.401 -2.089 57.664 1.00 83.56 484 LEU A O 1
ATOM 3390 N N . ASP A 1 485 ? -19.738 -2.995 56.441 1.00 84.12 485 ASP A N 1
ATOM 3391 C CA . ASP A 1 485 ? -20.399 -2.831 55.150 1.00 84.12 485 ASP A CA 1
ATOM 3392 C C . ASP A 1 485 ? -21.376 -3.993 54.910 1.00 84.12 485 ASP A C 1
ATOM 3394 O O . ASP A 1 485 ? -21.141 -5.134 55.315 1.00 84.12 485 ASP A O 1
ATOM 3398 N N . GLU A 1 486 ? -22.483 -3.700 54.231 1.00 86.25 486 GLU A N 1
ATOM 3399 C CA . GLU A 1 486 ? -23.420 -4.689 53.705 1.00 86.25 486 GLU A CA 1
ATOM 3400 C C . GLU A 1 486 ? -22.662 -5.800 52.956 1.00 86.25 486 GLU A C 1
ATOM 3402 O O . GLU A 1 486 ? -21.916 -5.537 52.018 1.00 86.25 486 GLU A O 1
ATOM 3407 N N . GLY A 1 487 ? -22.855 -7.059 53.359 1.00 81.31 487 GLY A N 1
ATOM 3408 C CA . GLY A 1 487 ? -22.160 -8.223 52.789 1.00 81.31 487 GLY A CA 1
ATOM 3409 C C . GLY A 1 487 ? -22.690 -8.682 51.423 1.00 81.31 487 GLY A C 1
ATOM 3410 O O . GLY A 1 487 ? -22.778 -9.884 51.187 1.00 81.31 487 GLY A O 1
ATOM 3411 N N . GLY A 1 488 ? -23.111 -7.752 50.565 1.00 84.31 488 GLY A N 1
ATOM 3412 C CA . GLY A 1 488 ? -23.707 -8.034 49.257 1.00 84.31 488 GLY A CA 1
ATOM 3413 C C . GLY A 1 488 ? -22.738 -7.839 48.082 1.00 84.31 488 GLY A C 1
ATOM 3414 O O . GLY A 1 488 ? -21.701 -7.194 48.248 1.00 84.31 488 GLY A O 1
ATOM 3415 N N . PRO A 1 489 ? -23.086 -8.346 46.883 1.00 92.31 489 PRO A N 1
ATOM 3416 C CA . PRO A 1 489 ? -22.335 -8.079 45.659 1.00 92.31 489 PRO A CA 1
ATOM 3417 C C . PRO A 1 489 ? -22.231 -6.576 45.399 1.00 92.31 489 PRO A C 1
ATOM 3419 O O . PRO A 1 489 ? -23.229 -5.852 45.496 1.00 92.31 489 PRO A O 1
ATOM 3422 N N . SER A 1 490 ? -21.037 -6.100 45.058 1.00 94.25 490 SER A N 1
ATOM 3423 C CA . SER A 1 490 ? -20.824 -4.689 44.714 1.00 94.25 490 SER A CA 1
ATOM 3424 C C . SER A 1 490 ? -20.586 -4.536 43.224 1.00 94.25 490 SER A C 1
ATOM 3426 O O . SER A 1 490 ? -19.868 -5.347 42.647 1.00 94.25 490 SER A O 1
ATOM 3428 N N . LEU A 1 491 ? -21.109 -3.472 42.620 1.00 96.19 491 LEU A N 1
ATOM 3429 C CA . LEU A 1 491 ? -20.779 -3.125 41.237 1.00 96.19 491 LEU A CA 1
ATOM 3430 C C . LEU A 1 491 ? -19.405 -2.449 41.142 1.00 96.19 491 LEU A C 1
ATOM 3432 O O . LEU A 1 491 ? -18.666 -2.648 40.179 1.00 96.19 491 LEU A O 1
ATOM 3436 N N . GLY A 1 492 ? -19.090 -1.602 42.124 1.00 96.00 492 GLY A N 1
ATOM 3437 C CA . GLY A 1 492 ? -17.935 -0.718 42.064 1.00 96.00 492 GLY A CA 1
ATOM 3438 C C . GLY A 1 492 ? -18.001 0.436 43.061 1.00 96.00 492 GLY A C 1
ATOM 3439 O O . GLY A 1 492 ? -18.675 0.345 44.092 1.00 96.00 492 GLY A O 1
ATOM 3440 N N . MET A 1 493 ? -17.292 1.520 42.741 1.00 96.38 493 MET A N 1
ATOM 3441 C CA . MET A 1 493 ? -17.169 2.727 43.569 1.00 96.38 493 MET A CA 1
ATOM 3442 C C . MET A 1 493 ? -17.492 3.993 42.773 1.00 96.38 493 MET A C 1
ATOM 3444 O O . MET A 1 493 ? -17.047 4.130 41.635 1.00 96.38 493 MET A O 1
ATOM 3448 N N . VAL A 1 494 ? -18.216 4.933 43.382 1.00 96.81 494 VAL A N 1
ATOM 3449 C CA . VAL A 1 494 ? -18.517 6.244 42.784 1.00 96.81 494 VAL A CA 1
ATOM 3450 C C . VAL A 1 494 ? -17.237 7.073 42.654 1.00 96.81 494 VAL A C 1
ATOM 3452 O O . VAL A 1 494 ? -16.529 7.293 43.637 1.00 96.81 494 VAL A O 1
ATOM 3455 N N . LEU A 1 495 ? -16.955 7.542 41.441 1.00 95.75 495 LEU A N 1
ATOM 3456 C CA . LEU A 1 495 ? -15.825 8.403 41.093 1.00 95.75 495 LEU A CA 1
ATOM 3457 C C . LEU A 1 495 ? -16.210 9.881 41.049 1.00 95.75 495 LEU A C 1
ATOM 3459 O O . LEU A 1 495 ? -15.419 10.725 41.458 1.00 95.75 495 LEU A O 1
ATOM 3463 N N . ASP A 1 496 ? -17.400 10.179 40.531 1.00 94.75 496 ASP A N 1
ATOM 3464 C CA . ASP A 1 496 ? -17.898 11.541 40.356 1.00 94.75 496 ASP A CA 1
ATOM 3465 C C . ASP A 1 496 ? -19.429 11.545 40.249 1.00 94.75 496 ASP A C 1
ATOM 3467 O O . ASP A 1 496 ? -20.046 10.538 39.883 1.00 94.75 496 ASP A O 1
ATOM 3471 N N . ILE A 1 497 ? -20.046 12.683 40.555 1.00 89.19 497 ILE A N 1
ATOM 3472 C CA . ILE A 1 497 ? -21.493 12.875 40.454 1.00 89.19 497 ILE A CA 1
ATOM 3473 C C . ILE A 1 497 ? -21.801 13.450 39.074 1.00 89.19 497 ILE A C 1
ATOM 3475 O O . ILE A 1 497 ? -21.381 14.561 38.748 1.00 89.19 497 ILE A O 1
ATOM 3479 N N . ALA A 1 498 ? -22.524 12.695 38.246 1.00 77.88 498 ALA A N 1
ATOM 3480 C CA . ALA A 1 498 ? -22.973 13.192 36.952 1.00 77.88 498 ALA A CA 1
ATOM 3481 C C . ALA A 1 498 ? -24.335 13.898 37.090 1.00 77.88 498 ALA A C 1
ATOM 3483 O O . ALA A 1 498 ? -24.929 13.981 38.166 1.00 77.88 498 ALA A O 1
ATOM 3484 N N . LYS A 1 499 ? -24.796 14.507 35.996 1.00 79.75 499 LYS A N 1
ATOM 3485 C CA . LYS A 1 499 ? -26.102 15.177 35.946 1.00 79.75 499 LYS A CA 1
ATOM 3486 C C . LYS A 1 499 ? -27.207 14.164 35.632 1.00 79.75 499 LYS A C 1
ATOM 3488 O O . LYS A 1 499 ? -26.926 13.056 35.186 1.00 79.75 499 LYS A O 1
ATOM 3493 N N . ASP A 1 500 ? -28.454 14.572 35.860 1.00 85.56 500 ASP A N 1
ATOM 3494 C CA . ASP A 1 500 ? -29.656 13.883 35.369 1.00 85.56 500 ASP A CA 1
ATOM 3495 C C . ASP A 1 500 ? -29.852 12.445 35.889 1.00 85.56 500 ASP A C 1
ATOM 3497 O O . ASP A 1 500 ? -30.327 11.570 35.174 1.00 85.56 500 ASP A O 1
ATOM 3501 N N . GLY A 1 501 ? -29.503 12.196 37.157 1.00 88.50 501 GLY A N 1
ATOM 3502 C CA . GLY A 1 501 ? -29.704 10.889 37.803 1.00 88.50 501 GLY A CA 1
ATOM 3503 C C . GLY A 1 501 ? -28.634 9.845 37.472 1.00 88.50 501 GLY A C 1
ATOM 3504 O O . GLY A 1 501 ? -28.778 8.683 37.845 1.00 88.50 501 GLY A O 1
ATOM 3505 N N . LEU A 1 502 ? -27.551 10.247 36.801 1.00 93.69 502 LEU A N 1
ATOM 3506 C CA . LEU A 1 502 ? -26.389 9.403 36.536 1.00 93.69 502 LEU A CA 1
ATOM 3507 C C . LEU A 1 502 ? -25.241 9.708 37.507 1.00 93.69 502 LEU A C 1
ATOM 3509 O O . LEU A 1 502 ? -25.069 10.833 37.976 1.00 93.69 502 LEU A O 1
ATOM 3513 N N . VAL A 1 503 ? -24.388 8.717 37.747 1.00 96.00 503 VAL A N 1
ATOM 3514 C CA . VAL A 1 503 ? -23.118 8.856 38.475 1.00 96.00 503 VAL A CA 1
ATOM 3515 C C . VAL A 1 503 ? -22.000 8.130 37.740 1.00 96.00 503 VAL A C 1
ATOM 3517 O O . VAL A 1 503 ? -22.233 7.104 37.104 1.00 96.00 503 VAL A O 1
ATOM 3520 N N . TRP A 1 504 ? -20.772 8.635 37.831 1.00 96.25 504 TRP A N 1
ATOM 3521 C CA . TRP A 1 504 ? -19.607 7.912 37.327 1.00 96.25 504 TRP A CA 1
ATOM 3522 C C . TRP A 1 504 ? -19.185 6.864 38.345 1.00 96.25 504 TRP A C 1
ATOM 3524 O O . TRP A 1 504 ? -18.860 7.200 39.482 1.00 96.25 504 TRP A O 1
ATOM 3534 N N . VAL A 1 505 ? -19.148 5.600 37.934 1.00 96.06 505 VAL A N 1
ATOM 3535 C CA . VAL A 1 505 ? -18.722 4.476 38.775 1.00 96.06 505 VAL A CA 1
ATOM 3536 C C . VAL A 1 505 ? -17.528 3.799 38.123 1.00 96.06 505 VAL A C 1
ATOM 3538 O O . VAL A 1 505 ? -17.557 3.488 36.934 1.00 96.06 505 VAL A O 1
ATOM 3541 N N . LEU A 1 506 ? -16.482 3.532 38.905 1.00 95.94 506 LEU A N 1
ATOM 3542 C CA . LEU A 1 506 ? -15.460 2.563 38.528 1.00 95.94 506 LEU A CA 1
ATOM 3543 C C . LEU A 1 506 ? -16.061 1.172 38.693 1.00 95.94 506 LEU A C 1
ATOM 3545 O O . LEU A 1 506 ? -16.119 0.657 39.813 1.00 95.94 506 LEU A O 1
ATOM 3549 N N . VAL A 1 507 ? -16.524 0.586 37.593 1.00 95.38 507 VAL A N 1
ATOM 3550 C CA . VAL A 1 507 ? -17.049 -0.777 37.585 1.00 95.38 507 VAL A CA 1
ATOM 3551 C C . VAL A 1 507 ? -15.888 -1.735 37.803 1.00 95.38 507 VAL A C 1
ATOM 3553 O O . VAL A 1 507 ? -14.889 -1.703 37.085 1.00 95.38 507 VAL A O 1
ATOM 3556 N N . ASN A 1 508 ? -16.016 -2.540 38.848 1.00 93.06 508 ASN A N 1
ATOM 3557 C CA . ASN A 1 508 ? -15.112 -3.622 39.208 1.00 93.06 508 ASN A CA 1
ATOM 3558 C C . ASN A 1 508 ? -15.912 -4.575 40.108 1.00 93.06 508 ASN A C 1
ATOM 3560 O O . ASN A 1 508 ? -15.787 -4.489 41.336 1.00 93.06 508 ASN A O 1
ATOM 3564 N N . PRO A 1 509 ? -16.812 -5.384 39.522 1.00 83.19 509 PRO A N 1
ATOM 3565 C CA . PRO A 1 509 ? -17.752 -6.179 40.292 1.00 83.19 509 PRO A CA 1
ATOM 3566 C C . PRO A 1 509 ? -17.008 -7.159 41.202 1.00 83.19 509 PRO A C 1
ATOM 3568 O O . PRO A 1 509 ? -16.046 -7.797 40.769 1.00 83.19 509 PRO A O 1
ATOM 3571 N N . GLN A 1 510 ? -17.438 -7.251 42.463 1.00 78.19 510 GLN A N 1
ATOM 3572 C CA . GLN A 1 510 ? -16.842 -8.123 43.487 1.00 78.19 510 GLN A CA 1
ATOM 3573 C C . GLN A 1 510 ? -17.886 -8.949 44.216 1.00 78.19 510 GLN A C 1
ATOM 3575 O O . GLN A 1 510 ? -18.979 -8.390 44.496 1.00 78.19 510 GLN A O 1
#

Mean predicted aligned error: 18.23 Å

Solvent-accessible surface area (backbone atoms only — not comparable to full-atom values): 34965 Å² total; per-residue (Å²): 132,89,78,92,82,86,90,83,91,85,85,87,91,80,94,82,89,78,89,77,85,81,77,80,81,77,83,76,78,79,78,72,84,89,56,95,89,59,82,91,51,80,91,57,26,74,81,68,82,81,60,75,56,72,64,31,53,49,61,54,63,77,49,86,84,74,87,75,88,86,76,89,60,103,73,79,78,73,81,93,68,83,83,73,62,97,88,53,71,92,77,83,83,78,87,66,56,86,75,87,51,69,91,74,81,68,86,57,99,71,77,73,60,78,82,81,92,79,56,100,78,72,77,81,86,82,92,79,52,100,67,81,78,80,84,75,94,75,54,97,80,64,76,80,79,76,93,78,54,95,87,69,76,81,85,81,95,76,56,84,95,60,79,82,80,76,91,80,52,103,50,51,58,44,75,35,69,59,54,72,86,90,76,88,79,78,90,77,94,70,78,38,67,72,41,66,73,44,42,85,74,67,70,85,79,82,76,90,57,99,61,84,76,82,84,81,92,82,58,105,61,77,82,78,80,78,92,80,54,96,80,67,75,80,82,76,78,84,48,94,48,55,50,44,75,39,63,66,49,75,83,88,81,81,78,67,84,78,96,66,72,33,67,70,42,67,59,42,44,82,76,67,74,82,82,79,91,78,54,85,94,64,76,80,84,81,92,80,52,101,68,77,75,82,84,86,76,91,66,95,67,80,83,80,83,78,93,81,55,99,74,68,85,77,81,76,93,81,55,95,87,59,79,80,79,78,93,80,63,98,65,77,81,80,70,94,77,56,98,83,62,82,75,85,73,92,64,92,84,86,75,95,74,84,76,83,91,64,68,45,63,45,64,30,32,29,70,30,94,55,70,46,42,52,16,32,33,26,14,67,76,51,72,44,79,38,94,35,64,91,40,75,60,25,40,23,27,26,75,16,36,66,81,40,61,44,51,34,29,30,49,12,16,26,43,85,41,66,41,90,87,81,64,49,36,35,76,45,75,38,74,74,33,63,22,47,56,75,31,33,26,30,29,37,41,34,40,78,42,61,30,32,40,77,61,93,79,55,70,72,39,46,28,22,44,31,89,82,12,24,34,35,70,55,54,75,44,76,55,96,91,40,80,40,67,54,94,57,44,28,39,26,32,30,69,43,83,50,71,94,55,29,27,30,26,39,32,53,47,88

Foldseek 3Di:
DDDDDDDDDDDDDDDDDDDDDDDDDDDDDDDDDDDPPDDDDCVQCCVNPRDRDVVSVVVVVVCVPDDDDDDDDPDDDCPPDDDDDPVGDPDQDDPPDPPDDDSDDQDDPDDDSDDQPDDPPDRDDDPDDPDDSDDDPDDPPDSDDDPDDPPDRDDDPDDDPDPDDQPDDPAESAEAQADDDDDDGDDDDHGDPYDHNDYPPDRDDFPDDPDDRDDDPDDPDDSDDQPDDPPDSDDFPPDVAERAEDQEDDDDDDGDDDPHRYPYHHRDHPPDSDDDPDDDPDRDDDPDDPDDRDDDPDDPDDPDDDPDDPPDPDDQPDDDPDSDDDPDDPDRQDDPDDPADSDDDLDDDDDPDDDPPDFDKFKAAAQEQFKAWFQFWKAFPDWDQDPFRSDRIHTHIYQDAWQGQTQFTFQEFWDWDQDPPPRGTDTGADGGYIAHHGTMTIGGRFAKGKHAAPDDDDFFFWWDAHHVRGIDGFDWDDDPNDTDTHPGKTQATFHACDPDRITIGGGHID